Protein AF-0000000078665511 (afdb_homodimer)

Foldseek 3Di:
DPPPQQPQAAAAEEEEVLQADLNVLLQLVSVVSHHAYEYEYQPPPGDVVSNVNCNVRYHYDRDDQLDDDLVVLLVVCAPHQEYEYDDFPDFAACCCVVPVVRRLSVLSSLLSNLVSCLSRVHNEYEYEAAPQLAALVVQADQPDLDADECVNRPLVCPVDDGHGHGSNNVSRSVSLVSNLVCCVPRVHWYEYEHEFAEDAARHDCRHQLNVLLLCVVLVPAVAEDEAPQRFKGFYAYSNLVSVLRVLRRVFGTNSYYFYRTQSDIDGRVRSSVLSCVLVVHDHPHYHYHHVGDPGGRGHHHDRVVSCVGRNGHGDDDSNRRSNNRSVNCNVVDDNPNDDPPCSYPPPPD/DPPPQQPQAAAAEEEEVLQADLNVLLQVVSVVSHHAYEYEYQPPPGDVVSNVNCNVRYHYDRDDQLDDDLVVLLVVCAPHQEYEYDDFDDFAACCCVVPVVRRLSVLSSLLSNLVSCLSRVHNEYEYEAAPQLAALVVQADQPDLDADECVSRPLVCPVDDGHGHGSNNVSRSVSLVSNLVCCVPRVHWYEYEHEWAEDAARHDCRHQLNVLLLCVVLQDAVAEDEAPQRFKGFYAYSNLVSVLRVLRRVFGTNSYYFYRTQSDIDGRVRSSVLSCVLVVHDHPHYHYHHVGDPGGRGHHHDRVCSCVGRNGHGDDDSSRRSNNRSVNCNVPDDNPNDDPPCSYPPPPD

Organism: Nitrososphaera gargensis (strain Ga9.2) (NCBI:txid1237085)

Structure (mmCIF, N/CA/C/O backbone):
data_AF-0000000078665511-model_v1
#
loop_
_entity.id
_entity.type
_entity.pdbx_description
1 polymer 'NAD-dependent epimerase/dehydratase'
#
loop_
_atom_site.group_PDB
_atom_site.id
_atom_site.type_symbol
_atom_site.label_atom_id
_atom_site.label_alt_id
_atom_site.label_comp_id
_atom_site.label_asym_id
_atom_site.label_entity_id
_atom_site.label_seq_id
_atom_site.pdbx_PDB_ins_code
_atom_site.Cartn_x
_atom_site.Cartn_y
_atom_site.Cartn_z
_atom_site.occupancy
_atom_site.B_iso_or_equiv
_atom_site.auth_seq_id
_atom_site.auth_comp_id
_atom_site.auth_asym_id
_atom_site.auth_atom_id
_atom_site.pdbx_PDB_model_num
ATOM 1 N N . MET A 1 1 ? -32.094 -36.281 -17.891 1 34.25 1 MET A N 1
ATOM 2 C CA . MET A 1 1 ? -32.094 -35.094 -17.062 1 34.25 1 MET A CA 1
ATOM 3 C C . MET A 1 1 ? -30.922 -34.188 -17.438 1 34.25 1 MET A C 1
ATOM 5 O O . MET A 1 1 ? -29.766 -34.594 -17.469 1 34.25 1 MET A O 1
ATOM 9 N N . LEU A 1 2 ? -31.125 -33.094 -18.062 1 42.88 2 LEU A N 1
ATOM 10 C CA . LEU A 1 2 ? -30.062 -32.188 -18.484 1 42.88 2 LEU A CA 1
ATOM 11 C C . LEU A 1 2 ? -29.156 -31.812 -17.312 1 42.88 2 LEU A C 1
ATOM 13 O O . LEU A 1 2 ? -29.641 -31.625 -16.203 1 42.88 2 LEU A O 1
ATOM 17 N N . PRO A 1 3 ? -27.922 -32.156 -17.406 1 50.31 3 PRO A N 1
ATOM 18 C CA . PRO A 1 3 ? -27.062 -31.781 -16.281 1 50.31 3 PRO A CA 1
ATOM 19 C C . PRO A 1 3 ? -27.391 -30.406 -15.711 1 50.31 3 PRO A C 1
ATOM 21 O O . PRO A 1 3 ? -27.859 -29.531 -16.453 1 50.31 3 PRO A O 1
ATOM 24 N N . GLU A 1 4 ? -27.812 -30.297 -14.445 1 55.09 4 GLU A N 1
ATOM 25 C CA . GLU A 1 4 ? -28.078 -29.031 -13.758 1 55.09 4 GLU A CA 1
ATOM 26 C C . GLU A 1 4 ? -27.062 -27.969 -14.148 1 55.09 4 GLU A C 1
ATOM 28 O O . GLU A 1 4 ? -25.859 -28.25 -14.219 1 55.09 4 GLU A O 1
ATOM 33 N N . PRO A 1 5 ? -27.656 -26.906 -14.742 1 68.25 5 PRO A N 1
ATOM 34 C CA . PRO A 1 5 ? -26.766 -25.812 -15.164 1 68.25 5 PRO A CA 1
ATOM 35 C C . PRO A 1 5 ? -25.797 -25.391 -14.062 1 68.25 5 PRO A C 1
ATOM 37 O O . PRO A 1 5 ? -26.109 -25.484 -12.883 1 68.25 5 PRO A O 1
ATOM 40 N N . SER A 1 6 ? -24.578 -25.219 -14.5 1 83.19 6 SER A N 1
ATOM 41 C CA . SER A 1 6 ? -23.516 -24.703 -13.633 1 83.19 6 SER A CA 1
ATOM 42 C C . SER A 1 6 ? -23.938 -23.422 -12.945 1 83.19 6 SER A C 1
ATOM 44 O O . SER A 1 6 ? -24.703 -22.625 -13.5 1 83.19 6 SER A O 1
ATOM 46 N N . LYS A 1 7 ? -23.641 -23.281 -11.688 1 89.62 7 LYS A N 1
ATOM 47 C CA . LYS A 1 7 ? -23.875 -22.047 -10.938 1 89.62 7 LYS A CA 1
ATOM 48 C C . LYS A 1 7 ? -23.281 -20.844 -11.664 1 89.62 7 LYS A C 1
ATOM 50 O O . LYS A 1 7 ? -23.625 -19.703 -11.367 1 89.62 7 LYS A O 1
ATOM 55 N N . TRP A 1 8 ? -22.516 -21.109 -12.695 1 95.44 8 TRP A N 1
ATOM 56 C CA . TRP A 1 8 ? -21.781 -20.047 -13.375 1 95.44 8 TRP A CA 1
ATOM 57 C C . TRP A 1 8 ? -22.375 -19.766 -14.75 1 95.44 8 TRP A C 1
ATOM 59 O O . TRP A 1 8 ? -21.938 -18.844 -15.453 1 95.44 8 TRP A O 1
ATOM 69 N N . ALA A 1 9 ? -23.422 -20.516 -15.055 1 95 9 ALA A N 1
ATOM 70 C CA . ALA A 1 9 ? -24.016 -20.328 -16.375 1 95 9 ALA A CA 1
ATOM 71 C C . ALA A 1 9 ? -24.516 -18.906 -16.562 1 95 9 ALA A C 1
ATOM 73 O O . ALA A 1 9 ? -25.312 -18.406 -15.766 1 95 9 ALA A O 1
ATOM 74 N N . ASP A 1 10 ? -23.953 -18.234 -17.5 1 93.56 10 ASP A N 1
ATOM 75 C CA . ASP A 1 10 ? -24.375 -16.922 -18 1 93.56 10 ASP A CA 1
ATOM 76 C C . ASP A 1 10 ? -23.984 -15.812 -17.031 1 93.56 10 ASP A C 1
ATOM 78 O O . ASP A 1 10 ? -24.422 -14.672 -17.172 1 93.56 10 ASP A O 1
ATOM 82 N N . ILE A 1 11 ? -23.234 -16.188 -15.969 1 97.5 11 ILE A N 1
ATOM 83 C CA . ILE A 1 11 ? -22.719 -15.148 -15.078 1 97.5 11 ILE A CA 1
ATOM 84 C C . ILE A 1 11 ? -21.641 -14.344 -15.789 1 97.5 11 ILE A C 1
ATOM 86 O O . ILE A 1 11 ? -20.75 -14.922 -16.422 1 97.5 11 ILE A O 1
ATOM 90 N N . SER A 1 12 ? -21.734 -13.016 -15.766 1 98.69 12 SER A N 1
ATOM 91 C CA . SER A 1 12 ? -20.719 -12.156 -16.359 1 98.69 12 SER A CA 1
ATOM 92 C C . SER A 1 12 ? -19.516 -12.008 -15.438 1 98.69 12 SER A C 1
ATOM 94 O O . SER A 1 12 ? -19.625 -11.438 -14.352 1 98.69 12 SER A O 1
ATOM 96 N N . VAL A 1 13 ? -18.391 -12.492 -15.898 1 98.81 13 VAL A N 1
ATOM 97 C CA . VAL A 1 13 ? -17.188 -12.555 -15.078 1 98.81 13 VAL A CA 1
ATOM 98 C C . VAL A 1 13 ? -16.062 -11.773 -15.75 1 98.81 13 VAL A C 1
ATOM 100 O O . VAL A 1 13 ? -15.914 -11.812 -16.969 1 98.81 13 VAL A O 1
ATOM 103 N N . LEU A 1 14 ? -15.352 -10.984 -14.953 1 98.94 14 LEU A N 1
ATOM 104 C CA . LEU A 1 14 ? -14.148 -10.289 -15.406 1 98.94 14 LEU A CA 1
ATOM 105 C C . LEU A 1 14 ? -12.906 -10.859 -14.742 1 98.94 14 LEU A C 1
ATOM 107 O O . LEU A 1 14 ? -12.859 -11.016 -13.523 1 98.94 14 LEU A O 1
ATOM 111 N N . VAL A 1 15 ? -11.922 -11.281 -15.547 1 98.94 15 VAL A N 1
ATOM 112 C CA . VAL A 1 15 ? -10.648 -11.773 -15.047 1 98.94 15 VAL A CA 1
ATOM 113 C C . VAL A 1 15 ? -9.523 -10.812 -15.438 1 98.94 15 VAL A C 1
ATOM 115 O O . VAL A 1 15 ? -9.211 -10.664 -16.625 1 98.94 15 VAL A O 1
ATOM 118 N N . THR A 1 16 ? -8.953 -10.109 -14.461 1 98.94 16 THR A N 1
ATOM 119 C CA . THR A 1 16 ? -7.734 -9.359 -14.758 1 98.94 16 THR A CA 1
ATOM 120 C C . THR A 1 16 ? -6.512 -10.266 -14.672 1 98.94 16 THR A C 1
ATOM 122 O O . THR A 1 16 ? -6.445 -11.148 -13.812 1 98.94 16 THR A O 1
ATOM 125 N N . GLY A 1 17 ? -5.535 -10.023 -15.578 1 98.44 17 GLY A N 1
ATOM 126 C CA . GLY A 1 17 ? -4.406 -10.938 -15.648 1 98.44 17 GLY A CA 1
ATOM 127 C C . GLY A 1 17 ? -4.773 -12.297 -16.219 1 98.44 17 GLY A C 1
ATOM 128 O O . GLY A 1 17 ? -4.188 -13.312 -15.828 1 98.44 17 GLY A O 1
ATOM 129 N N . GLY A 1 18 ? -5.742 -12.289 -17.094 1 98.69 18 GLY A N 1
ATOM 130 C CA . GLY A 1 18 ? -6.312 -13.547 -17.562 1 98.69 18 GLY A CA 1
ATOM 131 C C . GLY A 1 18 ? -5.469 -14.234 -18.609 1 98.69 18 GLY A C 1
ATOM 132 O O . GLY A 1 18 ? -5.695 -15.406 -18.938 1 98.69 18 GLY A O 1
ATOM 133 N N . ALA A 1 19 ? -4.465 -13.555 -19.125 1 98.31 19 ALA A N 1
ATOM 134 C CA . ALA A 1 19 ? -3.621 -14.156 -20.156 1 98.31 19 ALA A CA 1
ATOM 135 C C . ALA A 1 19 ? -2.336 -14.719 -19.547 1 98.31 19 ALA A C 1
ATOM 137 O O . ALA A 1 19 ? -1.458 -15.188 -20.281 1 98.31 19 ALA A O 1
ATOM 138 N N . SER A 1 20 ? -2.234 -14.672 -18.25 1 97 20 SER A N 1
ATOM 139 C CA . SER A 1 20 ? -1.062 -15.203 -17.562 1 97 20 SER A CA 1
ATOM 140 C C . SER A 1 20 ? -1.205 -16.703 -17.297 1 97 20 SER A C 1
ATOM 142 O O . SER A 1 20 ? -2.162 -17.328 -17.75 1 97 20 SER A O 1
ATOM 144 N N . PHE A 1 21 ? -0.222 -17.297 -16.562 1 96.56 21 PHE A N 1
ATOM 145 C CA . PHE A 1 21 ? -0.183 -18.703 -16.203 1 96.56 21 PHE A CA 1
ATOM 146 C C . PHE A 1 21 ? -1.452 -19.109 -15.461 1 96.56 21 PHE A C 1
ATOM 148 O O . PHE A 1 21 ? -2.346 -19.734 -16.047 1 96.56 21 PHE A O 1
ATOM 155 N N . ILE A 1 22 ? -1.717 -18.641 -14.25 1 98.19 22 ILE A N 1
ATOM 156 C CA . ILE A 1 22 ? -2.867 -19.047 -13.445 1 98.19 22 ILE A CA 1
ATOM 157 C C . ILE A 1 22 ? -4.148 -18.484 -14.062 1 98.19 22 ILE A C 1
ATOM 159 O O . ILE A 1 22 ? -5.148 -19.203 -14.18 1 98.19 22 ILE A O 1
ATOM 163 N N . GLY A 1 23 ? -4.082 -17.25 -14.539 1 98.69 23 GLY A N 1
ATOM 164 C CA . GLY A 1 23 ? -5.238 -16.562 -15.102 1 98.69 23 GLY A CA 1
ATOM 165 C C . GLY A 1 23 ? -5.828 -17.297 -16.297 1 98.69 23 GLY A C 1
ATOM 166 O O . GLY A 1 23 ? -7.051 -17.391 -16.438 1 98.69 23 GLY A O 1
ATOM 167 N N . SER A 1 24 ? -4.98 -17.797 -17.156 1 98.75 24 SER A N 1
ATOM 168 C CA . SER A 1 24 ? -5.473 -18.453 -18.375 1 98.75 24 SER A CA 1
ATOM 169 C C . SER A 1 24 ? -6.172 -19.766 -18.047 1 98.75 24 SER A C 1
ATOM 171 O O . SER A 1 24 ? -7.145 -20.141 -18.703 1 98.75 24 SER A O 1
ATOM 173 N N . HIS A 1 25 ? -5.668 -20.5 -17.031 1 98.81 25 HIS A N 1
ATOM 174 C CA . HIS A 1 25 ? -6.352 -21.719 -16.594 1 98.81 25 HIS A CA 1
ATOM 175 C C . HIS A 1 25 ? -7.703 -21.391 -15.969 1 98.81 25 HIS A C 1
ATOM 177 O O . HIS A 1 25 ? -8.68 -22.109 -16.156 1 98.81 25 HIS A O 1
ATOM 183 N N . LEU A 1 26 ? -7.766 -20.297 -15.211 1 98.88 26 LEU A N 1
ATOM 184 C CA . LEU A 1 26 ? -9.016 -19.844 -14.609 1 98.88 26 LEU A CA 1
ATOM 185 C C . LEU A 1 26 ? -10.031 -19.484 -15.688 1 98.88 26 LEU A C 1
ATOM 187 O O . LEU A 1 26 ? -11.203 -19.875 -15.594 1 98.88 26 LEU A O 1
ATOM 191 N N . VAL A 1 27 ? -9.586 -18.766 -16.688 1 98.88 27 VAL A N 1
ATOM 192 C CA . VAL A 1 27 ? -10.438 -18.359 -17.797 1 98.88 27 VAL A CA 1
ATOM 193 C C . VAL A 1 27 ? -11.031 -19.609 -18.469 1 98.88 27 VAL A C 1
ATOM 195 O O . VAL A 1 27 ? -12.242 -19.688 -18.672 1 98.88 27 VAL A O 1
ATOM 198 N N . ASP A 1 28 ? -10.172 -20.609 -18.797 1 98.75 28 ASP A N 1
ATOM 199 C CA . ASP A 1 28 ? -10.633 -21.828 -19.453 1 98.75 28 ASP A CA 1
ATOM 200 C C . ASP A 1 28 ? -11.703 -22.531 -18.609 1 98.75 28 ASP A C 1
ATOM 202 O O . ASP A 1 28 ? -12.727 -22.969 -19.125 1 98.75 28 ASP A O 1
ATOM 206 N N . LYS A 1 29 ? -11.43 -22.625 -17.328 1 98.69 29 LYS A N 1
ATOM 207 C CA . LYS A 1 29 ? -12.359 -23.328 -16.438 1 98.69 29 LYS A CA 1
ATOM 208 C C . LYS A 1 29 ? -13.695 -22.578 -16.359 1 98.69 29 LYS A C 1
ATOM 210 O O . LYS A 1 29 ? -14.758 -23.203 -16.375 1 98.69 29 LYS A O 1
ATOM 215 N N . LEU A 1 30 ? -13.688 -21.25 -16.219 1 98.75 30 LEU A N 1
ATOM 216 C CA . LEU A 1 30 ? -14.898 -20.453 -16.141 1 98.75 30 LEU A CA 1
ATOM 217 C C . LEU A 1 30 ? -15.719 -20.578 -17.422 1 98.75 30 LEU A C 1
ATOM 219 O O . LEU A 1 30 ? -16.953 -20.703 -17.375 1 98.75 30 LEU A O 1
ATOM 223 N N . VAL A 1 31 ? -15.055 -20.547 -18.562 1 98.5 31 VAL A N 1
ATOM 224 C CA . VAL A 1 31 ? -15.727 -20.734 -19.844 1 98.5 31 VAL A CA 1
ATOM 225 C C . VAL A 1 31 ? -16.391 -22.125 -19.875 1 98.5 31 VAL A C 1
ATOM 227 O O . VAL A 1 31 ? -17.531 -22.25 -20.297 1 98.5 31 VAL A O 1
ATOM 230 N N . GLN A 1 32 ? -15.641 -23.109 -19.438 1 97.62 32 GLN A N 1
ATOM 231 C CA . GLN A 1 32 ? -16.156 -24.484 -19.375 1 97.62 32 GLN A CA 1
ATOM 232 C C . GLN A 1 32 ? -17.406 -24.562 -18.516 1 97.62 32 GLN A C 1
ATOM 234 O O . GLN A 1 32 ? -18.328 -25.312 -18.797 1 97.62 32 GLN A O 1
ATOM 239 N N . LEU A 1 33 ? -17.453 -23.75 -17.484 1 97.69 33 LEU A N 1
ATOM 240 C CA . LEU A 1 33 ? -18.578 -23.766 -16.531 1 97.69 33 LEU A CA 1
ATOM 241 C C . LEU A 1 33 ? -19.75 -22.953 -17.078 1 97.69 33 LEU A C 1
ATOM 243 O O . LEU A 1 33 ? -20.812 -22.938 -16.469 1 97.69 33 LEU A O 1
ATOM 247 N N . GLY A 1 34 ? -19.578 -22.219 -18.188 1 97.62 34 GLY A N 1
ATOM 248 C CA . GLY A 1 34 ? -20.672 -21.547 -18.875 1 97.62 34 GLY A CA 1
ATOM 249 C C . GLY A 1 34 ? -20.734 -20.062 -18.609 1 97.62 34 GLY A C 1
ATOM 250 O O . GLY A 1 34 ? -21.688 -19.391 -19.016 1 97.62 34 GLY A O 1
ATOM 251 N N . ALA A 1 35 ? -19.703 -19.516 -17.984 1 98.5 35 ALA A N 1
ATOM 252 C CA . ALA A 1 35 ? -19.688 -18.094 -17.672 1 98.5 35 ALA A CA 1
ATOM 253 C C . ALA A 1 35 ? -19.438 -17.25 -18.922 1 98.5 35 ALA A C 1
ATOM 255 O O . ALA A 1 35 ? -18.891 -17.75 -19.906 1 98.5 35 ALA A O 1
ATOM 256 N N . LYS A 1 36 ? -19.906 -16.031 -18.922 1 98.69 36 LYS A N 1
ATOM 257 C CA . LYS A 1 36 ? -19.531 -15.008 -19.891 1 98.69 36 LYS A CA 1
ATOM 258 C C . LYS A 1 36 ? -18.281 -14.25 -19.438 1 98.69 36 LYS A C 1
ATOM 260 O O . LYS A 1 36 ? -18.359 -13.344 -18.609 1 98.69 36 LYS A O 1
ATOM 265 N N . VAL A 1 37 ? -17.172 -14.594 -20.062 1 98.88 37 VAL A N 1
ATOM 266 C CA . VAL A 1 37 ? -15.883 -14.188 -19.5 1 98.88 37 VAL A CA 1
ATOM 267 C C . VAL A 1 37 ? -15.312 -13.023 -20.297 1 98.88 37 VAL A C 1
ATOM 269 O O . VAL A 1 37 ? -15.258 -13.07 -21.531 1 98.88 37 VAL A O 1
ATOM 272 N N . THR A 1 38 ? -14.953 -11.945 -19.656 1 98.94 38 THR A N 1
ATOM 273 C CA . THR A 1 38 ? -14.109 -10.867 -20.156 1 98.94 38 THR A CA 1
ATOM 274 C C . THR A 1 38 ? -12.727 -10.906 -19.5 1 98.94 38 THR A C 1
ATOM 276 O O . THR A 1 38 ? -12.625 -11.062 -18.281 1 98.94 38 THR A O 1
ATOM 279 N N . VAL A 1 39 ? -11.68 -10.812 -20.312 1 98.94 39 VAL A N 1
ATOM 280 C CA . VAL A 1 39 ? -10.305 -10.828 -19.828 1 98.94 39 VAL A CA 1
ATOM 281 C C . VAL A 1 39 ? -9.664 -9.453 -20.031 1 98.94 39 VAL A C 1
ATOM 283 O O . VAL A 1 39 ? -9.781 -8.867 -21.109 1 98.94 39 VAL A O 1
ATOM 286 N N . ILE A 1 40 ? -9.07 -8.898 -18.984 1 98.81 40 ILE A N 1
ATOM 287 C CA . ILE A 1 40 ? -8.203 -7.73 -19.094 1 98.81 40 ILE A CA 1
ATOM 288 C C . ILE A 1 40 ? -6.754 -8.133 -18.828 1 98.81 40 ILE A C 1
ATOM 290 O O . ILE A 1 40 ? -6.457 -8.789 -17.828 1 98.81 40 ILE A O 1
ATOM 294 N N . ASP A 1 41 ? -5.906 -7.816 -19.703 1 98.62 41 ASP A N 1
ATOM 295 C CA . ASP A 1 41 ? -4.477 -8.07 -19.578 1 98.62 41 ASP A CA 1
ATOM 296 C C . ASP A 1 41 ? -3.666 -7.059 -20.391 1 98.62 41 ASP A C 1
ATOM 298 O O . ASP A 1 41 ? -4.086 -6.648 -21.469 1 98.62 41 ASP A O 1
ATOM 302 N N . ASN A 1 42 ? -2.516 -6.625 -19.859 1 97.12 42 ASN A N 1
ATOM 303 C CA . ASN A 1 42 ? -1.7 -5.688 -20.625 1 97.12 42 ASN A CA 1
ATOM 304 C C . ASN A 1 42 ? -0.634 -6.406 -21.438 1 97.12 42 ASN A C 1
ATOM 306 O O . ASN A 1 42 ? 0.14 -5.77 -22.156 1 97.12 42 ASN A O 1
ATOM 310 N N . LEU A 1 43 ? -0.491 -7.742 -21.297 1 97.12 43 LEU A N 1
ATOM 311 C CA . LEU A 1 43 ? 0.386 -8.633 -22.031 1 97.12 43 LEU A CA 1
ATOM 312 C C . LEU A 1 43 ? 1.852 -8.312 -21.766 1 97.12 43 LEU A C 1
ATOM 314 O O . LEU A 1 43 ? 2.705 -8.492 -22.641 1 97.12 43 LEU A O 1
ATOM 318 N N . SER A 1 44 ? 2.115 -7.695 -20.562 1 93.06 44 SER A N 1
ATOM 319 C CA . SER A 1 44 ? 3.504 -7.5 -20.156 1 93.06 44 SER A CA 1
ATOM 320 C C . SER A 1 44 ? 4.203 -8.836 -19.922 1 93.06 44 SER A C 1
ATOM 322 O O . SER A 1 44 ? 5.352 -9.023 -20.328 1 93.06 44 SER A O 1
ATOM 324 N N . SER A 1 45 ? 3.486 -9.75 -19.25 1 90.75 45 SER A N 1
ATOM 325 C CA . SER A 1 45 ? 4.012 -11.094 -19.031 1 90.75 45 SER A CA 1
ATOM 326 C C . SER A 1 45 ? 3.049 -12.156 -19.547 1 90.75 45 SER A C 1
ATOM 328 O O . SER A 1 45 ? 3.459 -13.281 -19.844 1 90.75 45 SER A O 1
ATOM 330 N N . GLY A 1 46 ? 1.799 -11.781 -19.625 1 94 46 GLY A N 1
ATOM 331 C CA . GLY A 1 46 ? 0.811 -12.68 -20.219 1 94 46 GLY A CA 1
ATOM 332 C C . GLY A 1 46 ? 0.946 -12.82 -21.719 1 94 46 GLY A C 1
ATOM 333 O O . GLY A 1 46 ? 1.525 -11.961 -22.375 1 94 46 GLY A O 1
ATOM 334 N N . LYS A 1 47 ? 0.438 -13.977 -22.203 1 96 47 LYS A N 1
ATOM 335 C CA . LYS A 1 47 ? 0.464 -14.25 -23.625 1 96 47 LYS A CA 1
ATOM 336 C C . LYS A 1 47 ? -0.919 -14.641 -24.141 1 96 47 LYS A C 1
ATOM 338 O O . LYS A 1 47 ? -1.622 -15.43 -23.5 1 96 47 LYS A O 1
ATOM 343 N N . LEU A 1 48 ? -1.224 -14.094 -25.297 1 97.38 48 LEU A N 1
ATOM 344 C CA . LEU A 1 48 ? -2.508 -14.445 -25.891 1 97.38 48 LEU A CA 1
ATOM 345 C C . LEU A 1 48 ? -2.58 -15.938 -26.188 1 97.38 48 LEU A C 1
ATOM 347 O O . LEU A 1 48 ? -3.656 -16.531 -26.109 1 97.38 48 LEU A O 1
ATOM 351 N N . GLU A 1 49 ? -1.455 -16.562 -26.453 1 96.56 49 GLU A N 1
ATOM 352 C CA . GLU A 1 49 ? -1.38 -17.984 -26.734 1 96.56 49 GLU A CA 1
ATOM 353 C C . GLU A 1 49 ? -1.915 -18.812 -25.562 1 96.56 49 GLU A C 1
ATOM 355 O O . GLU A 1 49 ? -2.432 -19.906 -25.75 1 96.56 49 GLU A O 1
ATOM 360 N N . ASN A 1 50 ? -1.777 -18.266 -24.359 1 97.62 50 ASN A N 1
ATOM 361 C CA . ASN A 1 50 ? -2.279 -18.953 -23.188 1 97.62 50 ASN A CA 1
ATOM 362 C C . ASN A 1 50 ? -3.801 -19.062 -23.203 1 97.62 50 ASN A C 1
ATOM 364 O O . ASN A 1 50 ? -4.375 -19.906 -22.5 1 97.62 50 ASN A O 1
ATOM 368 N N . LEU A 1 51 ? -4.477 -18.234 -24 1 98.38 51 LEU A N 1
ATOM 369 C CA . LEU A 1 51 ? -5.934 -18.188 -24.062 1 98.38 51 LEU A CA 1
ATOM 370 C C . LEU A 1 51 ? -6.453 -18.906 -25.297 1 98.38 51 LEU A C 1
ATOM 372 O O . LEU A 1 51 ? -7.633 -18.781 -25.641 1 98.38 51 LEU A O 1
ATOM 376 N N . ALA A 1 52 ? -5.633 -19.625 -26 1 96.81 52 ALA A N 1
ATOM 377 C CA . ALA A 1 52 ? -5.961 -20.203 -27.297 1 96.81 52 ALA A CA 1
ATOM 378 C C . ALA A 1 52 ? -7.203 -21.094 -27.203 1 96.81 52 ALA A C 1
ATOM 380 O O . ALA A 1 52 ? -8.016 -21.125 -28.125 1 96.81 52 ALA A O 1
ATOM 381 N N . HIS A 1 53 ? -7.418 -21.766 -26.109 1 95.94 53 HIS A N 1
ATOM 382 C CA . HIS A 1 53 ? -8.516 -22.719 -25.953 1 95.94 53 HIS A CA 1
ATOM 383 C C . HIS A 1 53 ? -9.852 -22 -25.844 1 95.94 53 HIS A C 1
ATOM 385 O O . HIS A 1 53 ? -10.891 -22.547 -26.219 1 95.94 53 HIS A O 1
ATOM 391 N N . SER A 1 54 ? -9.781 -20.75 -25.344 1 97.56 54 SER A N 1
ATOM 392 C CA . SER A 1 54 ? -11.039 -20.094 -25 1 97.56 54 SER A CA 1
ATOM 393 C C . SER A 1 54 ? -11.195 -18.766 -25.75 1 97.56 54 SER A C 1
ATOM 395 O O . SER A 1 54 ? -12.203 -18.078 -25.609 1 97.56 54 SER A O 1
ATOM 397 N N . ILE A 1 55 ? -10.234 -18.438 -26.578 1 97.31 55 ILE A N 1
ATOM 398 C CA . ILE A 1 55 ? -10.125 -17.094 -27.141 1 97.31 55 ILE A CA 1
ATOM 399 C C . ILE A 1 55 ? -11.375 -16.766 -27.938 1 97.31 55 ILE A C 1
ATOM 401 O O . ILE A 1 55 ? -11.805 -15.602 -27.984 1 97.31 55 ILE A O 1
ATOM 405 N N . SER A 1 56 ? -12.07 -17.703 -28.594 1 97.5 56 SER A N 1
ATOM 406 C CA . SER A 1 56 ? -13.25 -17.469 -29.422 1 97.5 56 SER A CA 1
ATOM 407 C C . SER A 1 56 ? -14.5 -17.297 -28.562 1 97.5 56 SER A C 1
ATOM 409 O O . SER A 1 56 ? -15.539 -16.844 -29.047 1 97.5 56 SER A O 1
ATOM 411 N N . LYS A 1 57 ? -14.422 -17.578 -27.312 1 98.19 57 LYS A N 1
ATOM 412 C CA . LYS A 1 57 ? -15.594 -17.578 -26.438 1 98.19 57 LYS A CA 1
ATOM 413 C C . LYS A 1 57 ? -15.508 -16.469 -25.391 1 98.19 57 LYS A C 1
ATOM 415 O O . LYS A 1 57 ? -16.391 -16.344 -24.531 1 98.19 57 LYS A O 1
ATOM 420 N N . ILE A 1 58 ? -14.461 -15.68 -25.422 1 98.69 58 ILE A N 1
ATOM 421 C CA . ILE A 1 58 ? -14.273 -14.648 -24.406 1 98.69 58 ILE A CA 1
ATOM 422 C C . ILE A 1 58 ? -14.141 -13.281 -25.078 1 98.69 58 ILE A C 1
ATOM 424 O O . ILE A 1 58 ? -13.953 -13.195 -26.297 1 98.69 58 ILE A O 1
ATOM 428 N N . LYS A 1 59 ? -14.391 -12.211 -24.312 1 98.69 59 LYS A N 1
ATOM 429 C CA . LYS A 1 59 ? -13.984 -10.859 -24.688 1 98.69 59 LYS A CA 1
ATOM 430 C C . LYS A 1 59 ? -12.625 -10.508 -24.094 1 98.69 59 LYS A C 1
ATOM 432 O O . LYS A 1 59 ? -12.391 -10.672 -22.906 1 98.69 59 LYS A O 1
ATOM 437 N N . PHE A 1 60 ? -11.695 -10.102 -24.953 1 98.75 60 PHE A N 1
ATOM 438 C CA . PHE A 1 60 ? -10.367 -9.727 -24.5 1 98.75 60 PHE A CA 1
ATOM 439 C C . PHE A 1 60 ? -10.164 -8.219 -24.609 1 98.75 60 PHE A C 1
ATOM 441 O O . PHE A 1 60 ? -10.461 -7.621 -25.656 1 98.75 60 PHE A O 1
ATOM 448 N N . ILE A 1 61 ? -9.672 -7.594 -23.531 1 98.69 61 ILE A N 1
ATOM 449 C CA . ILE A 1 61 ? -9.344 -6.172 -23.5 1 98.69 61 ILE A CA 1
ATOM 450 C C . ILE A 1 61 ? -7.883 -5.988 -23.109 1 98.69 61 ILE A C 1
ATOM 452 O O . ILE A 1 61 ? -7.473 -6.395 -22.016 1 98.69 61 ILE A O 1
ATOM 456 N N . LYS A 1 62 ? -7.098 -5.512 -24.016 1 98.25 62 LYS A N 1
ATOM 457 C CA . LYS A 1 62 ? -5.734 -5.133 -23.656 1 98.25 62 LYS A CA 1
ATOM 458 C C . LYS A 1 62 ? -5.715 -3.791 -22.922 1 98.25 62 LYS A C 1
ATOM 460 O O . LYS A 1 62 ? -6.059 -2.76 -23.5 1 98.25 62 LYS A O 1
ATOM 465 N N . ALA A 1 63 ? -5.301 -3.764 -21.641 1 97.25 63 ALA A N 1
ATOM 466 C CA . ALA A 1 63 ? -5.281 -2.521 -20.875 1 97.25 63 ALA A CA 1
ATOM 467 C C . ALA A 1 63 ? -4.277 -2.604 -19.719 1 97.25 63 ALA A C 1
ATOM 469 O O . ALA A 1 63 ? -4.039 -3.684 -19.172 1 97.25 63 ALA A O 1
ATOM 470 N N . ASP A 1 64 ? -3.695 -1.488 -19.438 1 95.88 64 ASP A N 1
ATOM 471 C CA . ASP A 1 64 ? -2.85 -1.312 -18.266 1 95.88 64 ASP A CA 1
ATOM 472 C C . ASP A 1 64 ? -3.646 -0.731 -17.094 1 95.88 64 ASP A C 1
ATOM 474 O O . ASP A 1 64 ? -4.074 0.425 -17.141 1 95.88 64 ASP A O 1
ATOM 478 N N . LEU A 1 65 ? -3.756 -1.45 -16.047 1 97.06 65 LEU A N 1
ATOM 479 C CA . LEU A 1 65 ? -4.617 -1.065 -14.938 1 97.06 65 LEU A CA 1
ATOM 480 C C . LEU A 1 65 ? -3.887 -0.134 -13.977 1 97.06 65 LEU A C 1
ATOM 482 O O . LEU A 1 65 ? -4.5 0.451 -13.086 1 97.06 65 LEU A O 1
ATOM 486 N N . GLU A 1 66 ? -2.549 0.023 -14.094 1 95.5 66 GLU A N 1
ATOM 487 C CA . GLU A 1 66 ? -1.792 0.958 -13.266 1 95.5 66 GLU A CA 1
ATOM 488 C C . GLU A 1 66 ? -2.031 2.4 -13.703 1 95.5 66 GLU A C 1
ATOM 490 O O . GLU A 1 66 ? -2.307 3.268 -12.875 1 95.5 66 GLU A O 1
ATOM 495 N N . TYR A 1 67 ? -1.854 2.643 -15.016 1 95.25 67 TYR A N 1
ATOM 496 C CA . TYR A 1 67 ? -2.051 3.969 -15.586 1 95.25 67 TYR A CA 1
ATOM 497 C C . TYR A 1 67 ? -3.312 4.012 -16.438 1 95.25 67 TYR A C 1
ATOM 499 O O . TYR A 1 67 ? -3.275 3.703 -17.625 1 95.25 67 TYR A O 1
ATOM 507 N N . ILE A 1 68 ? -4.395 4.371 -15.867 1 94.88 68 ILE A N 1
ATOM 508 C CA . ILE A 1 68 ? -5.723 4.32 -16.469 1 94.88 68 ILE A CA 1
ATOM 509 C C . ILE A 1 68 ? -6.602 5.418 -15.875 1 94.88 68 ILE A C 1
ATOM 511 O O . ILE A 1 68 ? -6.402 5.832 -14.727 1 94.88 68 ILE A O 1
ATOM 515 N N . THR A 1 69 ? -7.516 5.961 -16.656 1 94.75 69 THR A N 1
ATOM 516 C CA . THR A 1 69 ? -8.43 6.965 -16.109 1 94.75 69 THR A CA 1
ATOM 517 C C . THR A 1 69 ? -9.562 6.301 -15.336 1 94.75 69 THR A C 1
ATOM 519 O O . THR A 1 69 ? -9.859 5.121 -15.539 1 94.75 69 THR A O 1
ATOM 522 N N . LYS A 1 70 ? -10.172 7.043 -14.477 1 94.88 70 LYS A N 1
ATOM 523 C CA . LYS A 1 70 ? -11.273 6.527 -13.664 1 94.88 70 LYS A CA 1
ATOM 524 C C . LYS A 1 70 ? -12.422 6.043 -14.539 1 94.88 70 LYS A C 1
ATOM 526 O O . LYS A 1 70 ? -12.953 4.953 -14.328 1 94.88 70 LYS A O 1
ATOM 531 N N . GLN A 1 71 ? -12.766 6.809 -15.516 1 96.5 71 GLN A N 1
ATOM 532 C CA . GLN A 1 71 ? -13.883 6.457 -16.391 1 96.5 71 GLN A CA 1
ATOM 533 C C . GLN A 1 71 ? -13.586 5.184 -17.172 1 96.5 71 GLN A C 1
ATOM 535 O O . GLN A 1 71 ? -14.453 4.316 -17.312 1 96.5 71 GLN A O 1
ATOM 540 N N . GLU A 1 72 ? -12.398 5.082 -17.688 1 96.94 72 GLU A N 1
ATOM 541 C CA . GLU A 1 72 ? -12.031 3.916 -18.469 1 96.94 72 GLU A CA 1
ATOM 542 C C . GLU A 1 72 ? -12.18 2.627 -17.672 1 96.94 72 GLU A C 1
ATOM 544 O O . GLU A 1 72 ? -12.773 1.656 -18.156 1 96.94 72 GLU A O 1
ATOM 549 N N . ILE A 1 73 ? -11.68 2.627 -16.5 1 97.88 73 ILE A N 1
ATOM 550 C CA . ILE A 1 73 ? -11.688 1.389 -15.727 1 97.88 73 ILE A CA 1
ATOM 551 C C . ILE A 1 73 ? -13.109 1.072 -15.266 1 97.88 73 ILE A C 1
ATOM 553 O O . ILE A 1 73 ? -13.516 -0.092 -15.242 1 97.88 73 ILE A O 1
ATOM 557 N N . ILE A 1 74 ? -13.883 2.078 -14.906 1 98 74 ILE A N 1
ATOM 558 C CA . ILE A 1 74 ? -15.273 1.858 -14.523 1 98 74 ILE A CA 1
ATOM 559 C C . ILE A 1 74 ? -16.031 1.236 -15.688 1 98 74 ILE A C 1
ATOM 561 O O . ILE A 1 74 ? -16.797 0.277 -15.5 1 98 74 ILE A O 1
ATOM 565 N N . ASP A 1 75 ? -15.812 1.763 -16.844 1 98.25 75 ASP A N 1
ATOM 566 C CA . ASP A 1 75 ? -16.5 1.263 -18.031 1 98.25 75 ASP A CA 1
ATOM 567 C C . ASP A 1 75 ? -16.141 -0.198 -18.297 1 98.25 75 ASP A C 1
ATOM 569 O O . ASP A 1 75 ? -17 -0.982 -18.719 1 98.25 75 ASP A O 1
ATOM 573 N N . MET A 1 76 ? -14.922 -0.587 -18.047 1 98.5 76 MET A N 1
ATOM 574 C CA . MET A 1 76 ? -14.477 -1.958 -18.281 1 98.5 76 MET A CA 1
ATOM 575 C C . MET A 1 76 ? -15.109 -2.914 -17.281 1 98.5 76 MET A C 1
ATOM 577 O O . MET A 1 76 ? -15.344 -4.082 -17.594 1 98.5 76 MET A O 1
ATOM 581 N N . PHE A 1 77 ? -15.406 -2.439 -16.078 1 98.81 77 PHE A N 1
ATOM 582 C CA . PHE A 1 77 ? -15.867 -3.303 -15 1 98.81 77 PHE A CA 1
ATOM 583 C C . PHE A 1 77 ? -17.391 -3.361 -14.961 1 98.81 77 PHE A C 1
ATOM 585 O O . PHE A 1 77 ? -17.969 -4.297 -14.406 1 98.81 77 PHE A O 1
ATOM 592 N N . LYS A 1 78 ? -18.047 -2.334 -15.547 1 98.56 78 LYS A N 1
ATOM 593 C CA . LYS A 1 78 ? -19.5 -2.252 -15.539 1 98.56 78 LYS A CA 1
ATOM 594 C C . LYS A 1 78 ? -20.125 -3.48 -16.188 1 98.56 78 LYS A C 1
ATOM 596 O O . LYS A 1 78 ? -19.641 -3.955 -17.219 1 98.56 78 LYS A O 1
ATOM 601 N N . GLY A 1 79 ? -21.188 -3.998 -15.547 1 98.31 79 GLY A N 1
ATOM 602 C CA . GLY A 1 79 ? -21.938 -5.109 -16.109 1 98.31 79 GLY A CA 1
ATOM 603 C C . GLY A 1 79 ? -21.422 -6.465 -15.672 1 98.31 79 GLY A C 1
ATOM 604 O O . GLY A 1 79 ? -22.047 -7.492 -15.93 1 98.31 79 GLY A O 1
ATOM 605 N N . HIS A 1 80 ? -20.297 -6.527 -15.016 1 98.75 80 HIS A N 1
ATOM 606 C CA . HIS A 1 80 ? -19.766 -7.793 -14.523 1 98.75 80 HIS A CA 1
ATOM 607 C C . HIS A 1 80 ? -20.219 -8.055 -13.094 1 98.75 80 HIS A C 1
ATOM 609 O O . HIS A 1 80 ? -20.266 -7.141 -12.273 1 98.75 80 HIS A O 1
ATOM 615 N N . GLU A 1 81 ? -20.547 -9.258 -12.812 1 98.62 81 GLU A N 1
ATOM 616 C CA . GLU A 1 81 ? -21.031 -9.656 -11.492 1 98.62 81 GLU A CA 1
ATOM 617 C C . GLU A 1 81 ? -19.875 -10.109 -10.602 1 98.62 81 GLU A C 1
ATOM 619 O O . GLU A 1 81 ? -19.875 -9.836 -9.398 1 98.62 81 GLU A O 1
ATOM 624 N N . ARG A 1 82 ? -18.969 -10.836 -11.188 1 98.75 82 ARG A N 1
ATOM 625 C CA . ARG A 1 82 ? -17.828 -11.391 -10.469 1 98.75 82 ARG A CA 1
ATOM 626 C C . ARG A 1 82 ? -16.516 -10.906 -11.086 1 98.75 82 ARG A C 1
ATOM 628 O O . ARG A 1 82 ? -16.406 -10.812 -12.312 1 98.75 82 ARG A O 1
ATOM 635 N N . VAL A 1 83 ? -15.617 -10.555 -10.234 1 98.94 83 VAL A N 1
ATOM 636 C CA . VAL A 1 83 ? -14.281 -10.188 -10.695 1 98.94 83 VAL A CA 1
ATOM 637 C C . VAL A 1 83 ? -13.242 -11.094 -10.039 1 98.94 83 VAL A C 1
ATOM 639 O O . VAL A 1 83 ? -13.273 -11.312 -8.828 1 98.94 83 VAL A O 1
ATOM 642 N N . PHE A 1 84 ? -12.438 -11.75 -10.844 1 98.94 84 PHE A N 1
ATOM 643 C CA . PHE A 1 84 ? -11.219 -12.414 -10.398 1 98.94 84 PHE A CA 1
ATOM 644 C C . PHE A 1 84 ? -9.992 -11.562 -10.719 1 98.94 84 PHE A C 1
ATOM 646 O O . PHE A 1 84 ? -9.625 -11.406 -11.891 1 98.94 84 PHE A O 1
ATOM 653 N N . HIS A 1 85 ? -9.383 -11.016 -9.695 1 98.94 85 HIS A N 1
ATOM 654 C CA . HIS A 1 85 ? -8.266 -10.086 -9.867 1 98.94 85 HIS A CA 1
ATOM 655 C C . HIS A 1 85 ? -6.93 -10.805 -9.695 1 98.94 85 HIS A C 1
ATOM 657 O O . HIS A 1 85 ? -6.441 -10.961 -8.578 1 98.94 85 HIS A O 1
ATOM 663 N N . LEU A 1 86 ? -6.297 -11.117 -10.836 1 98.69 86 LEU A N 1
ATOM 664 C CA . LEU A 1 86 ? -5.012 -11.805 -10.812 1 98.69 86 LEU A CA 1
ATOM 665 C C . LEU A 1 86 ? -3.916 -10.938 -11.422 1 98.69 86 LEU A C 1
ATOM 667 O O . LEU A 1 86 ? -2.736 -11.289 -11.375 1 98.69 86 LEU A O 1
ATOM 671 N N . ALA A 1 87 ? -4.25 -9.766 -11.984 1 98.19 87 ALA A N 1
ATOM 672 C CA . ALA A 1 87 ? -3.246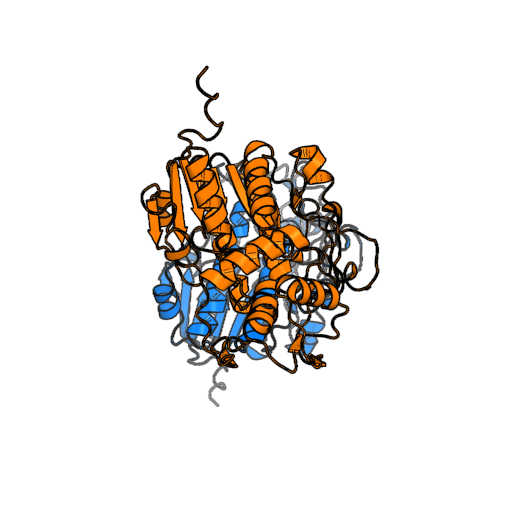 -8.883 -12.578 1 98.19 87 ALA A CA 1
ATOM 673 C C . ALA A 1 87 ? -2.236 -8.422 -11.523 1 98.19 87 ALA A C 1
ATOM 675 O O . ALA A 1 87 ? -2.617 -7.996 -10.438 1 98.19 87 ALA A O 1
ATOM 676 N N . ALA A 1 88 ? -1.019 -8.586 -11.828 1 96.75 88 ALA A N 1
ATOM 677 C CA . ALA A 1 88 ? 0.057 -8.172 -10.93 1 96.75 88 ALA A CA 1
ATOM 678 C C . ALA A 1 88 ? 1.396 -8.133 -11.656 1 96.75 88 ALA A C 1
ATOM 680 O O . ALA A 1 88 ? 1.594 -8.852 -12.641 1 96.75 88 ALA A O 1
ATOM 681 N N . VAL A 1 89 ? 2.23 -7.219 -11.211 1 94 89 VAL A N 1
ATOM 682 C CA . VAL A 1 89 ? 3.646 -7.305 -11.555 1 94 89 VAL A CA 1
ATOM 683 C C . VAL A 1 89 ? 4.328 -8.352 -10.672 1 94 89 VAL A C 1
ATOM 685 O O . VAL A 1 89 ? 4.398 -8.195 -9.453 1 94 89 VAL A O 1
ATOM 688 N N . HIS A 1 90 ? 4.594 -9.336 -11.344 1 84.88 90 HIS A N 1
ATOM 689 C CA . HIS A 1 90 ? 5.246 -10.477 -10.711 1 84.88 90 HIS A CA 1
ATOM 690 C C . HIS A 1 90 ? 6.242 -11.133 -11.664 1 84.88 90 HIS A C 1
ATOM 692 O O . HIS A 1 90 ? 6.289 -10.797 -12.852 1 84.88 90 HIS A O 1
ATOM 698 N N . GLY A 1 91 ? 7.223 -11.914 -11.156 1 79.12 91 GLY A N 1
ATOM 699 C CA . GLY A 1 91 ? 8.211 -12.602 -11.969 1 79.12 91 GLY A CA 1
ATOM 700 C C . GLY A 1 91 ? 8.672 -13.914 -11.367 1 79.12 91 GLY A C 1
ATOM 701 O O . GLY A 1 91 ? 8.109 -14.375 -10.375 1 79.12 91 GLY A O 1
ATOM 702 N N . GLY A 1 92 ? 9.539 -14.438 -12.164 1 75.38 92 GLY A N 1
ATOM 703 C CA . GLY A 1 92 ? 10.047 -15.734 -11.742 1 75.38 92 GLY A CA 1
ATOM 704 C C . GLY A 1 92 ? 10.961 -15.648 -10.539 1 75.38 92 GLY A C 1
ATOM 705 O O . GLY A 1 92 ? 10.875 -14.711 -9.742 1 75.38 92 GLY A O 1
ATOM 706 N N . ARG A 1 93 ? 11.727 -16.609 -10.461 1 75.31 93 ARG A N 1
ATOM 707 C CA . ARG A 1 93 ? 12.641 -16.781 -9.328 1 75.31 93 ARG A CA 1
ATOM 708 C C . ARG A 1 93 ? 13.539 -15.555 -9.172 1 75.31 93 ARG A C 1
ATOM 710 O O . ARG A 1 93 ? 14.188 -15.125 -10.125 1 75.31 93 ARG A O 1
ATOM 717 N N . GLY A 1 94 ? 13.406 -14.938 -7.984 1 81.25 94 GLY A N 1
ATOM 718 C CA . GLY A 1 94 ? 14.297 -13.844 -7.637 1 81.25 94 GLY A CA 1
ATOM 719 C C . GLY A 1 94 ? 13.773 -12.484 -8.07 1 81.25 94 GLY A C 1
ATOM 720 O O . GLY A 1 94 ? 14.297 -11.453 -7.656 1 81.25 94 GLY A O 1
ATOM 721 N N . PHE A 1 95 ? 12.766 -12.438 -8.875 1 86.56 95 PHE A N 1
ATOM 722 C CA . PHE A 1 95 ? 12.281 -11.188 -9.445 1 86.56 95 PHE A CA 1
ATOM 723 C C . PHE A 1 95 ? 11.836 -10.227 -8.344 1 86.56 95 PHE A C 1
ATOM 725 O O . PHE A 1 95 ? 12.242 -9.062 -8.32 1 86.56 95 PHE A O 1
ATOM 732 N N . ILE A 1 96 ? 11.094 -10.688 -7.426 1 88.19 96 ILE A N 1
ATOM 733 C CA . ILE A 1 96 ? 10.508 -9.805 -6.422 1 88.19 96 ILE A CA 1
ATOM 734 C C . ILE A 1 96 ? 11.602 -9.242 -5.52 1 88.19 96 ILE A C 1
ATOM 736 O O . ILE A 1 96 ? 11.461 -8.148 -4.965 1 88.19 96 ILE A O 1
ATOM 740 N N . ALA A 1 97 ? 12.656 -10 -5.438 1 88.31 97 ALA A N 1
ATOM 741 C CA . ALA A 1 97 ? 13.773 -9.531 -4.621 1 88.31 97 ALA A CA 1
ATOM 742 C C . ALA A 1 97 ? 14.602 -8.492 -5.371 1 88.31 97 ALA A C 1
ATOM 744 O O . ALA A 1 97 ? 15.117 -7.551 -4.766 1 88.31 97 ALA A O 1
ATOM 745 N N . THR A 1 98 ? 14.688 -8.648 -6.684 1 91.56 98 THR A N 1
ATOM 746 C CA . THR A 1 98 ? 15.586 -7.797 -7.453 1 91.56 98 THR A CA 1
ATOM 747 C C . THR A 1 98 ? 14.836 -6.59 -8.016 1 91.56 98 THR A C 1
ATOM 749 O O . THR A 1 98 ? 15.453 -5.602 -8.406 1 91.56 98 THR A O 1
ATOM 752 N N . HIS A 1 99 ? 13.547 -6.684 -8.117 1 95.69 99 HIS A N 1
ATOM 753 C CA . HIS A 1 99 ? 12.742 -5.59 -8.656 1 95.69 99 HIS A CA 1
ATOM 754 C C . HIS A 1 99 ? 11.711 -5.113 -7.641 1 95.69 99 HIS A C 1
ATOM 756 O O . HIS A 1 99 ? 10.523 -5.016 -7.961 1 95.69 99 HIS A O 1
ATOM 762 N N . PRO A 1 100 ? 12.172 -4.695 -6.441 1 96.5 100 PRO A N 1
ATOM 763 C CA . PRO A 1 100 ? 11.227 -4.34 -5.383 1 96.5 100 PRO A CA 1
ATOM 764 C C . PRO A 1 100 ? 10.359 -3.133 -5.746 1 96.5 100 PRO A C 1
ATOM 766 O O . PRO A 1 100 ? 9.188 -3.07 -5.363 1 96.5 100 PRO A O 1
ATOM 769 N N . ALA A 1 101 ? 10.898 -2.143 -6.48 1 97.44 101 ALA A N 1
ATOM 770 C CA . ALA A 1 101 ? 10.125 -0.969 -6.871 1 97.44 101 ALA A CA 1
ATOM 771 C C . ALA A 1 101 ? 9.047 -1.338 -7.887 1 97.44 101 ALA A C 1
ATOM 773 O O . ALA A 1 101 ? 7.918 -0.845 -7.812 1 97.44 101 ALA A O 1
ATOM 774 N N . ASP A 1 102 ? 9.383 -2.186 -8.805 1 95.94 102 ASP A N 1
ATOM 775 C CA . ASP A 1 102 ? 8.445 -2.59 -9.844 1 95.94 102 ASP A CA 1
ATOM 776 C C . ASP A 1 102 ? 7.238 -3.314 -9.242 1 95.94 102 ASP A C 1
ATOM 778 O O . ASP A 1 102 ? 6.102 -3.09 -9.656 1 95.94 102 ASP A O 1
ATOM 782 N N . VAL A 1 103 ? 7.5 -4.148 -8.289 1 95.81 103 VAL A N 1
ATOM 783 C CA . VAL A 1 103 ? 6.43 -4.953 -7.715 1 95.81 103 VAL A CA 1
ATOM 784 C C . VAL A 1 103 ? 5.5 -4.066 -6.887 1 95.81 103 VAL A C 1
ATOM 786 O O . VAL A 1 103 ? 4.352 -4.43 -6.625 1 95.81 103 VAL A O 1
ATOM 789 N N . SER A 1 104 ? 5.965 -2.908 -6.492 1 94.94 104 SER A N 1
ATOM 790 C CA . SER A 1 104 ? 5.145 -1.988 -5.715 1 94.94 104 SER A CA 1
ATOM 791 C C . SER A 1 104 ? 3.992 -1.434 -6.547 1 94.94 104 SER A C 1
ATOM 793 O O . SER A 1 104 ? 3.012 -0.924 -6 1 94.94 104 SER A O 1
ATOM 795 N N . SER A 1 105 ? 4.078 -1.552 -7.871 1 95.12 105 SER A N 1
ATOM 796 C CA . SER A 1 105 ? 3 -1.105 -8.75 1 95.12 105 SER A CA 1
ATOM 797 C C . SER A 1 105 ? 1.707 -1.863 -8.461 1 95.12 105 SER A C 1
ATOM 799 O O . SER A 1 105 ? 0.614 -1.354 -8.719 1 95.12 105 SER A O 1
ATOM 801 N N . ASN A 1 106 ? 1.857 -3.047 -7.918 1 97.19 106 ASN A N 1
ATOM 802 C CA . ASN A 1 106 ? 0.691 -3.865 -7.605 1 97.19 106 ASN A CA 1
ATOM 803 C C . ASN A 1 106 ? -0.274 -3.133 -6.68 1 97.19 106 ASN A C 1
ATOM 805 O O . ASN A 1 106 ? -1.489 -3.32 -6.766 1 97.19 106 ASN A O 1
ATOM 809 N N . LEU A 1 107 ? 0.274 -2.227 -5.844 1 96.44 107 LEU A N 1
ATOM 810 C CA . LEU A 1 107 ? -0.566 -1.479 -4.914 1 96.44 107 LEU A CA 1
ATOM 811 C C . LEU A 1 107 ? -1.546 -0.584 -5.664 1 96.44 107 LEU A C 1
ATOM 813 O O . LEU A 1 107 ? -2.721 -0.497 -5.297 1 96.44 107 LEU A O 1
ATOM 817 N N . SER A 1 108 ? -1.051 0.069 -6.699 1 96.62 108 SER A N 1
ATOM 818 C CA . SER A 1 108 ? -1.905 0.924 -7.516 1 96.62 108 SER A CA 1
ATOM 819 C C . SER A 1 108 ? -2.9 0.1 -8.328 1 96.62 108 SER A C 1
ATOM 821 O O . SER A 1 108 ? -4.082 0.448 -8.406 1 96.62 108 SER A O 1
ATOM 823 N N . ILE A 1 109 ? -2.426 -1.015 -8.859 1 97.94 109 ILE A N 1
ATOM 824 C CA . ILE A 1 109 ? -3.264 -1.894 -9.672 1 97.94 109 ILE A CA 1
ATOM 825 C C . ILE A 1 109 ? -4.398 -2.451 -8.82 1 97.94 109 ILE A C 1
ATOM 827 O O . ILE A 1 109 ? -5.57 -2.373 -9.203 1 97.94 109 ILE A O 1
ATOM 831 N N . ASP A 1 110 ? -4.043 -2.973 -7.633 1 98.38 110 ASP A N 1
ATOM 832 C CA . ASP A 1 110 ? -5.027 -3.562 -6.73 1 98.38 110 ASP A CA 1
ATOM 833 C C . ASP A 1 110 ? -6.043 -2.52 -6.27 1 98.38 110 ASP A C 1
ATOM 835 O O . ASP A 1 110 ? -7.25 -2.779 -6.262 1 98.38 110 ASP A O 1
ATOM 839 N N . HIS A 1 111 ? -5.566 -1.327 -5.922 1 97.69 111 HIS A N 1
ATOM 840 C CA . HIS A 1 111 ? -6.457 -0.251 -5.508 1 97.69 111 HIS A CA 1
ATOM 841 C C . HIS A 1 111 ? -7.457 0.089 -6.609 1 97.69 111 HIS A C 1
ATOM 843 O O . HIS A 1 111 ? -8.664 0.184 -6.355 1 97.69 111 HIS A O 1
ATOM 849 N N . HIS A 1 112 ? -6.98 0.279 -7.824 1 98.06 112 HIS A N 1
ATOM 850 C CA . HIS A 1 112 ? -7.836 0.618 -8.953 1 98.06 112 HIS A CA 1
ATOM 851 C C . HIS A 1 112 ? -8.914 -0.437 -9.164 1 98.06 112 HIS A C 1
ATOM 853 O O . HIS A 1 112 ? -10.07 -0.104 -9.445 1 98.06 112 HIS A O 1
ATOM 859 N N . VAL A 1 113 ? -8.539 -1.66 -8.984 1 98.75 113 VAL A N 1
ATOM 860 C CA . VAL A 1 113 ? -9.477 -2.754 -9.211 1 98.75 113 VAL A CA 1
ATOM 861 C C . VAL A 1 113 ? -10.555 -2.742 -8.125 1 98.75 113 VAL A C 1
ATOM 863 O O . VAL A 1 113 ? -11.742 -2.824 -8.43 1 98.75 113 VAL A O 1
ATOM 866 N N . PHE A 1 114 ? -10.141 -2.627 -6.836 1 98.69 114 PHE A N 1
ATOM 867 C CA . PHE A 1 114 ? -11.117 -2.621 -5.75 1 98.69 114 PHE A CA 1
ATOM 868 C C . PHE A 1 114 ? -12.07 -1.438 -5.883 1 98.69 114 PHE A C 1
ATOM 870 O O . PHE A 1 114 ? -13.281 -1.584 -5.703 1 98.69 114 PHE A O 1
ATOM 877 N N . GLU A 1 115 ? -11.5 -0.303 -6.223 1 98.31 115 GLU A N 1
ATOM 878 C CA . GLU A 1 115 ? -12.328 0.885 -6.406 1 98.31 115 GLU A CA 1
ATOM 879 C C . GLU A 1 115 ? -13.273 0.72 -7.594 1 98.31 115 GLU A C 1
ATOM 881 O O . GLU A 1 115 ? -14.445 1.098 -7.516 1 98.31 115 GLU A O 1
ATOM 886 N N . ALA A 1 116 ? -12.758 0.18 -8.68 1 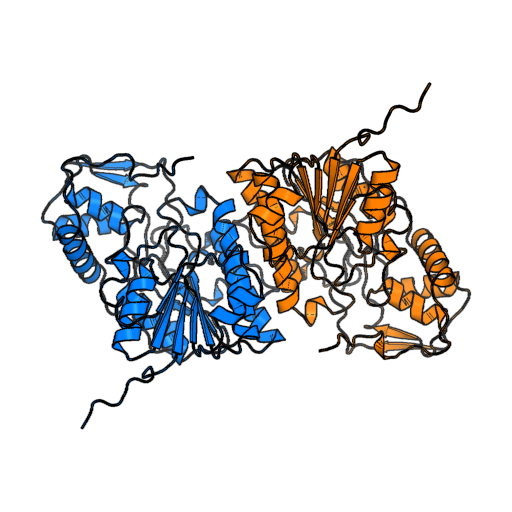98.56 116 ALA A N 1
ATOM 887 C CA . ALA A 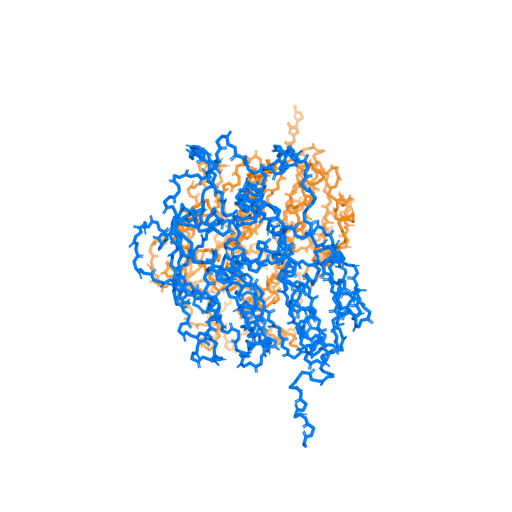1 116 ? -13.578 -0.049 -9.867 1 98.56 116 ALA A CA 1
ATOM 888 C C . ALA A 1 116 ? -14.719 -1.017 -9.562 1 98.56 116 ALA A C 1
ATOM 890 O O . ALA A 1 116 ? -15.836 -0.837 -10.047 1 98.56 116 ALA A O 1
ATOM 891 N N . CYS A 1 117 ? -14.414 -2.09 -8.805 1 98.81 117 CYS A N 1
ATOM 892 C CA . CYS A 1 117 ? -15.461 -3.025 -8.406 1 98.81 117 CYS A CA 1
ATOM 893 C C . CYS A 1 117 ? -16.578 -2.309 -7.656 1 98.81 117 CYS A C 1
ATOM 895 O O . CYS A 1 117 ? -17.75 -2.541 -7.922 1 98.81 117 CYS A O 1
ATOM 897 N N . THR A 1 118 ? -16.172 -1.454 -6.742 1 98.25 118 THR A N 1
ATOM 898 C CA . THR A 1 118 ? -17.141 -0.696 -5.945 1 98.25 118 THR A CA 1
ATOM 899 C C . THR A 1 118 ? -17.938 0.254 -6.828 1 98.25 118 THR A C 1
ATOM 901 O O . THR A 1 118 ? -19.172 0.255 -6.789 1 98.25 118 THR A O 1
ATOM 904 N N . ASP A 1 119 ? -17.25 0.997 -7.66 1 98.06 119 ASP A N 1
ATOM 905 C CA . ASP A 1 119 ? -17.875 2.033 -8.477 1 98.06 119 ASP A CA 1
ATOM 906 C C . ASP A 1 119 ? -18.781 1.421 -9.547 1 98.06 119 ASP A C 1
ATOM 908 O O . ASP A 1 119 ? -19.781 2.014 -9.93 1 98.06 119 ASP A O 1
ATOM 912 N N . ALA A 1 120 ? -18.438 0.265 -10.023 1 98.56 120 ALA A N 1
ATOM 913 C CA . ALA A 1 120 ? -19.172 -0.371 -11.117 1 98.56 120 ALA A CA 1
ATOM 914 C C . ALA A 1 120 ? -20.266 -1.275 -10.586 1 98.56 120 ALA A C 1
ATOM 916 O O . ALA A 1 120 ? -21.062 -1.819 -11.359 1 98.56 120 ALA A O 1
ATOM 917 N N . GLY A 1 121 ? -20.297 -1.459 -9.266 1 98.12 121 GLY A N 1
ATOM 918 C CA . GLY A 1 121 ? -21.344 -2.277 -8.656 1 98.12 121 GLY A CA 1
ATOM 919 C C . GLY A 1 121 ? -21.094 -3.766 -8.805 1 98.12 121 GLY A C 1
ATOM 920 O O . GLY A 1 121 ? -22.031 -4.547 -8.953 1 98.12 121 GLY A O 1
ATOM 921 N N . VAL A 1 122 ? -19.859 -4.223 -8.891 1 98.5 122 VAL A N 1
ATOM 922 C CA . VAL A 1 122 ? -19.5 -5.633 -8.938 1 98.5 122 VAL A CA 1
ATOM 923 C C . VAL A 1 122 ? -19.969 -6.328 -7.66 1 98.5 122 VAL A C 1
ATOM 925 O O . VAL A 1 122 ? -19.859 -5.77 -6.566 1 98.5 122 VAL A O 1
ATOM 928 N N . GLU A 1 123 ? -20.516 -7.516 -7.801 1 97.94 123 GLU A N 1
ATOM 929 C CA . GLU A 1 123 ? -21.078 -8.219 -6.652 1 97.94 123 GLU A CA 1
ATOM 930 C C . GLU A 1 123 ? -19.969 -8.742 -5.738 1 97.94 123 GLU A C 1
ATOM 932 O O . GLU A 1 123 ? -20.094 -8.703 -4.512 1 97.94 123 GLU A O 1
ATOM 937 N N . LYS A 1 124 ? -18.938 -9.32 -6.352 1 98.31 124 LYS A N 1
ATOM 938 C CA . LYS A 1 124 ? -17.906 -9.961 -5.551 1 98.31 124 LYS A CA 1
ATOM 939 C C . LYS A 1 124 ? -16.578 -10 -6.297 1 98.31 124 LYS A C 1
ATOM 941 O O . LYS A 1 124 ? -16.547 -10.258 -7.504 1 98.31 124 LYS A O 1
ATOM 946 N N . VAL A 1 125 ? -15.492 -9.758 -5.555 1 98.88 125 VAL A N 1
ATOM 947 C CA . VAL A 1 125 ? -14.164 -9.797 -6.156 1 98.88 125 VAL A CA 1
ATOM 948 C C . VAL A 1 125 ? -13.289 -10.797 -5.402 1 98.88 125 VAL A C 1
ATOM 950 O O . VAL A 1 125 ? -13.25 -10.789 -4.172 1 98.88 125 VAL A O 1
ATOM 953 N N . VAL A 1 126 ? -12.641 -11.734 -6.086 1 98.88 126 VAL A N 1
ATOM 954 C CA . VAL A 1 126 ? -11.594 -12.594 -5.535 1 98.88 126 VAL A CA 1
ATOM 955 C C . VAL A 1 126 ? -10.219 -12.047 -5.922 1 98.88 126 VAL A C 1
ATOM 957 O O . VAL A 1 126 ? -9.969 -11.75 -7.09 1 98.88 126 VAL A O 1
ATOM 960 N N . PHE A 1 127 ? -9.383 -11.906 -4.926 1 98.69 127 PHE A N 1
ATOM 961 C CA . PHE A 1 127 ? -8.07 -11.297 -5.078 1 98.69 127 PHE A CA 1
ATOM 962 C C . PHE A 1 127 ? -6.969 -12.328 -4.895 1 98.69 127 PHE A C 1
ATOM 964 O O . PHE A 1 127 ? -6.922 -13.023 -3.879 1 98.69 127 PHE A O 1
ATOM 971 N N . ALA A 1 128 ? -6.105 -12.422 -5.934 1 98.69 128 ALA A N 1
ATOM 972 C CA . ALA A 1 128 ? -4.941 -13.305 -5.824 1 98.69 128 ALA A CA 1
ATOM 973 C C . ALA A 1 128 ? -3.895 -12.711 -4.887 1 98.69 128 ALA A C 1
ATOM 975 O O . ALA A 1 128 ? -3.135 -11.82 -5.277 1 98.69 128 ALA A O 1
ATOM 976 N N . SER A 1 129 ? -3.854 -13.195 -3.707 1 98.5 129 SER A N 1
ATOM 977 C CA . SER A 1 129 ? -2.797 -12.859 -2.76 1 98.5 129 SER A CA 1
ATOM 978 C C . SER A 1 129 ? -1.675 -13.891 -2.789 1 98.5 129 SER A C 1
ATOM 980 O O . SER A 1 129 ? -1.408 -14.492 -3.828 1 98.5 129 SER A O 1
ATOM 982 N N . THR A 1 130 ? -0.896 -13.992 -1.761 1 97.56 130 THR A N 1
ATOM 983 C CA . THR A 1 130 ? 0.316 -14.797 -1.824 1 97.56 130 THR A CA 1
ATOM 984 C C . THR A 1 130 ? 0.715 -15.281 -0.433 1 97.56 130 THR A C 1
ATOM 986 O O . THR A 1 130 ? 0.356 -14.664 0.572 1 97.56 130 THR A O 1
ATOM 989 N N . ALA A 1 131 ? 1.461 -16.328 -0.451 1 97.12 131 ALA A N 1
ATOM 990 C CA . ALA A 1 131 ? 2.047 -16.844 0.785 1 97.12 131 ALA A CA 1
ATOM 991 C C . ALA A 1 131 ? 3.137 -15.914 1.304 1 97.12 131 ALA A C 1
ATOM 993 O O . ALA A 1 131 ? 3.553 -16.016 2.459 1 97.12 131 ALA A O 1
ATOM 994 N N . CYS A 1 132 ? 3.57 -14.977 0.531 1 96.44 132 CYS A N 1
ATOM 995 C CA . CYS A 1 132 ? 4.613 -14.039 0.928 1 96.44 132 CYS A CA 1
ATOM 996 C C . CYS A 1 132 ? 4.102 -13.07 1.985 1 96.44 132 CYS A C 1
ATOM 998 O O . CYS A 1 132 ? 4.879 -12.312 2.572 1 96.44 132 CYS A O 1
ATOM 1000 N N . VAL A 1 133 ? 2.805 -13.117 2.346 1 98.06 133 VAL A N 1
ATOM 1001 C CA . VAL A 1 133 ? 2.248 -12.227 3.357 1 98.06 133 VAL A CA 1
ATOM 1002 C C . VAL A 1 133 ? 2.639 -12.719 4.75 1 98.06 133 VAL A C 1
ATOM 1004 O O . VAL A 1 133 ? 2.465 -12 5.738 1 98.06 133 VAL A O 1
ATOM 1007 N N . TYR A 1 134 ? 3.146 -13.945 4.824 1 98.06 134 TYR A N 1
ATOM 1008 C CA . TYR A 1 134 ? 3.443 -14.539 6.125 1 98.06 134 TYR A CA 1
ATOM 1009 C C . TYR A 1 134 ? 4.82 -14.109 6.613 1 98.06 134 TYR A C 1
ATOM 1011 O O . TYR A 1 134 ? 5.727 -13.867 5.812 1 98.06 134 TYR A O 1
ATOM 1019 N N . PRO A 1 135 ? 5.035 -14.078 7.938 1 97.12 135 PRO A N 1
ATOM 1020 C CA . PRO A 1 135 ? 6.328 -13.688 8.508 1 97.12 135 PRO A CA 1
ATOM 1021 C C . PRO A 1 135 ? 7.457 -14.633 8.109 1 97.12 135 PRO A C 1
ATOM 1023 O O . PRO A 1 135 ? 7.316 -15.859 8.242 1 97.12 135 PRO A O 1
ATOM 1026 N N . THR A 1 136 ? 8.531 -14.062 7.719 1 94 136 THR A N 1
ATOM 1027 C CA . THR A 1 136 ? 9.68 -14.852 7.289 1 94 136 THR A CA 1
ATOM 1028 C C . THR A 1 136 ? 10.234 -15.68 8.445 1 94 136 THR A C 1
ATOM 1030 O O . THR A 1 136 ? 10.758 -16.781 8.234 1 94 136 THR A O 1
ATOM 1033 N N . LYS A 1 137 ? 10.078 -15.156 9.625 1 94.88 137 LYS A N 1
ATOM 1034 C CA . LYS A 1 137 ? 10.617 -15.82 10.805 1 94.88 137 LYS A CA 1
ATOM 1035 C C . LYS A 1 137 ? 10 -17.203 10.977 1 94.88 137 LYS A C 1
ATOM 1037 O O . LYS A 1 137 ? 10.633 -18.109 11.531 1 94.88 137 LYS A O 1
ATOM 1042 N N . LEU A 1 138 ? 8.789 -17.375 10.5 1 96.38 138 LEU A N 1
ATOM 1043 C CA . LEU A 1 138 ? 8.094 -18.641 10.641 1 96.38 138 LEU A CA 1
ATOM 1044 C C . LEU A 1 138 ? 8.5 -19.609 9.531 1 96.38 138 LEU A C 1
ATOM 1046 O O . LEU A 1 138 ? 8.039 -20.766 9.5 1 96.38 138 LEU A O 1
ATOM 1050 N N . GLN A 1 139 ? 9.375 -19.188 8.672 1 95.88 139 GLN A N 1
ATOM 1051 C CA . GLN A 1 139 ? 9.711 -19.969 7.477 1 95.88 139 GLN A CA 1
ATOM 1052 C C . GLN A 1 139 ? 11.211 -20.219 7.391 1 95.88 139 GLN A C 1
ATOM 1054 O O . GLN A 1 139 ? 11.742 -20.453 6.301 1 95.88 139 GLN A O 1
ATOM 1059 N N . LYS A 1 140 ? 11.969 -20.203 8.461 1 93.19 140 LYS A N 1
ATOM 1060 C CA . LYS A 1 140 ? 13.422 -20.219 8.453 1 93.19 140 LYS A CA 1
ATOM 1061 C C . LYS A 1 140 ? 13.969 -21.609 8.773 1 93.19 140 LYS A C 1
ATOM 1063 O O . LYS A 1 140 ? 15.133 -21.906 8.5 1 93.19 140 LYS A O 1
ATOM 1068 N N . LYS A 1 141 ? 13.188 -22.469 9.328 1 93.69 141 LYS A N 1
ATOM 1069 C CA . LYS A 1 141 ? 13.688 -23.75 9.812 1 93.69 141 LYS A CA 1
ATOM 1070 C C . LYS A 1 141 ? 13.352 -24.875 8.844 1 93.69 141 LYS A C 1
ATOM 1072 O O . LYS A 1 141 ? 12.203 -25.328 8.773 1 93.69 141 LYS A O 1
ATOM 1077 N N . ILE A 1 142 ? 14.336 -25.344 8.219 1 94.12 142 ILE A N 1
ATOM 1078 C CA . ILE A 1 142 ? 14.18 -26.5 7.363 1 94.12 142 ILE A CA 1
ATOM 1079 C C . ILE A 1 142 ? 13.789 -27.719 8.211 1 94.12 142 ILE A C 1
ATOM 1081 O O . ILE A 1 142 ? 14.344 -27.922 9.289 1 94.12 142 ILE A O 1
ATOM 1085 N N . GLY A 1 143 ? 12.922 -28.438 7.754 1 92.94 143 GLY A N 1
ATOM 1086 C CA . GLY A 1 143 ? 12.492 -29.625 8.484 1 92.94 143 GLY A CA 1
ATOM 1087 C C . GLY A 1 143 ? 11.375 -29.328 9.469 1 92.94 143 GLY A C 1
ATOM 1088 O O . GLY A 1 143 ? 10.898 -30.234 10.164 1 92.94 143 GLY A O 1
ATOM 1089 N N . SER A 1 144 ? 10.992 -28.109 9.531 1 92.81 144 SER A N 1
ATOM 1090 C CA . SER A 1 144 ? 9.898 -27.734 10.422 1 92.81 144 SER A CA 1
ATOM 1091 C C . SER A 1 144 ? 8.594 -28.422 10.008 1 92.81 144 SER A C 1
ATOM 1093 O O . SER A 1 144 ? 8.344 -28.609 8.82 1 92.81 144 SER A O 1
ATOM 1095 N N . ASP A 1 145 ? 7.766 -28.734 10.977 1 94.19 145 ASP A N 1
ATOM 1096 C CA . ASP A 1 145 ? 6.441 -29.297 10.695 1 94.19 145 ASP A CA 1
ATOM 1097 C C . ASP A 1 145 ? 5.363 -28.219 10.812 1 94.19 145 ASP A C 1
ATOM 1099 O O . ASP A 1 145 ? 4.176 -28.5 10.648 1 94.19 145 ASP A O 1
ATOM 1103 N N . TYR A 1 146 ? 5.77 -27.062 11.102 1 97.06 146 TYR A N 1
ATOM 1104 C CA . TYR A 1 146 ? 4.793 -25.984 11.266 1 97.06 146 TYR A CA 1
ATOM 1105 C C . TYR A 1 146 ? 4.199 -25.578 9.922 1 97.06 146 TYR A C 1
ATOM 1107 O O . TYR A 1 146 ? 4.934 -25.312 8.969 1 97.06 146 TYR A O 1
ATOM 1115 N N . LYS A 1 147 ? 2.932 -25.5 9.828 1 98.31 147 LYS A N 1
ATOM 1116 C CA . LYS A 1 147 ? 2.225 -25 8.656 1 98.31 147 LYS A CA 1
ATOM 1117 C C . LYS A 1 147 ? 1.661 -23.609 8.906 1 98.31 147 LYS A C 1
ATOM 1119 O O . LYS A 1 147 ? 1.064 -23.359 9.953 1 98.31 147 LYS A O 1
ATOM 1124 N N . LEU A 1 148 ? 1.944 -22.719 7.996 1 98.5 148 LEU A N 1
ATOM 1125 C CA . LEU A 1 148 ? 1.5 -21.344 8.125 1 98.5 148 LEU A CA 1
ATOM 1126 C C . LEU A 1 148 ? -0.022 -21.25 8.102 1 98.5 148 LEU A C 1
ATOM 1128 O O . LEU A 1 148 ? -0.665 -21.828 7.219 1 98.5 148 LEU A O 1
ATOM 1132 N N . LYS A 1 149 ? -0.581 -20.578 9.07 1 98.56 149 LYS A N 1
ATOM 1133 C CA . LYS A 1 149 ? -2.021 -20.391 9.219 1 98.56 149 LYS A CA 1
ATOM 1134 C C . LYS A 1 149 ? -2.41 -18.938 8.969 1 98.56 149 LYS A C 1
ATOM 1136 O O . LYS A 1 149 ? -1.614 -18.031 9.211 1 98.56 149 LYS A O 1
ATOM 1141 N N . GLU A 1 150 ? -3.664 -18.734 8.508 1 98.44 150 GLU A N 1
ATOM 1142 C CA . GLU A 1 150 ? -4.117 -17.375 8.188 1 98.44 150 GLU A CA 1
ATOM 1143 C C . GLU A 1 150 ? -3.99 -16.453 9.391 1 98.44 150 GLU A C 1
ATOM 1145 O O . GLU A 1 150 ? -3.703 -15.258 9.234 1 98.44 150 GLU A O 1
ATOM 1150 N N . VAL A 1 151 ? -4.051 -16.984 10.609 1 97.19 151 VAL A N 1
ATOM 1151 C CA . VAL A 1 151 ? -3.973 -16.188 11.82 1 97.19 151 VAL A CA 1
ATOM 1152 C C . VAL A 1 151 ? -2.547 -15.672 12.016 1 97.19 151 VAL A C 1
ATOM 1154 O O . VAL A 1 151 ? -2.318 -14.719 12.766 1 97.19 151 VAL A O 1
ATOM 1157 N N . ASP A 1 152 ? -1.556 -16.344 11.344 1 97.69 152 ASP A N 1
ATOM 1158 C CA . ASP A 1 152 ? -0.162 -15.922 11.438 1 97.69 152 ASP A CA 1
ATOM 1159 C C . ASP A 1 152 ? 0.051 -14.562 10.766 1 97.69 152 ASP A C 1
ATOM 1161 O O . ASP A 1 152 ? 1.074 -13.914 10.984 1 97.69 152 ASP A O 1
ATOM 1165 N N . SER A 1 153 ? -0.797 -14.148 9.961 1 97.62 153 SER A N 1
ATOM 1166 C CA . SER A 1 153 ? -0.873 -12.852 9.297 1 97.62 153 SER A CA 1
ATOM 1167 C C . SER A 1 153 ? -2.32 -12.422 9.078 1 97.62 153 SER A C 1
ATOM 1169 O O . SER A 1 153 ? -2.916 -12.734 8.047 1 97.62 153 SER A O 1
ATOM 1171 N N . ASN A 1 154 ? -2.883 -11.711 10.008 1 97.5 154 ASN A N 1
ATOM 1172 C CA . ASN A 1 154 ? -4.301 -11.375 10.023 1 97.5 154 ASN A CA 1
ATOM 1173 C C . ASN A 1 154 ? -4.535 -9.906 9.656 1 97.5 154 ASN A C 1
ATOM 1175 O O . ASN A 1 154 ? -4.422 -9.023 10.516 1 97.5 154 ASN A O 1
ATOM 1179 N N . PRO A 1 155 ? -4.977 -9.641 8.422 1 97.31 155 PRO A N 1
ATOM 1180 C CA . PRO A 1 155 ? -5.164 -8.25 7.996 1 97.31 155 PRO A CA 1
ATOM 1181 C C . PRO A 1 155 ? -6.32 -7.559 8.719 1 97.31 155 PRO A C 1
ATOM 1183 O O . PRO A 1 155 ? -6.48 -6.34 8.609 1 97.31 155 PRO A O 1
ATOM 1186 N N . PHE A 1 156 ? -7.172 -8.281 9.461 1 96.94 156 PHE A N 1
ATOM 1187 C CA . PHE A 1 156 ? -8.266 -7.691 10.227 1 96.94 156 PHE A CA 1
ATOM 1188 C C . PHE A 1 156 ? -7.754 -7.105 11.539 1 96.94 156 PHE A C 1
ATOM 1190 O O . PHE A 1 156 ? -8.453 -6.324 12.188 1 96.94 156 PHE A O 1
ATOM 1197 N N . ASP A 1 157 ? -6.602 -7.535 11.961 1 96.06 157 ASP A N 1
ATOM 1198 C CA . ASP A 1 157 ? -6.039 -7.059 13.219 1 96.06 157 ASP A CA 1
ATOM 1199 C C . ASP A 1 157 ? -4.984 -5.98 12.977 1 96.06 157 ASP A C 1
ATOM 1201 O O . ASP A 1 157 ? -3.789 -6.227 13.141 1 96.06 157 ASP A O 1
ATOM 1205 N N . LEU A 1 158 ? -5.434 -4.82 12.727 1 94.81 158 LEU A N 1
ATOM 1206 C CA . LEU A 1 158 ? -4.547 -3.729 12.352 1 94.81 158 LEU A CA 1
ATOM 1207 C C . LEU A 1 158 ? -3.709 -3.271 13.539 1 94.81 158 LEU A C 1
ATOM 1209 O O . LEU A 1 158 ? -2.666 -2.639 13.367 1 94.81 158 LEU A O 1
ATOM 1213 N N . ASP A 1 159 ? -4.121 -3.537 14.711 1 93.06 159 ASP A N 1
ATOM 1214 C CA . ASP A 1 159 ? -3.385 -3.137 15.906 1 93.06 159 ASP A CA 1
ATOM 1215 C C . ASP A 1 159 ? -2.307 -4.16 16.25 1 93.06 159 ASP A C 1
ATOM 1217 O O . ASP A 1 159 ? -1.438 -3.896 17.094 1 93.06 159 ASP A O 1
ATOM 1221 N N . GLY A 1 160 ? -2.424 -5.34 15.641 1 93.12 160 GLY A N 1
ATOM 1222 C CA . GLY A 1 160 ? -1.426 -6.371 15.875 1 93.12 160 GLY A CA 1
ATOM 1223 C C . GLY A 1 160 ? -0.127 -6.121 15.133 1 93.12 160 GLY A C 1
ATOM 1224 O O . GLY A 1 160 ? -0.067 -5.266 14.25 1 93.12 160 GLY A O 1
ATOM 1225 N N . PHE A 1 161 ? 0.941 -6.805 15.609 1 94.44 161 PHE A N 1
ATOM 1226 C CA . PHE A 1 161 ? 2.215 -6.777 14.898 1 94.44 161 PHE A CA 1
ATOM 1227 C C . PHE A 1 161 ? 2.207 -7.754 13.734 1 94.44 161 PHE A C 1
ATOM 1229 O O . PHE A 1 161 ? 1.843 -8.922 13.891 1 94.44 161 PHE A O 1
ATOM 1236 N N . MET A 1 162 ? 2.52 -7.27 12.602 1 96.5 162 MET A N 1
ATOM 1237 C CA . MET A 1 162 ? 2.559 -8.094 11.398 1 96.5 162 MET A CA 1
ATOM 1238 C C . MET A 1 162 ? 3.93 -8.031 10.734 1 96.5 162 MET A C 1
ATOM 1240 O O . MET A 1 162 ? 4.691 -7.09 10.969 1 96.5 162 MET A O 1
ATOM 1244 N N . SER A 1 163 ? 4.254 -9.078 10.031 1 96.81 163 SER A N 1
ATOM 1245 C CA . SER A 1 163 ? 5.461 -9.172 9.219 1 96.81 163 SER A CA 1
ATOM 1246 C C . SER A 1 163 ? 5.184 -9.906 7.906 1 96.81 163 SER A C 1
ATOM 1248 O O . SER A 1 163 ? 4.219 -10.664 7.805 1 96.81 163 SER A O 1
ATOM 1250 N N . ALA A 1 164 ? 5.895 -9.625 6.898 1 97 164 ALA A N 1
ATOM 1251 C CA . ALA A 1 164 ? 5.746 -10.234 5.582 1 97 164 ALA A CA 1
ATOM 1252 C C . ALA A 1 164 ? 7.098 -10.352 4.879 1 97 164 ALA A C 1
ATOM 1254 O O . ALA A 1 164 ? 8.094 -9.789 5.34 1 97 164 ALA A O 1
ATOM 1255 N N . ASP A 1 165 ? 7.055 -11.117 3.812 1 94.75 165 ASP A N 1
ATOM 1256 C CA . ASP A 1 165 ? 8.289 -11.438 3.104 1 94.75 165 ASP A CA 1
ATOM 1257 C C . ASP A 1 165 ? 8.656 -10.328 2.115 1 94.75 165 ASP A C 1
ATOM 1259 O O . ASP A 1 165 ? 8.062 -10.227 1.041 1 94.75 165 ASP A O 1
ATOM 1263 N N . ILE A 1 166 ? 9.688 -9.484 2.443 1 93.94 166 ILE A N 1
ATOM 1264 C CA . ILE A 1 166 ? 10.266 -8.43 1.623 1 93.94 166 ILE A CA 1
ATOM 1265 C C . ILE A 1 166 ? 9.156 -7.523 1.087 1 93.94 166 ILE A C 1
ATOM 1267 O O . ILE A 1 166 ? 8.023 -7.562 1.578 1 93.94 166 ILE A O 1
ATOM 1271 N N . GLU A 1 167 ? 9.422 -6.613 0.131 1 96.12 167 GLU A N 1
ATOM 1272 C CA . GLU A 1 167 ? 8.516 -5.566 -0.337 1 96.12 167 GLU A CA 1
ATOM 1273 C C . GLU A 1 167 ? 7.281 -6.164 -1.008 1 96.12 167 GLU A C 1
ATOM 1275 O O . GLU A 1 167 ? 6.172 -5.648 -0.85 1 96.12 167 GLU A O 1
ATOM 1280 N N . TYR A 1 168 ? 7.484 -7.262 -1.687 1 95.88 168 TYR A N 1
ATOM 1281 C CA . TYR A 1 168 ? 6.371 -7.906 -2.375 1 95.88 168 TYR A CA 1
ATOM 1282 C C . TYR A 1 168 ? 5.336 -8.414 -1.379 1 95.88 168 TYR A C 1
ATOM 1284 O O . TYR A 1 168 ? 4.141 -8.156 -1.528 1 95.88 168 TYR A O 1
ATOM 1292 N N . GLY A 1 169 ? 5.742 -9.156 -0.37 1 96.94 169 GLY A N 1
ATOM 1293 C CA . GLY A 1 169 ? 4.836 -9.656 0.653 1 96.94 169 GLY A CA 1
ATOM 1294 C C . GLY A 1 169 ? 4.094 -8.555 1.382 1 96.94 169 GLY A C 1
ATOM 1295 O O . GLY A 1 169 ? 2.881 -8.641 1.575 1 96.94 169 GLY A O 1
ATOM 1296 N N . TRP A 1 170 ? 4.836 -7.543 1.769 1 97.62 170 TRP A N 1
ATOM 1297 C CA . TRP A 1 170 ? 4.23 -6.391 2.424 1 97.62 170 TRP A CA 1
ATOM 1298 C C . TRP A 1 170 ? 3.186 -5.738 1.524 1 97.62 170 TRP A C 1
ATOM 1300 O O . TRP A 1 170 ? 2.119 -5.336 1.994 1 97.62 170 TRP A O 1
ATOM 1310 N N . GLY A 1 171 ? 3.51 -5.617 0.229 1 97.31 171 GLY A N 1
ATOM 1311 C CA . GLY A 1 171 ? 2.572 -5.051 -0.726 1 97.31 171 GLY A CA 1
ATOM 1312 C C . GLY A 1 171 ? 1.271 -5.824 -0.817 1 97.31 171 GLY A C 1
ATOM 1313 O O . GLY A 1 171 ? 0.188 -5.234 -0.783 1 97.31 171 GLY A O 1
ATOM 1314 N N . LYS A 1 172 ? 1.353 -7.07 -0.935 1 98.06 172 LYS A N 1
ATOM 1315 C CA . LYS A 1 172 ? 0.148 -7.883 -1.055 1 98.06 172 LYS A CA 1
ATOM 1316 C C . LYS A 1 172 ? -0.642 -7.895 0.25 1 98.06 172 LYS A C 1
ATOM 1318 O O . LYS A 1 172 ? -1.874 -7.934 0.237 1 98.06 172 LYS A O 1
ATOM 1323 N N . LEU A 1 173 ? 0.077 -7.914 1.362 1 98.25 173 LEU A N 1
ATOM 1324 C CA . LEU A 1 173 ? -0.599 -7.789 2.648 1 98.25 173 LEU A CA 1
ATOM 1325 C C . LEU A 1 173 ? -1.369 -6.477 2.734 1 98.25 173 LEU A C 1
ATOM 1327 O O . LEU A 1 173 ? -2.508 -6.449 3.205 1 98.25 173 LEU A O 1
ATOM 1331 N N . MET A 1 174 ? -0.746 -5.422 2.289 1 98.25 174 MET A N 1
ATOM 1332 C CA . MET A 1 174 ? -1.415 -4.125 2.273 1 98.25 174 MET A CA 1
ATOM 1333 C C . MET A 1 174 ? -2.643 -4.156 1.369 1 98.25 174 MET A C 1
ATOM 1335 O O . MET A 1 174 ? -3.654 -3.52 1.667 1 98.25 174 MET A O 1
ATOM 1339 N N . SER A 1 175 ? -2.555 -4.84 0.25 1 98.5 175 SER A N 1
ATOM 1340 C CA . SER A 1 175 ? -3.703 -4.977 -0.64 1 98.5 175 SER A CA 1
ATOM 1341 C C . SER A 1 175 ? -4.852 -5.711 0.046 1 98.5 175 SER A C 1
ATOM 1343 O O . SER A 1 175 ? -6.02 -5.391 -0.179 1 98.5 175 SER A O 1
ATOM 1345 N N . GLU A 1 176 ? -4.547 -6.734 0.869 1 98.69 176 GLU A N 1
ATOM 1346 C CA . GLU A 1 176 ? -5.59 -7.379 1.657 1 98.69 176 GLU A CA 1
ATOM 1347 C C . GLU A 1 176 ? -6.258 -6.391 2.609 1 98.69 176 GLU A C 1
ATOM 1349 O O . GLU A 1 176 ? -7.484 -6.371 2.732 1 98.69 176 GLU A O 1
ATOM 1354 N N . ILE A 1 177 ? -5.457 -5.562 3.271 1 98.38 177 ILE A N 1
ATOM 1355 C CA . ILE A 1 177 ? -5.969 -4.543 4.18 1 98.38 177 ILE A CA 1
ATOM 1356 C C . ILE A 1 177 ? -6.848 -3.559 3.412 1 98.38 177 ILE A C 1
ATOM 1358 O O . ILE A 1 177 ? -7.906 -3.154 3.896 1 98.38 177 ILE A O 1
ATOM 1362 N N . GLN A 1 178 ? -6.438 -3.217 2.221 1 98 178 GLN A N 1
ATOM 1363 C CA . GLN A 1 178 ? -7.227 -2.318 1.383 1 98 178 GLN A CA 1
ATOM 1364 C C . GLN A 1 178 ? -8.586 -2.932 1.048 1 98 178 GLN A C 1
ATOM 1366 O O . GLN A 1 178 ? -9.609 -2.25 1.107 1 98 178 GLN A O 1
ATOM 1371 N N . MET A 1 179 ? -8.555 -4.172 0.665 1 98.5 179 MET A N 1
ATOM 1372 C CA . MET A 1 179 ? -9.82 -4.836 0.361 1 98.5 179 MET A CA 1
ATOM 1373 C C . MET A 1 179 ? -10.773 -4.754 1.546 1 98.5 179 MET A C 1
ATOM 1375 O O . MET A 1 179 ? -11.953 -4.449 1.376 1 98.5 179 MET A O 1
ATOM 1379 N N . ILE A 1 180 ? -10.273 -4.992 2.707 1 98.19 180 ILE A N 1
ATOM 1380 C CA . ILE A 1 180 ? -11.07 -4.949 3.928 1 98.19 180 ILE A CA 1
ATOM 1381 C C . ILE A 1 180 ? -11.57 -3.527 4.168 1 98.19 180 ILE A C 1
ATOM 1383 O O . ILE A 1 180 ? -12.695 -3.326 4.633 1 98.19 180 ILE A O 1
ATOM 1387 N N . SER A 1 181 ? -10.711 -2.553 3.826 1 98.12 181 SER A N 1
ATOM 1388 C CA . SER A 1 181 ? -11.133 -1.159 3.938 1 98.12 181 SER A CA 1
ATOM 1389 C C . SER A 1 181 ? -12.336 -0.871 3.039 1 98.12 181 SER A C 1
ATOM 1391 O O . SER A 1 181 ? -13.25 -0.14 3.43 1 98.12 181 SER A O 1
ATOM 1393 N N . PHE A 1 182 ? -12.344 -1.393 1.832 1 98.5 182 PHE A N 1
ATOM 1394 C CA . PHE A 1 182 ? -13.453 -1.222 0.903 1 98.5 182 PHE A CA 1
ATOM 1395 C C . PHE A 1 182 ? -14.695 -1.941 1.409 1 98.5 182 PHE A C 1
ATOM 1397 O O . PHE A 1 182 ? -15.82 -1.479 1.193 1 98.5 182 PHE A O 1
ATOM 1404 N N . LYS A 1 183 ? -14.5 -3.078 2.049 1 98.5 183 LYS A N 1
ATOM 1405 C CA . LYS A 1 183 ? -15.617 -3.748 2.705 1 98.5 183 LYS A CA 1
ATOM 1406 C C . LYS A 1 183 ? -16.234 -2.861 3.785 1 98.5 183 LYS A C 1
ATOM 1408 O O . LYS A 1 183 ? -17.438 -2.662 3.816 1 98.5 183 LYS A O 1
ATOM 1413 N N . LYS A 1 184 ? -15.398 -2.324 4.598 1 97.75 184 LYS A N 1
ATOM 1414 C CA . LYS A 1 184 ? -15.836 -1.519 5.738 1 97.75 184 LYS A CA 1
ATOM 1415 C C . LYS A 1 184 ? -16.609 -0.289 5.277 1 97.75 184 LYS A C 1
ATOM 1417 O O . LYS A 1 184 ? -17.656 0.046 5.852 1 97.75 184 LYS A O 1
ATOM 1422 N N . GLN A 1 185 ? -16.109 0.366 4.289 1 97.81 185 GLN A N 1
ATOM 1423 C CA . GLN A 1 185 ? -16.656 1.665 3.918 1 97.81 185 GLN A CA 1
ATOM 1424 C C . GLN A 1 185 ? -17.781 1.515 2.906 1 97.81 185 GLN A C 1
ATOM 1426 O O . GLN A 1 185 ? -18.766 2.273 2.936 1 97.81 185 GLN A O 1
ATOM 1431 N N . TYR A 1 186 ? -17.641 0.539 1.956 1 97.94 186 TYR A N 1
ATOM 1432 C CA . TYR A 1 186 ? -18.562 0.518 0.817 1 97.94 186 TYR A CA 1
ATOM 1433 C C . TYR A 1 186 ? -19.297 -0.815 0.729 1 97.94 186 TYR A C 1
ATOM 1435 O O . TYR A 1 186 ? -20.156 -1 -0.133 1 97.94 186 TYR A O 1
ATOM 1443 N N . GLY A 1 187 ? -18.922 -1.751 1.614 1 98.38 187 GLY A N 1
ATOM 1444 C CA . GLY A 1 187 ? -19.609 -3.033 1.631 1 98.38 187 GLY A CA 1
ATOM 1445 C C . GLY A 1 187 ? -19.109 -3.99 0.564 1 98.38 187 GLY A C 1
ATOM 1446 O O . GLY A 1 187 ? -19.812 -4.926 0.183 1 98.38 187 GLY A O 1
ATOM 1447 N N . LEU A 1 188 ? -17.906 -3.752 0.041 1 98.44 188 LEU A N 1
ATOM 1448 C CA . LEU A 1 188 ? -17.312 -4.645 -0.954 1 98.44 188 LEU A CA 1
ATOM 1449 C C . LEU A 1 188 ? -17.297 -6.082 -0.445 1 98.44 188 LEU A C 1
ATOM 1451 O O . LEU A 1 188 ? -16.922 -6.336 0.703 1 98.44 188 LEU A O 1
ATOM 1455 N N . LYS A 1 189 ? -17.781 -7.016 -1.235 1 98.75 189 LYS A N 1
ATOM 1456 C CA . LYS A 1 189 ? -17.688 -8.438 -0.929 1 98.75 189 LYS A CA 1
ATOM 1457 C C . LYS A 1 189 ? -16.531 -9.094 -1.688 1 98.75 189 LYS A C 1
ATOM 1459 O O . LYS A 1 189 ? -16.281 -8.766 -2.85 1 98.75 189 LYS A O 1
ATOM 1464 N N . GLY A 1 190 ? -15.82 -9.93 -0.984 1 97.75 190 GLY A N 1
ATOM 1465 C CA . GLY A 1 190 ? -14.719 -10.578 -1.683 1 97.75 190 GLY A CA 1
ATOM 1466 C C . GLY A 1 190 ? -13.922 -11.523 -0.799 1 97.75 190 GLY A C 1
ATOM 1467 O O . GLY A 1 190 ? -14.383 -11.906 0.28 1 97.75 190 GLY A O 1
ATOM 1468 N N . CYS A 1 191 ? -12.773 -12 -1.383 1 98.5 191 CYS A N 1
ATOM 1469 C CA . CYS A 1 191 ? -11.898 -12.945 -0.697 1 98.5 191 CYS A CA 1
ATOM 1470 C C . CYS A 1 191 ? -10.469 -12.859 -1.228 1 98.5 191 CYS A C 1
ATOM 1472 O O . CYS A 1 191 ? -10.242 -13 -2.43 1 98.5 191 CYS A O 1
ATOM 1474 N N . PRO A 1 192 ? -9.539 -12.523 -0.368 1 98.81 192 PRO A N 1
ATOM 1475 C CA . PRO A 1 192 ? -8.148 -12.781 -0.747 1 98.81 192 PRO A CA 1
ATOM 1476 C C . PRO A 1 192 ? -7.789 -14.266 -0.696 1 98.81 192 PRO A C 1
ATOM 1478 O O . PRO A 1 192 ? -8.047 -14.93 0.308 1 98.81 192 PRO A O 1
ATOM 1481 N N . VAL A 1 193 ? -7.27 -14.75 -1.736 1 98.94 193 VAL A N 1
ATOM 1482 C CA . VAL A 1 193 ? -6.816 -16.141 -1.794 1 98.94 193 VAL A CA 1
ATOM 1483 C C . VAL A 1 193 ? -5.289 -16.188 -1.822 1 98.94 193 VAL A C 1
ATOM 1485 O O . VAL A 1 193 ? -4.664 -15.68 -2.76 1 98.94 193 VAL A O 1
ATOM 1488 N N . ARG A 1 194 ? -4.676 -16.781 -0.804 1 98.88 194 ARG A N 1
ATOM 1489 C CA . ARG A 1 194 ? -3.223 -16.828 -0.669 1 98.88 194 ARG A CA 1
ATOM 1490 C C . ARG A 1 194 ? -2.652 -18.062 -1.344 1 98.88 194 ARG A C 1
ATOM 1492 O O . ARG A 1 194 ? -2.746 -19.172 -0.804 1 98.88 194 ARG A O 1
ATOM 1499 N N . PHE A 1 195 ? -2.08 -17.812 -2.541 1 98.06 195 PHE A N 1
ATOM 1500 C CA . PHE A 1 195 ? -1.459 -18.875 -3.32 1 98.06 195 PHE A CA 1
ATOM 1501 C C . PHE A 1 195 ? -0.074 -19.219 -2.779 1 98.06 195 PHE A C 1
ATOM 1503 O O . PHE A 1 195 ? 0.613 -18.344 -2.24 1 98.06 195 PHE A O 1
ATOM 1510 N N . VAL A 1 196 ? 0.335 -20.5 -2.938 1 96.94 196 VAL A N 1
ATOM 1511 C CA . VAL A 1 196 ? 1.711 -20.859 -2.613 1 96.94 196 VAL A CA 1
ATOM 1512 C C . VAL A 1 196 ? 2.305 -21.703 -3.746 1 96.94 196 VAL A C 1
ATOM 1514 O O . VAL A 1 196 ? 1.762 -22.75 -4.105 1 96.94 196 VAL A O 1
ATOM 1517 N N . THR A 1 197 ? 3.373 -21.344 -4.281 1 95 197 THR A N 1
ATOM 1518 C CA . THR A 1 197 ? 4.203 -21.984 -5.297 1 95 197 THR A CA 1
ATOM 1519 C C . THR A 1 197 ? 3.348 -22.766 -6.285 1 95 197 THR A C 1
ATOM 1521 O O . THR A 1 197 ? 3.531 -23.969 -6.449 1 95 197 THR A O 1
ATOM 1524 N N . ALA A 1 198 ? 2.408 -22.109 -6.945 1 96.88 198 ALA A N 1
ATOM 1525 C CA . ALA A 1 198 ? 1.606 -22.703 -8.008 1 96.88 198 ALA A CA 1
ATOM 1526 C C . ALA A 1 198 ? 2.482 -23.125 -9.188 1 96.88 198 ALA A C 1
ATOM 1528 O O . ALA A 1 198 ? 3.471 -22.469 -9.508 1 96.88 198 ALA A O 1
ATOM 1529 N N . TYR A 1 199 ? 2.162 -24.234 -9.797 1 97 199 TYR A N 1
ATOM 1530 C CA . TYR A 1 199 ? 2.902 -24.703 -10.961 1 97 199 TYR A CA 1
ATOM 1531 C C . TYR A 1 199 ? 1.988 -25.453 -11.922 1 97 199 TYR A C 1
ATOM 1533 O O . TYR A 1 199 ? 0.906 -25.906 -11.531 1 97 199 TYR A O 1
ATOM 1541 N N . GLY A 1 200 ? 2.387 -25.5 -13.117 1 97.94 200 GLY A N 1
ATOM 1542 C CA . GLY A 1 200 ? 1.613 -26.25 -14.102 1 97.94 200 GLY A CA 1
ATOM 1543 C C . GLY A 1 200 ? 1.868 -25.781 -15.523 1 97.94 200 GLY A C 1
ATOM 1544 O O . GLY A 1 200 ? 2.754 -24.969 -15.773 1 97.94 200 GLY A O 1
ATOM 1545 N N . PRO A 1 201 ? 1.115 -26.344 -16.453 1 96.5 201 PRO A N 1
ATOM 1546 C CA . PRO A 1 201 ? 1.224 -25.938 -17.859 1 96.5 201 PRO A CA 1
ATOM 1547 C C . PRO A 1 201 ? 1.041 -24.438 -18.062 1 96.5 201 PRO A C 1
ATOM 1549 O O . PRO A 1 201 ? 0.272 -23.797 -17.328 1 96.5 201 PRO A O 1
ATOM 1552 N N . ARG A 1 202 ? 1.729 -23.859 -19 1 96.12 202 ARG A N 1
ATOM 1553 C CA . ARG A 1 202 ? 1.657 -22.469 -19.438 1 96.12 202 ARG A CA 1
ATOM 1554 C C . ARG A 1 202 ? 2.502 -21.578 -18.547 1 96.12 202 ARG A C 1
ATOM 1556 O O . ARG A 1 202 ? 2.576 -20.359 -18.766 1 96.12 202 ARG A O 1
ATOM 1563 N N . GLU A 1 203 ? 3.068 -22.141 -17.484 1 94.31 203 GLU A N 1
ATOM 1564 C CA . GLU A 1 203 ? 4.074 -21.391 -16.734 1 94.31 203 GLU A CA 1
ATOM 1565 C C . GLU A 1 203 ? 5.375 -21.281 -17.531 1 94.31 203 GLU A C 1
ATOM 1567 O O . GLU A 1 203 ? 5.648 -22.109 -18.406 1 94.31 203 GLU A O 1
ATOM 1572 N N . ASN A 1 204 ? 6.082 -20.188 -17.312 1 87.56 204 ASN A N 1
ATOM 1573 C CA . ASN A 1 204 ? 7.293 -20 -18.109 1 87.56 204 ASN A CA 1
ATOM 1574 C C . ASN A 1 204 ? 8.539 -20.406 -17.312 1 87.56 204 ASN A C 1
ATOM 1576 O O . ASN A 1 204 ? 8.453 -20.703 -16.125 1 87.56 204 ASN A O 1
ATOM 1580 N N . GLU A 1 205 ? 9.719 -20.375 -17.875 1 86 205 GLU A N 1
ATOM 1581 C CA . GLU A 1 205 ? 10.953 -20.969 -17.359 1 86 205 GLU A CA 1
ATOM 1582 C C . GLU A 1 205 ? 11.586 -20.078 -16.297 1 86 205 GLU A C 1
ATOM 1584 O O . GLU A 1 205 ? 12.562 -20.469 -15.656 1 86 205 GLU A O 1
ATOM 1589 N N . THR A 1 206 ? 11.016 -18.938 -16.047 1 82.31 206 THR A N 1
ATOM 1590 C CA . THR A 1 206 ? 11.547 -18.094 -14.977 1 82.31 206 THR A CA 1
ATOM 1591 C C . THR A 1 206 ? 11.07 -18.562 -13.609 1 82.31 206 THR A C 1
ATOM 1593 O O . THR A 1 206 ? 11.609 -18.156 -12.586 1 82.31 206 THR A O 1
ATOM 1596 N N . HIS A 1 207 ? 10.148 -19.469 -13.656 1 86.25 207 HIS A N 1
ATOM 1597 C CA . HIS A 1 207 ? 9.602 -19.969 -12.398 1 86.25 207 HIS A CA 1
ATOM 1598 C C . HIS A 1 207 ? 10.242 -21.297 -12.016 1 86.25 207 HIS A C 1
ATOM 1600 O O . HIS A 1 207 ? 10.742 -22.031 -12.875 1 86.25 207 HIS A O 1
ATOM 1606 N N . ALA A 1 208 ? 10.18 -21.641 -10.82 1 84.94 208 ALA A N 1
ATOM 1607 C CA . ALA A 1 208 ? 11.016 -22.672 -10.203 1 84.94 208 ALA A CA 1
ATOM 1608 C C . ALA A 1 208 ? 10.828 -24.016 -10.891 1 84.94 208 ALA A C 1
ATOM 1610 O O . ALA A 1 208 ? 11.773 -24.562 -11.477 1 84.94 208 ALA A O 1
ATOM 1611 N N . ILE A 1 209 ? 9.641 -24.531 -10.938 1 91 209 ILE A N 1
ATOM 1612 C CA . ILE A 1 209 ? 9.391 -25.891 -11.406 1 91 209 ILE A CA 1
ATOM 1613 C C . ILE A 1 209 ? 9.703 -25.984 -12.898 1 91 209 ILE A C 1
ATOM 1615 O O . ILE A 1 209 ? 10.352 -26.938 -13.352 1 91 209 ILE A O 1
ATOM 1619 N N . ILE A 1 210 ? 9.281 -24.984 -13.617 1 92.31 210 ILE A N 1
ATOM 1620 C CA . ILE A 1 210 ? 9.477 -25.047 -15.055 1 92.31 210 ILE A CA 1
ATOM 1621 C C . ILE A 1 210 ? 10.961 -24.922 -15.383 1 92.31 210 ILE A C 1
ATOM 1623 O O . ILE A 1 210 ? 11.445 -25.547 -16.328 1 92.31 210 ILE A O 1
ATOM 1627 N N . ALA A 1 211 ? 11.625 -24.094 -14.586 1 91 211 ALA A N 1
ATOM 1628 C CA . ALA A 1 211 ? 13.078 -24 -14.758 1 91 211 ALA A CA 1
ATOM 1629 C C . ALA A 1 211 ? 13.75 -25.344 -14.523 1 91 211 ALA A C 1
ATOM 1631 O O . ALA A 1 211 ? 14.688 -25.703 -15.242 1 91 211 ALA A O 1
ATOM 1632 N N . LEU A 1 212 ? 13.352 -26.062 -13.547 1 93.69 212 LEU A N 1
ATOM 1633 C CA . LEU A 1 212 ? 13.898 -27.375 -13.242 1 93.69 212 LEU A CA 1
ATOM 1634 C C . LEU A 1 212 ? 13.586 -28.359 -14.359 1 93.69 212 LEU A C 1
ATOM 1636 O O . LEU A 1 212 ? 14.445 -29.156 -14.758 1 93.69 212 LEU A O 1
ATOM 1640 N N . ILE A 1 213 ? 12.383 -28.312 -14.828 1 94.81 213 ILE A N 1
ATOM 1641 C CA . ILE A 1 213 ? 11.953 -29.188 -15.914 1 94.81 213 ILE A CA 1
ATOM 1642 C C . ILE A 1 213 ? 12.766 -28.891 -17.172 1 94.81 213 ILE A C 1
ATOM 1644 O O . ILE A 1 213 ? 13.234 -29.812 -17.844 1 94.81 213 ILE A O 1
ATOM 1648 N N . TYR A 1 214 ? 12.891 -27.594 -17.438 1 92.94 214 TYR A N 1
ATOM 1649 C CA . TYR A 1 214 ? 13.664 -27.156 -18.594 1 92.94 214 TYR A CA 1
ATOM 1650 C C . TYR A 1 214 ? 15.062 -27.766 -18.578 1 92.94 214 TYR A C 1
ATOM 1652 O O . TYR A 1 214 ? 15.508 -28.344 -19.562 1 92.94 214 TYR A O 1
ATOM 1660 N N . LYS A 1 215 ? 15.727 -27.656 -17.5 1 93.31 215 LYS A N 1
ATOM 1661 C CA . LYS A 1 215 ? 17.094 -28.141 -17.375 1 93.31 215 LYS A CA 1
ATOM 1662 C C . LYS A 1 215 ? 17.172 -29.656 -17.609 1 93.31 215 LYS A C 1
ATOM 1664 O O . LYS A 1 215 ? 18.109 -30.141 -18.234 1 93.31 215 LYS A O 1
ATOM 1669 N N . ALA A 1 216 ? 16.219 -30.359 -17.125 1 93.81 216 ALA A N 1
ATOM 1670 C CA . ALA A 1 216 ? 16.188 -31.812 -17.297 1 93.81 216 ALA A CA 1
ATOM 1671 C C . ALA A 1 216 ? 15.883 -32.188 -18.75 1 93.81 216 ALA A C 1
ATOM 1673 O O . ALA A 1 216 ? 16.5 -33.094 -19.297 1 93.81 216 ALA A O 1
ATOM 1674 N N . VAL A 1 217 ? 14.883 -31.5 -19.281 1 92.94 217 VAL A N 1
ATOM 1675 C CA . VAL A 1 217 ? 14.477 -31.781 -20.656 1 92.94 217 VAL A CA 1
ATOM 1676 C C . VAL A 1 217 ? 15.641 -31.5 -21.609 1 92.94 217 VAL A C 1
ATOM 1678 O O . VAL A 1 217 ? 15.852 -32.25 -22.562 1 92.94 217 VAL A O 1
ATOM 1681 N N . GLU A 1 218 ? 16.438 -30.438 -21.266 1 92.06 218 GLU A N 1
ATOM 1682 C CA . GLU A 1 218 ? 17.594 -30.078 -22.078 1 92.06 218 GLU A CA 1
ATOM 1683 C C . GLU A 1 218 ? 18.812 -30.922 -21.703 1 92.06 218 GLU A C 1
ATOM 1685 O O . GLU A 1 218 ? 19.891 -30.75 -22.281 1 92.06 218 GLU A O 1
ATOM 1690 N N . LYS A 1 219 ? 18.703 -31.719 -20.734 1 91.81 219 LYS A N 1
ATOM 1691 C CA . LYS A 1 219 ? 19.75 -32.625 -20.25 1 91.81 219 LYS A CA 1
ATOM 1692 C C . LYS A 1 219 ? 21.016 -31.844 -19.875 1 91.81 219 LYS A C 1
ATOM 1694 O O . LYS A 1 219 ? 22.125 -32.188 -20.312 1 91.81 219 LYS A O 1
ATOM 1699 N N . MET A 1 220 ? 20.734 -30.797 -19.172 1 91.56 220 MET A N 1
ATOM 1700 C CA . MET A 1 220 ? 21.859 -30.016 -18.672 1 91.56 220 MET A CA 1
ATOM 1701 C C . MET A 1 220 ? 22.672 -30.812 -17.672 1 91.56 220 MET A C 1
ATOM 1703 O O . MET A 1 220 ? 22.125 -31.375 -16.719 1 91.56 220 MET A O 1
ATOM 1707 N N . ASP A 1 221 ? 24.094 -30.797 -17.938 1 93 221 ASP A N 1
ATOM 1708 C CA . ASP A 1 221 ? 25.016 -31.562 -17.109 1 93 221 ASP A CA 1
ATOM 1709 C C . ASP A 1 221 ? 26.359 -30.828 -17 1 93 221 ASP A C 1
ATOM 1711 O O . ASP A 1 221 ? 27.125 -30.766 -17.969 1 93 221 ASP A O 1
ATOM 1715 N N . PRO A 1 222 ? 26.688 -30.312 -15.844 1 94.69 222 PRO A N 1
ATOM 1716 C CA . PRO A 1 222 ? 26.016 -30.5 -14.555 1 94.69 222 PRO A CA 1
ATOM 1717 C C . PRO A 1 222 ? 24.641 -29.828 -14.492 1 94.69 222 PRO A C 1
ATOM 1719 O O . PRO A 1 222 ? 24.375 -28.875 -15.242 1 94.69 222 PRO A O 1
ATOM 1722 N N . TYR A 1 223 ? 23.781 -30.453 -13.703 1 94.94 223 TYR A N 1
ATOM 1723 C CA . TYR A 1 223 ? 22.469 -29.906 -13.414 1 94.94 223 TYR A CA 1
ATOM 1724 C C . TYR A 1 223 ? 22.531 -28.906 -12.273 1 94.94 223 TYR A C 1
ATOM 1726 O O . TYR A 1 223 ? 22.734 -29.281 -11.117 1 94.94 223 TYR A O 1
ATOM 1734 N N . GLU A 1 224 ? 22.25 -27.672 -12.57 1 93.19 224 GLU A N 1
ATOM 1735 C CA . GLU A 1 224 ? 22.406 -26.609 -11.578 1 93.19 224 GLU A CA 1
ATOM 1736 C C . GLU A 1 224 ? 21.125 -26.453 -10.75 1 93.19 224 GLU A C 1
ATOM 1738 O O . GLU A 1 224 ? 20.031 -26.406 -11.297 1 93.19 224 GLU A O 1
ATOM 1743 N N . ILE A 1 225 ? 21.266 -26.453 -9.508 1 92.5 225 ILE A N 1
ATOM 1744 C CA . ILE A 1 225 ? 20.203 -26.188 -8.547 1 92.5 225 ILE A CA 1
ATOM 1745 C C . ILE A 1 225 ? 20.547 -24.953 -7.719 1 92.5 225 ILE A C 1
ATOM 1747 O O . ILE A 1 225 ? 21.625 -24.875 -7.125 1 92.5 225 ILE A O 1
ATOM 1751 N N . TRP A 1 226 ? 19.656 -23.953 -7.754 1 88.56 226 TRP A N 1
ATOM 1752 C CA . TRP A 1 226 ? 19.875 -22.797 -6.898 1 88.56 226 TRP A CA 1
ATOM 1753 C C . TRP A 1 226 ? 19.719 -23.172 -5.426 1 88.56 226 TRP A C 1
ATOM 1755 O O . TRP A 1 226 ? 18.797 -23.891 -5.051 1 88.56 226 TRP A O 1
ATOM 1765 N N . GLY A 1 227 ? 20.641 -22.609 -4.594 1 90.25 227 GLY A N 1
ATOM 1766 C CA . GLY A 1 227 ? 20.688 -23.016 -3.197 1 90.25 227 GLY A CA 1
ATOM 1767 C C . GLY A 1 227 ? 21.359 -24.359 -2.986 1 90.25 227 GLY A C 1
ATOM 1768 O O . GLY A 1 227 ? 22.125 -24.812 -3.83 1 90.25 227 GLY A O 1
ATOM 1769 N N . ASP A 1 228 ? 21.141 -24.953 -1.855 1 92.75 228 ASP A N 1
ATOM 1770 C CA . ASP A 1 228 ? 21.781 -26.234 -1.546 1 92.75 228 ASP A CA 1
ATOM 1771 C C . ASP A 1 228 ? 20.828 -27.391 -1.797 1 92.75 228 ASP A C 1
ATOM 1773 O O . ASP A 1 228 ? 21.141 -28.547 -1.501 1 92.75 228 ASP A O 1
ATOM 1777 N N . GLY A 1 229 ? 19.703 -27.016 -2.275 1 93.69 229 GLY A N 1
ATOM 1778 C CA . GLY A 1 229 ? 18.734 -28.047 -2.635 1 93.69 229 GLY A CA 1
ATOM 1779 C C . GLY A 1 229 ? 17.875 -28.5 -1.468 1 93.69 229 GLY A C 1
ATOM 1780 O O . GLY A 1 229 ? 16.906 -29.219 -1.653 1 93.69 229 GLY A O 1
ATOM 1781 N N . GLN A 1 230 ? 18.172 -27.969 -0.297 1 94.38 230 GLN A N 1
ATOM 1782 C CA . GLN A 1 230 ? 17.484 -28.453 0.901 1 94.38 230 GLN A CA 1
ATOM 1783 C C . GLN A 1 230 ? 16.266 -27.609 1.213 1 94.38 230 GLN A C 1
ATOM 1785 O O . GLN A 1 230 ? 15.414 -28.016 2.016 1 94.38 230 GLN A O 1
ATOM 1790 N N . GLN A 1 231 ? 16.141 -26.438 0.592 1 93.12 231 GLN A N 1
ATOM 1791 C CA . GLN A 1 231 ? 14.969 -25.594 0.819 1 93.12 231 GLN A CA 1
ATOM 1792 C C . GLN A 1 231 ? 13.688 -26.312 0.424 1 93.12 231 GLN A C 1
ATOM 1794 O O . GLN A 1 231 ? 13.68 -27.125 -0.509 1 93.12 231 GLN A O 1
ATOM 1799 N N . GLU A 1 232 ? 12.695 -26.109 1.175 1 95.38 232 GLU A N 1
ATOM 1800 C CA . GLU A 1 232 ? 11.43 -26.828 1.045 1 95.38 232 GLU A CA 1
ATOM 1801 C C . GLU A 1 232 ? 10.32 -25.906 0.538 1 95.38 232 GLU A C 1
ATOM 1803 O O . GLU A 1 232 ? 10.258 -24.734 0.92 1 95.38 232 GLU A O 1
ATOM 1808 N N . ARG A 1 233 ? 9.516 -26.469 -0.313 1 95.06 233 ARG A N 1
ATOM 1809 C CA . ARG A 1 233 ? 8.367 -25.734 -0.822 1 95.06 233 ARG A CA 1
ATOM 1810 C C . ARG A 1 233 ? 7.109 -26.578 -0.809 1 95.06 233 ARG A C 1
ATOM 1812 O O . ARG A 1 233 ? 7.184 -27.812 -0.93 1 95.06 233 ARG A O 1
ATOM 1819 N N . ASP A 1 234 ? 6.027 -25.938 -0.558 1 97.12 234 ASP A N 1
ATOM 1820 C CA . ASP A 1 234 ? 4.68 -26.453 -0.764 1 97.12 234 ASP A CA 1
ATOM 1821 C C . ASP A 1 234 ? 4.188 -26.172 -2.182 1 97.12 234 ASP A C 1
ATOM 1823 O O . ASP A 1 234 ? 3.689 -25.078 -2.459 1 97.12 234 ASP A O 1
ATOM 1827 N N . PHE A 1 235 ? 4.285 -27.156 -3.105 1 97.38 235 PHE A N 1
ATOM 1828 C CA . PHE A 1 235 ? 3.908 -26.984 -4.504 1 97.38 235 PHE A CA 1
ATOM 1829 C C . PHE A 1 235 ? 2.439 -27.328 -4.711 1 97.38 235 PHE A C 1
ATOM 1831 O O . PHE A 1 235 ? 1.999 -28.422 -4.367 1 97.38 235 PHE A O 1
ATOM 1838 N N . THR A 1 236 ? 1.7 -26.406 -5.281 1 98.44 236 THR A N 1
ATOM 1839 C CA . THR A 1 236 ? 0.281 -26.625 -5.535 1 98.44 236 THR A CA 1
ATOM 1840 C C . THR A 1 236 ? -0.01 -26.594 -7.035 1 98.44 236 THR A C 1
ATOM 1842 O O . THR A 1 236 ? 0.28 -25.609 -7.711 1 98.44 236 THR A O 1
ATOM 1845 N N . TYR A 1 237 ? -0.539 -27.656 -7.523 1 98.69 237 TYR A N 1
ATOM 1846 C CA . TYR A 1 237 ? -0.824 -27.75 -8.953 1 98.69 237 TYR A CA 1
ATOM 1847 C C . TYR A 1 237 ? -1.874 -26.734 -9.367 1 98.69 237 TYR A C 1
ATOM 1849 O O . TYR A 1 237 ? -2.828 -26.469 -8.633 1 98.69 237 TYR A O 1
ATOM 1857 N N . VAL A 1 238 ? -1.763 -26.156 -10.547 1 98.69 238 VAL A N 1
ATOM 1858 C CA . VAL A 1 238 ? -2.516 -24.984 -10.992 1 98.69 238 VAL A CA 1
ATOM 1859 C C . VAL A 1 238 ? -4.008 -25.312 -11.008 1 98.69 238 VAL A C 1
ATOM 1861 O O . VAL A 1 238 ? -4.84 -24.453 -10.711 1 98.69 238 VAL A O 1
ATOM 1864 N N . GLU A 1 239 ? -4.422 -26.5 -11.375 1 98.69 239 GLU A N 1
ATOM 1865 C CA . GLU A 1 239 ? -5.84 -26.844 -11.414 1 98.69 239 GLU A CA 1
ATOM 1866 C C . GLU A 1 239 ? -6.461 -26.781 -10.023 1 98.69 239 GLU A C 1
ATOM 1868 O O . GLU A 1 239 ? -7.629 -26.406 -9.875 1 98.69 239 GLU A O 1
ATOM 1873 N N . ASP A 1 240 ? -5.695 -27.203 -9.008 1 98.81 240 ASP A N 1
ATOM 1874 C CA . ASP A 1 240 ? -6.168 -27.078 -7.633 1 98.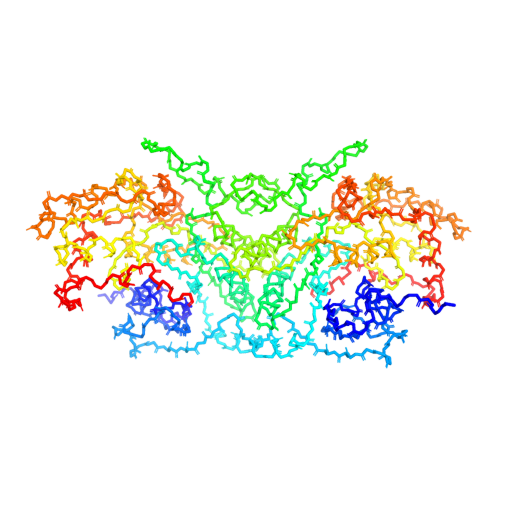81 240 ASP A CA 1
ATOM 1875 C C . ASP A 1 240 ? -6.336 -25.609 -7.246 1 98.81 240 ASP A C 1
ATOM 1877 O O . ASP A 1 240 ? -7.301 -25.25 -6.57 1 98.81 240 ASP A O 1
ATOM 1881 N N . ILE A 1 241 ? -5.391 -24.75 -7.617 1 98.81 241 ILE A N 1
ATOM 1882 C CA . ILE A 1 241 ? -5.449 -23.328 -7.352 1 98.81 241 ILE A CA 1
ATOM 1883 C C . ILE A 1 241 ? -6.715 -22.734 -7.977 1 98.81 241 ILE A C 1
ATOM 1885 O O . ILE A 1 241 ? -7.453 -22 -7.32 1 98.81 241 ILE A O 1
ATOM 1889 N N . VAL A 1 242 ? -6.953 -23.062 -9.219 1 98.88 242 VAL A N 1
ATOM 1890 C CA . VAL A 1 242 ? -8.086 -22.547 -9.969 1 98.88 242 VAL A CA 1
ATOM 1891 C C . VAL A 1 242 ? -9.391 -22.969 -9.312 1 98.88 242 VAL A C 1
ATOM 1893 O O . VAL A 1 242 ? -10.297 -22.156 -9.109 1 98.88 242 VAL A O 1
ATOM 1896 N N . GLU A 1 243 ? -9.484 -24.25 -8.961 1 98.69 243 GLU A N 1
ATOM 1897 C CA . GLU A 1 243 ? -10.695 -24.75 -8.312 1 98.69 243 GLU A CA 1
ATOM 1898 C C . GLU A 1 243 ? -10.961 -24.016 -7 1 98.69 243 GLU A C 1
ATOM 1900 O O . GLU A 1 243 ? -12.094 -23.609 -6.738 1 98.69 243 GLU A O 1
ATOM 1905 N N . GLY A 1 244 ? -9.922 -23.906 -6.191 1 98.81 244 GLY A N 1
ATOM 1906 C CA . GLY A 1 244 ? -10.078 -23.188 -4.934 1 98.81 244 GLY A CA 1
ATOM 1907 C C . GLY A 1 244 ? -10.477 -21.734 -5.121 1 98.81 244 GLY A C 1
ATOM 1908 O O . GLY A 1 244 ? -11.266 -21.203 -4.336 1 98.81 244 GLY A O 1
ATOM 1909 N N . THR A 1 245 ? -9.977 -21.078 -6.129 1 98.88 245 THR A N 1
ATOM 1910 C CA . THR A 1 245 ? -10.273 -19.672 -6.43 1 98.88 245 THR A CA 1
ATOM 1911 C C . THR A 1 245 ? -11.734 -19.5 -6.805 1 98.88 245 THR A C 1
ATOM 1913 O O . THR A 1 245 ? -12.391 -18.562 -6.348 1 98.88 245 THR A O 1
ATOM 1916 N N . ILE A 1 246 ? -12.266 -20.391 -7.605 1 98.81 246 ILE A N 1
ATOM 1917 C CA . ILE A 1 246 ? -13.664 -20.344 -8.023 1 98.81 246 ILE A CA 1
ATOM 1918 C C . ILE A 1 246 ? -14.57 -20.594 -6.82 1 98.81 246 ILE A C 1
ATOM 1920 O O . ILE A 1 246 ? -15.547 -19.859 -6.617 1 98.81 246 ILE A O 1
ATOM 1924 N N . LEU A 1 247 ? -14.227 -21.562 -5.984 1 98.69 247 LEU A N 1
ATOM 1925 C CA . LEU A 1 247 ? -15.023 -21.875 -4.801 1 98.69 247 LEU A CA 1
ATOM 1926 C C . LEU A 1 247 ? -15.031 -20.688 -3.832 1 98.69 247 LEU A C 1
ATOM 1928 O O . LEU A 1 247 ? -16.047 -20.422 -3.184 1 98.69 247 LEU A O 1
ATOM 1932 N N . ALA A 1 248 ? -13.867 -20.062 -3.711 1 98.75 248 ALA A N 1
ATOM 1933 C CA . ALA A 1 248 ? -13.805 -18.875 -2.859 1 98.75 248 ALA A CA 1
ATOM 1934 C C . ALA A 1 248 ? -14.805 -17.812 -3.314 1 98.75 248 ALA A C 1
ATOM 1936 O O . ALA A 1 248 ? -15.477 -17.203 -2.488 1 98.75 248 ALA A O 1
ATOM 1937 N N . SER A 1 249 ? -14.867 -17.562 -4.621 1 98.5 249 SER A N 1
ATOM 1938 C CA . SER A 1 249 ? -15.82 -16.609 -5.184 1 98.5 249 SER A CA 1
ATOM 1939 C C . SER A 1 249 ? -17.25 -17 -4.844 1 98.5 249 SER A C 1
ATOM 1941 O O . SER A 1 249 ? -18.094 -16.125 -4.617 1 98.5 249 SER A O 1
ATOM 1943 N N . GLU A 1 250 ? -17.516 -18.266 -4.758 1 98 250 GLU A N 1
ATOM 1944 C CA . GLU A 1 250 ? -18.875 -18.75 -4.523 1 98 250 GLU A CA 1
ATOM 1945 C C . GLU A 1 250 ? -19.266 -18.625 -3.055 1 98 250 GLU A C 1
ATOM 1947 O O . GLU A 1 250 ? -20.422 -18.328 -2.738 1 98 250 GLU A O 1
ATOM 1952 N N . ARG A 1 251 ? -18.266 -18.781 -2.154 1 98 251 ARG A N 1
ATOM 1953 C CA . ARG A 1 251 ? -18.672 -19.125 -0.792 1 98 251 ARG A CA 1
ATOM 1954 C C . ARG A 1 251 ? -18.25 -18.031 0.188 1 98 251 ARG A C 1
ATOM 1956 O O . ARG A 1 251 ? -18.766 -17.953 1.3 1 98 251 ARG A O 1
ATOM 1963 N N . ILE A 1 252 ? -17.297 -17.281 -0.172 1 98.5 252 ILE A N 1
ATOM 1964 C CA . ILE A 1 252 ? -16.766 -16.312 0.785 1 98.5 252 ILE A CA 1
ATOM 1965 C C . ILE A 1 252 ? -17.125 -14.891 0.339 1 98.5 252 ILE A C 1
ATOM 1967 O O . ILE A 1 252 ? -16.922 -14.523 -0.821 1 98.5 252 ILE A O 1
ATOM 1971 N N . SER A 1 253 ? -17.625 -14.047 1.271 1 98.25 253 SER A N 1
ATOM 1972 C CA . SER A 1 253 ? -18.047 -12.695 0.914 1 98.25 253 SER A CA 1
ATOM 1973 C C . SER A 1 253 ? -17.547 -11.68 1.935 1 98.25 253 SER A C 1
ATOM 1975 O O . SER A 1 253 ? -17.812 -10.477 1.796 1 98.25 253 SER A O 1
ATOM 1977 N N . ASP A 1 254 ? -16.828 -12.109 2.973 1 98.25 254 ASP A N 1
ATOM 1978 C CA . ASP A 1 254 ? -16.531 -11.211 4.086 1 98.25 254 ASP A CA 1
ATOM 1979 C C . ASP A 1 254 ? -15.07 -10.789 4.074 1 98.25 254 ASP A C 1
ATOM 1981 O O . ASP A 1 254 ? -14.547 -10.297 5.082 1 98.25 254 ASP A O 1
ATOM 1985 N N . CYS A 1 255 ? -14.352 -11.023 2.988 1 98.31 255 CYS A N 1
ATOM 1986 C CA . CYS A 1 255 ? -12.969 -10.609 2.75 1 98.31 255 CYS A CA 1
ATOM 1987 C C . CYS A 1 255 ? -12.008 -11.375 3.658 1 98.31 255 CYS A C 1
ATOM 1989 O O . CYS A 1 255 ? -10.891 -10.914 3.908 1 98.31 255 CYS A O 1
ATOM 1991 N N . THR A 1 256 ? -12.477 -12.562 4.129 1 97.88 256 THR A N 1
ATOM 1992 C CA . THR A 1 256 ? -11.609 -13.445 4.902 1 97.88 256 THR A CA 1
ATOM 1993 C C . THR A 1 256 ? -10.602 -14.148 3.99 1 97.88 256 THR A C 1
ATOM 1995 O O . THR A 1 256 ? -10.984 -14.766 2.996 1 97.88 256 THR A O 1
ATOM 1998 N N . PRO A 1 257 ? -9.32 -14.055 4.371 1 98.69 257 PRO A N 1
ATOM 1999 C CA . PRO A 1 257 ? -8.344 -14.75 3.529 1 98.69 257 PRO A CA 1
ATOM 2000 C C . PRO A 1 257 ? -8.359 -16.266 3.727 1 98.69 257 PRO A C 1
ATOM 2002 O O . PRO A 1 257 ? -8.656 -16.734 4.824 1 98.69 257 PRO A O 1
ATOM 2005 N N . ILE A 1 258 ? -8.016 -17.016 2.699 1 98.81 258 ILE A N 1
ATOM 2006 C CA . ILE A 1 258 ? -7.84 -18.453 2.816 1 98.81 258 ILE A CA 1
ATOM 2007 C C . ILE A 1 258 ? -6.555 -18.875 2.111 1 98.81 258 ILE A C 1
ATOM 2009 O O . ILE A 1 258 ? -6.133 -18.234 1.144 1 98.81 258 ILE A O 1
ATOM 2013 N N . ASN A 1 259 ? -5.941 -19.906 2.615 1 98.88 259 ASN A N 1
ATOM 2014 C CA . ASN A 1 259 ? -4.762 -20.531 2.029 1 98.88 259 ASN A CA 1
ATOM 2015 C C . ASN A 1 259 ? -5.145 -21.578 0.984 1 98.88 259 ASN A C 1
ATOM 2017 O O . ASN A 1 259 ? -6.031 -22.406 1.218 1 98.88 259 ASN A O 1
ATOM 2021 N N . LEU A 1 260 ? -4.547 -21.484 -0.142 1 98.81 260 LEU A N 1
ATOM 2022 C CA . LEU A 1 260 ? -4.602 -22.594 -1.092 1 98.81 260 LEU A CA 1
ATOM 2023 C C . LEU A 1 260 ? -3.234 -23.25 -1.243 1 98.81 260 LEU A C 1
ATOM 2025 O O . LEU A 1 260 ? -2.457 -22.875 -2.125 1 98.81 260 LEU A O 1
ATOM 2029 N N . GLY A 1 261 ? -2.906 -24.156 -0.47 1 98.38 261 GLY A N 1
ATOM 2030 C CA . GLY A 1 261 ? -1.715 -25 -0.461 1 98.38 261 GLY A CA 1
ATOM 2031 C C . GLY A 1 261 ? -2 -26.438 -0.115 1 98.38 261 GLY A C 1
ATOM 2032 O O . GLY A 1 261 ? -3.125 -26.781 0.256 1 98.38 261 GLY A O 1
ATOM 2033 N N . THR A 1 262 ? -1.028 -27.312 -0.214 1 97.88 262 THR A N 1
ATOM 2034 C CA . THR A 1 262 ? -1.229 -28.734 0.023 1 97.88 262 THR A CA 1
ATOM 2035 C C . THR A 1 262 ? -0.87 -29.094 1.461 1 97.88 262 THR A C 1
ATOM 2037 O O . THR A 1 262 ? -1.257 -30.156 1.953 1 97.88 262 THR A O 1
ATOM 2040 N N . GLY A 1 263 ? -0.078 -28.234 2.088 1 97.44 263 GLY A N 1
ATOM 2041 C CA . GLY A 1 263 ? 0.417 -28.531 3.424 1 97.44 263 GLY A CA 1
ATOM 2042 C C . GLY A 1 263 ? 1.603 -29.484 3.424 1 97.44 263 GLY A C 1
ATOM 2043 O O . GLY A 1 263 ? 2.146 -29.812 4.48 1 97.44 263 GLY A O 1
ATOM 2044 N N . ARG A 1 264 ? 2.01 -29.875 2.289 1 96 264 ARG A N 1
ATOM 2045 C CA . ARG A 1 264 ? 3.139 -30.797 2.152 1 96 264 ARG A CA 1
ATOM 2046 C C . ARG A 1 264 ? 4.383 -30.062 1.668 1 96 264 ARG A C 1
ATOM 2048 O O . ARG A 1 264 ? 4.297 -29.188 0.801 1 96 264 ARG A O 1
ATOM 2055 N N . ARG A 1 265 ? 5.547 -30.469 2.23 1 96.06 265 ARG A N 1
ATOM 2056 C CA . ARG A 1 265 ? 6.824 -29.891 1.832 1 96.06 265 ARG A CA 1
ATOM 2057 C C . ARG A 1 265 ? 7.637 -30.875 1 1 96.06 265 ARG A C 1
ATOM 2059 O O . ARG A 1 265 ? 7.652 -32.062 1.287 1 96.06 265 ARG A O 1
ATOM 2066 N N . TYR A 1 266 ? 8.195 -30.328 0.063 1 96.5 266 TYR A N 1
ATOM 2067 C CA . TYR A 1 266 ? 9.18 -31.078 -0.718 1 96.5 266 TYR A CA 1
ATOM 2068 C C . TYR A 1 266 ? 10.492 -30.297 -0.823 1 96.5 266 TYR A C 1
ATOM 2070 O O . TYR A 1 266 ? 10.492 -29.109 -1.14 1 96.5 266 TYR A O 1
ATOM 2078 N N . LYS A 1 267 ? 11.547 -31.031 -0.517 1 96.56 267 LYS A N 1
ATOM 2079 C CA . LYS A 1 267 ? 12.844 -30.422 -0.8 1 96.56 267 LYS A CA 1
ATOM 2080 C C . LYS A 1 267 ? 13.062 -30.266 -2.303 1 96.56 267 LYS A C 1
ATOM 2082 O O . LYS A 1 267 ? 12.617 -31.094 -3.092 1 96.56 267 LYS A O 1
ATOM 2087 N N . ILE A 1 268 ? 13.797 -29.219 -2.662 1 96 268 ILE A N 1
ATOM 2088 C CA . ILE A 1 268 ? 14.016 -28.953 -4.078 1 96 268 ILE A CA 1
ATOM 2089 C C . ILE A 1 268 ? 14.75 -30.125 -4.723 1 96 268 ILE A C 1
ATOM 2091 O O . ILE A 1 268 ? 14.43 -30.516 -5.844 1 96 268 ILE A O 1
ATOM 2095 N N . ILE A 1 269 ? 15.664 -30.719 -4.004 1 95.94 269 ILE A N 1
ATOM 2096 C CA . ILE A 1 269 ? 16.422 -31.844 -4.539 1 95.94 269 ILE A CA 1
ATOM 2097 C C . ILE A 1 269 ? 15.492 -33.031 -4.789 1 95.94 269 ILE A C 1
ATOM 2099 O O . ILE A 1 269 ? 15.688 -33.781 -5.738 1 95.94 269 ILE A O 1
ATOM 2103 N N . GLU A 1 270 ? 14.523 -33.219 -3.945 1 96.81 270 GLU A N 1
ATOM 2104 C CA . GLU A 1 270 ? 13.539 -34.281 -4.133 1 96.81 270 GLU A CA 1
ATOM 2105 C C . GLU A 1 270 ? 12.695 -34.031 -5.375 1 96.81 270 GLU A C 1
ATOM 2107 O O . GLU A 1 270 ? 12.367 -34.969 -6.109 1 96.81 270 GLU A O 1
ATOM 2112 N N . VAL A 1 271 ? 12.32 -32.812 -5.57 1 97.62 271 VAL A N 1
ATOM 2113 C CA . VAL A 1 271 ? 11.547 -32.438 -6.746 1 97.62 271 VAL A CA 1
ATOM 2114 C C . VAL A 1 271 ? 12.352 -32.719 -8.008 1 97.62 271 VAL A C 1
ATOM 2116 O O . VAL A 1 271 ? 11.828 -33.25 -8.977 1 97.62 271 VAL A O 1
ATOM 2119 N N . VAL A 1 272 ? 13.625 -32.344 -7.973 1 97 272 VAL A N 1
ATOM 2120 C CA . VAL A 1 272 ? 14.508 -32.562 -9.109 1 97 272 VAL A CA 1
ATOM 2121 C C . VAL A 1 272 ? 14.602 -34.062 -9.391 1 97 272 VAL A C 1
ATOM 2123 O O . VAL A 1 272 ? 14.531 -34.5 -10.547 1 97 272 VAL A O 1
ATOM 2126 N N . GLU A 1 273 ? 14.734 -34.812 -8.352 1 97.06 273 GLU A N 1
ATOM 2127 C CA . GLU A 1 273 ? 14.812 -36.25 -8.5 1 97.06 273 GLU A CA 1
ATOM 2128 C C . GLU A 1 273 ? 13.539 -36.812 -9.109 1 97.06 273 GLU A C 1
ATOM 2130 O O . GLU A 1 273 ? 13.594 -37.719 -9.945 1 97.06 273 GLU A O 1
ATOM 2135 N N . MET A 1 274 ? 12.391 -36.312 -8.711 1 97.44 274 MET A N 1
ATOM 2136 C CA . MET A 1 274 ? 11.117 -36.75 -9.281 1 97.44 274 MET A CA 1
ATOM 2137 C C . MET A 1 274 ? 11.055 -36.406 -10.773 1 97.44 274 MET A C 1
ATOM 2139 O O . MET A 1 274 ? 10.594 -37.219 -11.57 1 97.44 274 MET A O 1
ATOM 2143 N N . ILE A 1 275 ? 11.492 -35.219 -11.117 1 97.44 275 ILE A N 1
ATOM 2144 C CA . ILE A 1 275 ? 11.5 -34.781 -12.508 1 97.44 275 ILE A CA 1
ATOM 2145 C C . ILE A 1 275 ? 12.391 -35.719 -13.336 1 97.44 275 ILE A C 1
ATOM 2147 O O . ILE A 1 275 ? 12 -36.156 -14.414 1 97.44 275 ILE A O 1
ATOM 2151 N N . CYS A 1 276 ? 13.586 -36.031 -12.812 1 95.81 276 CYS A N 1
ATOM 2152 C CA . CYS A 1 276 ? 14.523 -36.938 -13.484 1 95.81 276 CYS A CA 1
ATOM 2153 C C . CYS A 1 276 ? 13.914 -38.312 -13.688 1 95.81 276 CYS A C 1
ATOM 2155 O O . CYS A 1 276 ? 14.047 -38.906 -14.766 1 95.81 276 CYS A O 1
ATOM 2157 N N . LYS A 1 277 ? 13.289 -38.75 -12.695 1 96.19 277 LYS A N 1
ATOM 2158 C CA . LYS A 1 277 ? 12.648 -40.062 -12.773 1 96.19 277 LYS A CA 1
ATOM 2159 C C . LYS A 1 277 ? 11.578 -40.094 -13.867 1 96.19 277 LYS A C 1
ATOM 2161 O O . LYS A 1 277 ? 11.516 -41.031 -14.656 1 96.19 277 LYS A O 1
ATOM 2166 N N . ILE A 1 278 ? 10.703 -39.062 -13.891 1 96.19 278 ILE A N 1
ATOM 2167 C CA . ILE A 1 278 ? 9.617 -38.969 -14.867 1 96.19 278 ILE A CA 1
ATOM 2168 C C . ILE A 1 278 ? 10.195 -38.938 -16.281 1 96.19 278 ILE A C 1
ATOM 2170 O O . ILE A 1 278 ? 9.641 -39.531 -17.203 1 96.19 278 ILE A O 1
ATOM 2174 N N . LEU A 1 279 ? 11.328 -38.281 -16.406 1 95.12 279 LEU A N 1
ATOM 2175 C CA . LEU A 1 279 ? 11.93 -38.094 -17.719 1 95.12 279 LEU A CA 1
ATOM 2176 C C . LEU A 1 279 ? 12.891 -39.25 -18.047 1 95.12 279 LEU A C 1
ATOM 2178 O O . LEU A 1 279 ? 13.477 -39.281 -19.125 1 95.12 279 LEU A O 1
ATOM 2182 N N . ASN A 1 280 ? 13.023 -40.125 -17.094 1 94.62 280 ASN A N 1
ATOM 2183 C CA . ASN A 1 280 ? 13.938 -41.25 -17.234 1 94.62 280 ASN A CA 1
ATOM 2184 C C . ASN A 1 280 ? 15.336 -40.812 -17.641 1 94.62 280 ASN A C 1
ATOM 2186 O O . ASN A 1 280 ? 15.891 -41.281 -18.625 1 94.62 280 ASN A O 1
ATOM 2190 N N . TRP A 1 281 ? 15.766 -39.812 -16.969 1 94 281 TRP A N 1
ATOM 2191 C CA . TRP A 1 281 ? 17.094 -39.219 -17.188 1 94 281 TRP A CA 1
ATOM 2192 C C . TRP A 1 281 ? 17.656 -38.656 -15.875 1 94 281 TRP A C 1
ATOM 2194 O O . TRP A 1 281 ? 16.906 -38.125 -15.055 1 94 281 TRP A O 1
ATOM 2204 N N . ARG A 1 282 ? 18.984 -38.781 -15.727 1 94.31 282 ARG A N 1
ATOM 2205 C CA . ARG A 1 282 ? 19.656 -38.219 -14.562 1 94.31 282 ARG A CA 1
ATOM 2206 C C . ARG A 1 282 ? 21 -37.625 -14.945 1 94.31 282 ARG A C 1
ATOM 2208 O O . ARG A 1 282 ? 21.734 -38.188 -15.742 1 94.31 282 ARG A O 1
ATOM 2215 N N . PRO A 1 283 ? 21.297 -36.438 -14.383 1 95.31 283 PRO A N 1
ATOM 2216 C CA . PRO A 1 283 ? 22.625 -35.875 -14.641 1 95.31 283 PRO A CA 1
ATOM 2217 C C . PRO A 1 283 ? 23.734 -36.656 -13.945 1 95.31 283 PRO A C 1
ATOM 2219 O O . PRO A 1 283 ? 23.484 -37.406 -13 1 95.31 283 PRO A O 1
ATOM 2222 N N . SER A 1 284 ? 24.922 -36.375 -14.562 1 96.56 284 SER A N 1
ATOM 2223 C CA . SER A 1 284 ? 26.078 -37 -13.93 1 96.56 284 SER A CA 1
ATOM 2224 C C . SER A 1 284 ? 26.391 -36.375 -12.578 1 96.56 284 SER A C 1
ATOM 2226 O O . SER A 1 284 ? 26.953 -37.031 -11.695 1 96.56 284 SER A O 1
ATOM 2228 N N . ARG A 1 285 ? 26.047 -35.062 -12.477 1 95.62 285 ARG A N 1
ATOM 2229 C CA . ARG A 1 285 ? 26.297 -34.344 -11.227 1 95.62 285 ARG A CA 1
ATOM 2230 C C . ARG A 1 285 ? 25.328 -33.188 -11.039 1 95.62 285 ARG A C 1
ATOM 2232 O O . ARG A 1 285 ? 24.953 -32.531 -12.008 1 95.62 285 ARG A O 1
ATOM 2239 N N . PHE A 1 286 ? 24.922 -33.031 -9.758 1 95.12 286 PHE A N 1
ATOM 2240 C CA . PHE A 1 286 ? 24.172 -31.844 -9.367 1 95.12 286 PHE A CA 1
ATOM 2241 C C . PHE A 1 286 ? 25.125 -30.734 -8.922 1 95.12 286 PHE A C 1
ATOM 2243 O O . PHE A 1 286 ? 26.094 -31 -8.219 1 95.12 286 PHE A O 1
ATOM 2250 N N . LYS A 1 287 ? 24.938 -29.562 -9.445 1 95.69 287 LYS A N 1
ATOM 2251 C CA . LYS A 1 287 ? 25.703 -28.375 -9.016 1 95.69 287 LYS A CA 1
ATOM 2252 C C . LYS A 1 287 ? 24.812 -27.422 -8.211 1 95.69 287 LYS A C 1
ATOM 2254 O O . LYS A 1 287 ? 23.828 -26.891 -8.734 1 95.69 287 LYS A O 1
ATOM 2259 N N . PHE A 1 288 ? 25.188 -27.234 -6.973 1 94.25 288 PHE A N 1
ATOM 2260 C CA . PHE A 1 288 ? 24.438 -26.359 -6.082 1 94.25 288 PHE A CA 1
ATOM 2261 C C . PHE A 1 288 ? 25 -24.953 -6.102 1 94.25 288 PHE A C 1
ATOM 2263 O O . PHE A 1 288 ? 26.188 -24.75 -5.824 1 94.25 288 PHE A O 1
ATOM 2270 N N . ASP A 1 289 ? 24.234 -23.969 -6.531 1 91.88 289 ASP A N 1
ATOM 2271 C CA . ASP A 1 289 ? 24.641 -22.562 -6.59 1 91.88 289 ASP A CA 1
ATOM 2272 C C . ASP A 1 289 ? 24.078 -21.781 -5.41 1 91.88 289 ASP A C 1
ATOM 2274 O O . ASP A 1 289 ? 22.984 -21.219 -5.496 1 91.88 289 ASP A O 1
ATOM 2278 N N . THR A 1 290 ? 24.844 -21.547 -4.41 1 89.81 290 THR A N 1
ATOM 2279 C CA . THR A 1 290 ? 24.391 -20.938 -3.162 1 89.81 290 THR A CA 1
ATOM 2280 C C . THR A 1 290 ? 24.469 -19.422 -3.242 1 89.81 290 THR A C 1
ATOM 2282 O O . THR A 1 290 ? 24.094 -18.719 -2.293 1 89.81 290 THR A O 1
ATOM 2285 N N . SER A 1 291 ? 24.938 -18.906 -4.371 1 86.56 291 SER A N 1
ATOM 2286 C CA . SER A 1 291 ? 25.047 -17.469 -4.531 1 86.56 291 SER A CA 1
ATOM 2287 C C . SER A 1 291 ? 23.719 -16.859 -4.969 1 86.56 291 SER A C 1
ATOM 2289 O O . SER A 1 291 ? 23.547 -15.633 -4.93 1 86.56 291 SER A O 1
ATOM 2291 N N . LYS A 1 292 ? 22.766 -17.625 -5.293 1 83.12 292 LYS A N 1
ATOM 2292 C CA . LYS A 1 292 ? 21.469 -17.156 -5.805 1 83.12 292 LYS A CA 1
ATOM 2293 C C . LYS A 1 292 ? 20.438 -17.062 -4.688 1 83.12 292 LYS A C 1
ATOM 2295 O O . LYS A 1 292 ? 20.531 -17.766 -3.682 1 83.12 292 LYS A O 1
ATOM 2300 N N . PRO A 1 293 ? 19.453 -16.141 -4.871 1 79.94 293 PRO A N 1
ATOM 2301 C CA . PRO A 1 293 ? 18.375 -16.078 -3.883 1 79.94 293 PRO A CA 1
ATOM 2302 C C . PRO A 1 293 ? 17.531 -17.344 -3.857 1 79.94 293 PRO A C 1
ATOM 2304 O O . PRO A 1 293 ? 17.234 -17.922 -4.91 1 79.94 293 PRO A O 1
ATOM 2307 N N . VAL A 1 294 ? 17.25 -17.812 -2.547 1 80.06 294 VAL A N 1
ATOM 2308 C CA . VAL A 1 294 ? 16.438 -19.016 -2.453 1 80.06 294 VAL A CA 1
ATOM 2309 C C . VAL A 1 294 ? 15.102 -18.688 -1.811 1 80.06 294 VAL A C 1
ATOM 2311 O O . VAL A 1 294 ? 14.195 -19.531 -1.786 1 80.06 294 VAL A O 1
ATOM 2314 N N . GLY A 1 295 ? 14.938 -17.406 -1.342 1 81.06 295 GLY A N 1
ATOM 2315 C CA . GLY A 1 295 ? 13.703 -17.031 -0.673 1 81.06 295 GLY A CA 1
ATOM 2316 C C . GLY A 1 295 ? 13.508 -17.734 0.66 1 81.06 295 GLY A C 1
ATOM 2317 O O . GLY A 1 295 ? 14.461 -17.891 1.43 1 81.06 295 GLY A O 1
ATOM 2318 N N . ALA A 1 296 ? 12.289 -18.047 1.019 1 84.94 296 ALA A N 1
ATOM 2319 C CA . ALA A 1 296 ? 11.984 -18.781 2.242 1 84.94 296 ALA A CA 1
ATOM 2320 C C . ALA A 1 296 ? 12.672 -20.141 2.246 1 84.94 296 ALA A C 1
ATOM 2322 O O . ALA A 1 296 ? 12.75 -20.812 1.21 1 84.94 296 ALA A O 1
ATOM 2323 N N . LEU A 1 297 ? 13.031 -20.578 3.373 1 90.19 297 LEU A N 1
ATOM 2324 C CA . LEU A 1 297 ? 13.75 -21.844 3.471 1 90.19 297 LEU A CA 1
ATOM 2325 C C . LEU A 1 297 ? 12.789 -23.016 3.592 1 90.19 297 LEU A C 1
ATOM 2327 O O . LEU A 1 297 ? 13.086 -24.109 3.137 1 90.19 297 LEU A O 1
ATOM 2331 N N . SER A 1 298 ? 11.688 -22.75 4.227 1 94.06 298 SER A N 1
ATOM 2332 C CA . SER A 1 298 ? 10.703 -23.797 4.449 1 94.06 298 SER A CA 1
ATOM 2333 C C . SER A 1 298 ? 9.289 -23.219 4.523 1 94.06 298 SER A C 1
ATOM 2335 O O . SER A 1 298 ? 8.953 -22.516 5.477 1 94.06 298 SER A O 1
ATOM 2337 N N . ARG A 1 299 ? 8.453 -23.594 3.578 1 94.75 299 ARG A N 1
ATOM 2338 C CA . ARG A 1 299 ? 7.113 -23.016 3.51 1 94.75 299 ARG A CA 1
ATOM 2339 C C . ARG A 1 299 ? 6.074 -24.094 3.219 1 94.75 299 ARG A C 1
ATOM 2341 O O . ARG A 1 299 ? 6.242 -24.891 2.293 1 94.75 299 ARG A O 1
ATOM 2348 N N . ALA A 1 300 ? 5.109 -24.156 4.066 1 97.31 300 ALA A N 1
ATOM 2349 C CA . ALA A 1 300 ? 3.9 -24.953 3.828 1 97.31 300 ALA A CA 1
ATOM 2350 C C . ALA A 1 300 ? 2.678 -24.281 4.445 1 97.31 300 ALA A C 1
ATOM 2352 O O . ALA A 1 300 ? 2.758 -23.703 5.539 1 97.31 300 ALA A O 1
ATOM 2353 N N . LEU A 1 301 ? 1.584 -24.344 3.719 1 98.44 301 LEU A N 1
ATOM 2354 C CA . LEU A 1 301 ? 0.378 -23.672 4.176 1 98.44 301 LEU A CA 1
ATOM 2355 C C . LEU A 1 301 ? -0.58 -24.656 4.844 1 98.44 301 LEU A C 1
ATOM 2357 O O . LEU A 1 301 ? -0.717 -25.797 4.402 1 98.44 301 LEU A O 1
ATOM 2361 N N . ASP A 1 302 ? -1.188 -24.25 5.957 1 98.69 302 ASP A N 1
ATOM 2362 C CA . ASP A 1 302 ? -2.346 -24.938 6.527 1 98.69 302 ASP A CA 1
ATOM 2363 C C . ASP A 1 302 ? -3.605 -24.656 5.711 1 98.69 302 ASP A C 1
ATOM 2365 O O . ASP A 1 302 ? -3.979 -23.484 5.512 1 98.69 302 ASP A O 1
ATOM 2369 N N . ASN A 1 303 ? -4.242 -25.688 5.172 1 98.31 303 ASN A N 1
ATOM 2370 C CA . ASN A 1 303 ? -5.398 -25.469 4.312 1 98.31 303 ASN A CA 1
ATOM 2371 C C . ASN A 1 303 ? -6.703 -25.797 5.027 1 98.31 303 ASN A C 1
ATOM 2373 O O . ASN A 1 303 ? -7.738 -26 4.387 1 98.31 303 ASN A O 1
ATOM 2377 N N . SER A 1 304 ? -6.703 -25.906 6.34 1 98.56 304 SER A N 1
ATOM 2378 C CA . SER A 1 304 ? -7.883 -26.266 7.121 1 98.56 304 SER A CA 1
ATOM 2379 C C . SER A 1 304 ? -9.008 -25.266 6.914 1 98.56 304 SER A C 1
ATOM 2381 O O . SER A 1 304 ? -10.172 -25.641 6.75 1 98.56 304 SER A O 1
ATOM 2383 N N . ARG A 1 305 ? -8.742 -23.969 6.926 1 98.44 305 ARG A N 1
ATOM 2384 C CA . ARG A 1 305 ? -9.766 -22.953 6.734 1 98.44 305 ARG A CA 1
ATOM 2385 C C . ARG A 1 305 ? -10.414 -23.078 5.363 1 98.44 305 ARG A C 1
ATOM 2387 O O . ARG A 1 305 ? -11.633 -22.906 5.23 1 98.44 305 ARG A O 1
ATOM 2394 N N . ALA A 1 306 ? -9.586 -23.297 4.348 1 98.69 306 ALA A N 1
ATOM 2395 C CA . ALA A 1 306 ? -10.133 -23.5 3.008 1 98.69 306 ALA A CA 1
ATOM 2396 C C . ALA A 1 306 ? -11.117 -24.672 2.992 1 98.69 306 ALA A C 1
ATOM 2398 O O . ALA A 1 306 ? -12.18 -24.594 2.377 1 98.69 306 ALA A O 1
ATOM 2399 N N . TYR A 1 307 ? -10.734 -25.75 3.645 1 98.5 307 TYR A N 1
ATOM 2400 C CA . TYR A 1 307 ? -11.625 -26.906 3.721 1 98.5 307 TYR A CA 1
ATOM 2401 C C . TYR A 1 307 ? -12.906 -26.562 4.465 1 98.5 307 TYR A C 1
ATOM 2403 O O . TYR A 1 307 ? -14.008 -26.875 4.004 1 98.5 307 TYR A O 1
ATOM 2411 N N . GLU A 1 308 ? -12.789 -25.922 5.586 1 98.5 308 GLU A N 1
ATOM 2412 C CA . GLU A 1 308 ? -13.93 -25.609 6.438 1 98.5 308 GLU A CA 1
ATOM 2413 C C . GLU A 1 308 ? -14.875 -24.625 5.758 1 98.5 308 GLU A C 1
ATOM 2415 O O . GLU A 1 308 ? -16.094 -24.766 5.828 1 98.5 308 GLU A O 1
ATOM 2420 N N . MET A 1 309 ? -14.375 -23.625 5.082 1 98.25 309 MET A N 1
ATOM 2421 C CA . MET A 1 309 ? -15.195 -22.516 4.59 1 98.25 309 MET A CA 1
ATOM 2422 C C . MET A 1 309 ? -15.727 -22.812 3.195 1 98.25 309 MET A C 1
ATOM 2424 O O . MET A 1 309 ? -16.828 -22.359 2.84 1 98.25 309 MET A O 1
ATOM 2428 N N . ILE A 1 310 ? -14.914 -23.547 2.406 1 98.44 310 ILE A N 1
ATOM 2429 C CA . ILE A 1 310 ? -15.352 -23.656 1.02 1 98.44 310 ILE A CA 1
ATOM 2430 C C . ILE A 1 310 ? -15.25 -25.10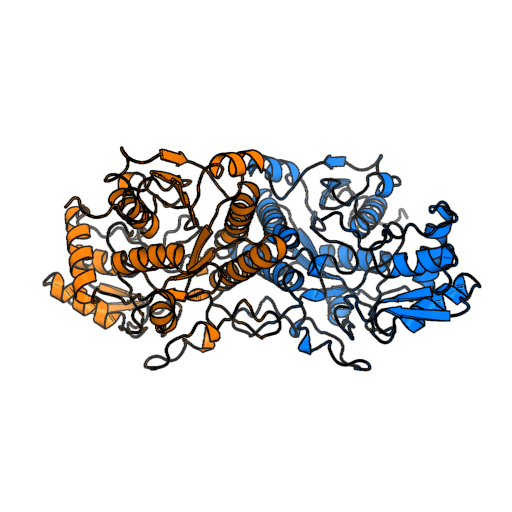9 0.561 1 98.44 310 ILE A C 1
ATOM 2432 O O . ILE A 1 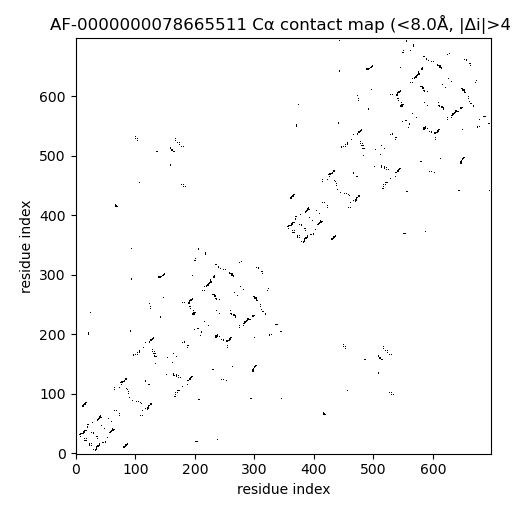310 ? -15.398 -25.391 -0.628 1 98.44 310 ILE A O 1
ATOM 2436 N N . GLU A 1 311 ? -14.883 -26.078 1.394 1 98.44 311 GLU A N 1
ATOM 2437 C CA . GLU A 1 311 ? -14.781 -27.516 1.122 1 98.44 311 GLU A CA 1
ATOM 2438 C C . GLU A 1 311 ? -13.727 -27.797 0.053 1 98.44 311 GLU A C 1
ATOM 2440 O O . GLU A 1 311 ? -13.961 -28.609 -0.854 1 98.44 311 GLU A O 1
ATOM 2445 N N . TRP A 1 312 ? -12.648 -27.094 0.123 1 98.44 312 TRP A N 1
ATOM 2446 C CA . TRP A 1 312 ? -11.562 -27.25 -0.841 1 98.44 312 TRP A CA 1
ATOM 2447 C C . TRP A 1 312 ? -10.438 -28.109 -0.261 1 98.44 312 TRP A C 1
ATOM 2449 O O . TRP A 1 312 ? -10.047 -27.922 0.893 1 98.44 312 TRP A O 1
ATOM 2459 N N . LYS A 1 313 ? -9.953 -29.062 -1.021 1 98 313 LYS A N 1
ATOM 2460 C CA . LYS A 1 313 ? -8.75 -29.859 -0.798 1 98 313 LYS A CA 1
ATOM 2461 C C . LYS A 1 313 ? -7.969 -30.047 -2.096 1 98 313 LYS A C 1
ATOM 2463 O O . LYS A 1 313 ? -8.562 -30.203 -3.164 1 98 313 LYS A O 1
ATOM 2468 N N . PRO A 1 314 ? -6.668 -29.969 -1.939 1 98.19 314 PRO A N 1
ATOM 2469 C CA . PRO A 1 314 ? -5.918 -30.266 -3.16 1 98.19 314 PRO A CA 1
ATOM 2470 C C . PRO A 1 314 ? -6.152 -31.703 -3.652 1 98.19 314 PRO A C 1
ATOM 2472 O O . PRO A 1 314 ? -6.266 -32.625 -2.846 1 98.19 314 PRO A O 1
ATOM 2475 N N . ARG A 1 315 ? -6.234 -31.859 -4.973 1 97.88 315 ARG A N 1
ATOM 2476 C CA . ARG A 1 315 ? -6.559 -33.156 -5.539 1 97.88 315 ARG A CA 1
ATOM 2477 C C . ARG A 1 315 ? -5.332 -33.812 -6.18 1 97.88 315 ARG A C 1
ATOM 2479 O O . ARG A 1 315 ? -5.273 -35.031 -6.336 1 97.88 315 ARG A O 1
ATOM 2486 N N . PHE A 1 316 ? -4.383 -33.031 -6.512 1 98.19 316 PHE A N 1
ATOM 2487 C CA . PHE A 1 316 ? -3.234 -33.562 -7.254 1 98.19 316 PHE A CA 1
ATOM 2488 C C . PHE A 1 316 ? -2.035 -33.75 -6.332 1 98.19 316 PHE A C 1
ATOM 2490 O O . PHE A 1 316 ? -1.748 -32.875 -5.492 1 98.19 316 PHE A O 1
ATOM 2497 N N . THR A 1 317 ? -1.367 -34.875 -6.465 1 97.56 317 THR A N 1
ATOM 2498 C CA . THR A 1 317 ? -0.046 -35.031 -5.867 1 97.56 317 THR A CA 1
ATOM 2499 C C . THR A 1 317 ? 1.007 -34.281 -6.68 1 97.56 317 THR A C 1
ATOM 2501 O O . THR A 1 317 ? 0.758 -33.906 -7.828 1 97.56 317 THR A O 1
ATOM 2504 N N . LEU A 1 318 ? 2.174 -34.094 -6.016 1 98 318 LEU A N 1
ATOM 2505 C CA . LEU A 1 318 ? 3.256 -33.438 -6.746 1 98 318 LEU A CA 1
ATOM 2506 C C . LEU A 1 318 ? 3.637 -34.25 -7.984 1 98 318 LEU A C 1
ATOM 2508 O O . LEU A 1 318 ? 3.854 -33.688 -9.055 1 98 318 LEU A O 1
ATOM 2512 N N . GLU A 1 319 ? 3.672 -35.5 -7.848 1 96.75 319 GLU A N 1
ATOM 2513 C CA . GLU A 1 319 ? 4.066 -36.375 -8.945 1 96.75 319 GLU A CA 1
ATOM 2514 C C . GLU A 1 319 ? 3.09 -36.281 -10.117 1 96.75 319 GLU A C 1
ATOM 2516 O O . GLU A 1 319 ? 3.504 -36.156 -11.266 1 96.75 319 GLU A O 1
ATOM 2521 N N . GLU A 1 320 ? 1.78 -36.344 -9.812 1 97.69 320 GLU A N 1
ATOM 2522 C CA . GLU A 1 320 ? 0.758 -36.219 -10.844 1 97.69 320 GLU A CA 1
ATOM 2523 C C . GLU A 1 320 ? 0.858 -34.875 -11.57 1 97.69 320 GLU A C 1
ATOM 2525 O O . GLU A 1 320 ? 0.803 -34.812 -12.797 1 97.69 320 GLU A O 1
ATOM 2530 N N . GLY A 1 321 ? 0.988 -33.781 -10.773 1 98.31 321 GLY A N 1
ATOM 2531 C CA . GLY A 1 321 ? 1.118 -32.469 -11.367 1 98.31 321 GLY A CA 1
ATOM 2532 C C . GLY A 1 321 ? 2.365 -32.312 -12.219 1 98.31 321 GLY A C 1
ATOM 2533 O O . GLY A 1 321 ? 2.322 -31.703 -13.281 1 98.31 321 GLY A O 1
ATOM 2534 N N . LEU A 1 322 ? 3.465 -32.906 -11.727 1 97.5 322 LEU A N 1
ATOM 2535 C CA . LEU A 1 322 ? 4.719 -32.844 -12.477 1 97.5 322 LEU A CA 1
ATOM 2536 C C . LEU A 1 322 ? 4.59 -33.562 -13.805 1 97.5 322 LEU A C 1
ATOM 2538 O O . LEU A 1 322 ? 5.062 -33.094 -14.836 1 97.5 322 LEU A O 1
ATOM 2542 N N . GLN A 1 323 ? 3.961 -34.75 -13.773 1 97 323 GLN A N 1
ATOM 2543 C CA . GLN A 1 323 ? 3.77 -35.5 -15 1 97 323 GLN A CA 1
ATOM 2544 C C . GLN A 1 323 ? 3.012 -34.688 -16.047 1 97 323 GLN A C 1
ATOM 2546 O O . GLN A 1 323 ? 3.438 -34.594 -17.203 1 97 323 GLN A O 1
ATOM 2551 N N . LYS A 1 324 ? 1.909 -34.094 -15.625 1 97.44 324 LYS A N 1
ATOM 2552 C CA . LYS A 1 324 ? 1.095 -33.281 -16.531 1 97.44 324 LYS A CA 1
ATOM 2553 C C . LYS A 1 324 ? 1.88 -32.062 -17.047 1 97.44 324 LYS A C 1
ATOM 2555 O O . LYS A 1 324 ? 1.755 -31.703 -18.219 1 97.44 324 LYS A O 1
ATOM 2560 N N . THR A 1 325 ? 2.664 -31.469 -16.172 1 97.75 325 THR A N 1
ATOM 2561 C CA . THR A 1 325 ? 3.441 -30.281 -16.531 1 97.75 325 THR A CA 1
ATOM 2562 C C . THR A 1 325 ? 4.551 -30.641 -17.516 1 97.75 325 THR A C 1
ATOM 2564 O O . THR A 1 325 ? 4.773 -29.938 -18.5 1 97.75 325 THR A O 1
ATOM 2567 N N . ILE A 1 326 ? 5.23 -31.766 -17.25 1 95.69 326 ILE A N 1
ATOM 2568 C CA . ILE A 1 326 ? 6.32 -32.219 -18.109 1 95.69 326 ILE A CA 1
ATOM 2569 C C . ILE A 1 326 ? 5.77 -32.625 -19.484 1 95.69 326 ILE A C 1
ATOM 2571 O O . ILE A 1 326 ? 6.348 -32.25 -20.516 1 95.69 326 ILE A O 1
ATOM 2575 N N . ASP A 1 327 ? 4.609 -33.344 -19.5 1 95.31 327 ASP A N 1
ATOM 2576 C CA . ASP A 1 327 ? 3.979 -33.688 -20.766 1 95.31 327 ASP A CA 1
ATOM 2577 C C . ASP A 1 327 ? 3.689 -32.469 -21.609 1 95.31 327 ASP A C 1
ATOM 2579 O O . ASP A 1 327 ? 3.98 -32.469 -22.812 1 95.31 327 ASP A O 1
ATOM 2583 N N . TRP A 1 328 ? 3.107 -31.453 -20.984 1 94.94 328 TRP A N 1
ATOM 2584 C CA . TRP A 1 328 ? 2.822 -30.203 -21.672 1 94.94 328 TRP A CA 1
ATOM 2585 C C . TRP A 1 328 ? 4.109 -29.562 -22.172 1 94.94 328 TRP A C 1
ATOM 2587 O O . TRP A 1 328 ? 4.176 -29.125 -23.328 1 94.94 328 TRP A O 1
ATOM 2597 N N . TYR A 1 329 ? 5.105 -29.5 -21.297 1 94.62 329 TYR A N 1
ATOM 2598 C CA . TYR A 1 329 ? 6.344 -28.797 -21.609 1 94.62 329 TYR A CA 1
ATOM 2599 C C . TYR A 1 329 ? 7.055 -29.453 -22.781 1 94.62 329 TYR A C 1
ATOM 2601 O O . TYR A 1 329 ? 7.527 -28.766 -23.703 1 94.62 329 TYR A O 1
ATOM 2609 N N . VAL A 1 330 ? 7.113 -30.781 -22.812 1 91.88 330 VAL A N 1
ATOM 2610 C CA . VAL A 1 330 ? 7.789 -31.531 -23.875 1 91.88 330 VAL A CA 1
ATOM 2611 C C . VAL A 1 330 ? 7.074 -31.312 -25.203 1 91.88 330 VAL A C 1
ATOM 2613 O O . VAL A 1 330 ? 7.715 -31.234 -26.25 1 91.88 330 VAL A O 1
ATOM 2616 N N . LYS A 1 331 ? 5.766 -31.172 -25.141 1 90.81 331 LYS A N 1
ATOM 2617 C CA . LYS A 1 331 ? 4.961 -30.984 -26.344 1 90.81 331 LYS A CA 1
ATOM 2618 C C . LYS A 1 331 ? 5.137 -29.578 -26.906 1 90.81 331 LYS A C 1
ATOM 2620 O O . LYS A 1 331 ? 5.074 -29.375 -28.125 1 90.81 331 LYS A O 1
ATOM 2625 N N . THR A 1 332 ? 5.348 -28.609 -26.078 1 88.38 332 THR A N 1
ATOM 2626 C CA . THR A 1 332 ? 5.289 -27.219 -26.5 1 88.38 332 THR A CA 1
ATOM 2627 C C . THR A 1 332 ? 6.695 -26.641 -26.672 1 88.38 332 THR A C 1
ATOM 2629 O O . THR A 1 332 ? 6.891 -25.672 -27.391 1 88.38 332 THR A O 1
ATOM 2632 N N . HIS A 1 333 ? 7.602 -27.234 -25.906 1 83.62 333 HIS A N 1
ATOM 2633 C CA . HIS A 1 333 ? 8.977 -26.75 -25.938 1 83.62 333 HIS A CA 1
ATOM 2634 C C . HIS A 1 333 ? 9.75 -27.328 -27.125 1 83.62 333 HIS A C 1
ATOM 2636 O O . HIS A 1 333 ? 9.711 -28.531 -27.359 1 83.62 333 HIS A O 1
ATOM 2642 N N . LYS A 1 334 ? 10.305 -26.375 -27.938 1 75.94 334 LYS A N 1
ATOM 2643 C CA . LYS A 1 334 ? 11.219 -26.797 -28.984 1 75.94 334 LYS A CA 1
ATOM 2644 C C . LYS A 1 334 ? 12.641 -26.922 -28.453 1 75.94 334 LYS A C 1
ATOM 2646 O O . LYS A 1 334 ? 13.25 -25.938 -28.047 1 75.94 334 LYS A O 1
ATOM 2651 N N . LYS A 1 335 ? 13.039 -28.172 -28.406 1 70.44 335 LYS A N 1
ATOM 2652 C CA . LYS A 1 335 ? 14.375 -28.422 -27.859 1 70.44 335 LYS A CA 1
ATOM 2653 C C . LYS A 1 335 ? 15.438 -27.641 -28.641 1 70.44 335 LYS A C 1
ATOM 2655 O O . LYS A 1 335 ? 15.43 -27.641 -29.875 1 70.44 335 LYS A O 1
ATOM 2660 N N . GLU A 1 336 ? 15.93 -26.531 -28.109 1 60.16 336 GLU A N 1
ATOM 2661 C CA . GLU A 1 336 ? 16.969 -25.75 -28.797 1 60.16 336 GLU A CA 1
ATOM 2662 C C . GLU A 1 336 ? 18.312 -26.469 -28.781 1 60.16 336 GLU A C 1
ATOM 2664 O O . GLU A 1 336 ? 19.219 -26.109 -29.516 1 60.16 336 GLU A O 1
ATOM 2669 N N . GLY A 1 337 ? 18.328 -27.594 -28.281 1 51.22 337 GLY A N 1
ATOM 2670 C CA . GLY A 1 337 ? 19.594 -28.312 -28.172 1 51.22 337 GLY A CA 1
ATOM 2671 C C . GLY A 1 337 ? 20.578 -27.656 -27.234 1 51.22 337 GLY A C 1
ATOM 2672 O O . GLY A 1 337 ? 21.625 -28.234 -26.922 1 51.22 337 GLY A O 1
ATOM 2673 N N . ASN A 1 338 ? 20.531 -26.203 -27 1 44.19 338 ASN A N 1
ATOM 2674 C CA . ASN A 1 338 ? 21.406 -25.469 -26.094 1 44.19 338 ASN A CA 1
ATOM 2675 C C . ASN A 1 338 ? 20.609 -24.672 -25.062 1 44.19 338 ASN A C 1
ATOM 2677 O O . ASN A 1 338 ? 19.453 -24.312 -25.312 1 44.19 338 ASN A O 1
ATOM 2681 N N . VAL A 1 339 ? 20.891 -24.797 -23.812 1 46.03 339 VAL A N 1
ATOM 2682 C CA . VAL A 1 339 ? 20.266 -24.062 -22.719 1 46.03 339 VAL A CA 1
ATOM 2683 C C . VAL A 1 339 ? 20.656 -22.594 -22.797 1 46.03 339 VAL A C 1
ATOM 2685 O O . VAL A 1 339 ? 21.828 -22.25 -22.797 1 46.03 339 VAL A O 1
ATOM 2688 N N . SER A 1 340 ? 19.875 -21.703 -23.344 1 44.91 340 SER A N 1
ATOM 2689 C CA . SER A 1 340 ? 20.203 -20.281 -23.312 1 44.91 340 SER A CA 1
ATOM 2690 C C . SER A 1 340 ? 20.453 -19.812 -21.891 1 44.91 340 SER A C 1
ATOM 2692 O O . SER A 1 340 ? 19.641 -20.078 -20.984 1 44.91 340 SER A O 1
ATOM 2694 N N . SER A 1 341 ? 21.688 -19.531 -21.531 1 42.66 341 SER A N 1
ATOM 2695 C CA . SER A 1 341 ? 22.047 -18.938 -20.25 1 42.66 341 SER A CA 1
ATOM 2696 C C . SER A 1 341 ? 21.141 -17.766 -19.891 1 42.66 341 SER A C 1
ATOM 2698 O O . SER A 1 341 ? 21.141 -17.281 -18.766 1 42.66 341 SER A O 1
ATOM 2700 N N . LYS A 1 342 ? 20.562 -17.156 -20.875 1 44 342 LYS A N 1
ATOM 2701 C CA . LYS A 1 342 ? 19.75 -15.953 -20.719 1 44 342 LYS A CA 1
ATOM 2702 C C . LYS A 1 342 ? 18.469 -16.266 -19.969 1 44 342 LYS A C 1
ATOM 2704 O O . LYS A 1 342 ? 17.797 -15.352 -19.484 1 44 342 LYS A O 1
ATOM 2709 N N . LEU A 1 343 ? 17.938 -17.266 -20.328 1 42.91 343 LEU A N 1
ATOM 2710 C CA . LEU A 1 343 ? 16.688 -17.609 -19.672 1 42.91 343 LEU A CA 1
ATOM 2711 C C . LEU A 1 343 ? 16.828 -17.547 -18.156 1 42.91 343 LEU A C 1
ATOM 2713 O O . LEU A 1 343 ? 15.828 -17.625 -17.422 1 42.91 343 LEU A O 1
ATOM 2717 N N . LEU A 1 344 ? 18.078 -17.766 -17.812 1 37.78 344 LEU A N 1
ATOM 2718 C CA . LEU A 1 344 ? 18.266 -17.5 -16.391 1 37.78 344 LEU A CA 1
ATOM 2719 C C . LEU A 1 344 ? 18.078 -16.016 -16.078 1 37.78 344 LEU A C 1
ATOM 2721 O O . LEU A 1 344 ? 18.047 -15.188 -16.984 1 37.78 344 LEU A O 1
ATOM 2725 N N . LEU A 1 345 ? 18.359 -15.477 -15.055 1 37.94 345 LEU A N 1
ATOM 2726 C CA . LEU A 1 345 ? 18.016 -14.211 -14.414 1 37.94 345 LEU A CA 1
ATOM 2727 C C . LEU A 1 345 ? 18.375 -13.031 -15.312 1 37.94 345 LEU A C 1
ATOM 2729 O O . LEU A 1 345 ? 18.578 -11.914 -14.828 1 37.94 345 LEU A O 1
ATOM 2733 N N . GLU A 1 346 ? 18.625 -13.305 -16.656 1 34.91 346 GLU A N 1
ATOM 2734 C CA . GLU A 1 346 ? 19.094 -12 -17.109 1 34.91 346 GLU A CA 1
ATOM 2735 C C . GLU A 1 346 ? 17.953 -10.984 -17.156 1 34.91 346 GLU A C 1
ATOM 2737 O O . GLU A 1 346 ? 17.078 -11.07 -18.016 1 34.91 346 GLU A O 1
ATOM 2742 N N . HIS A 1 347 ? 17.25 -10.844 -16.219 1 32.78 347 HIS A N 1
ATOM 2743 C CA . HIS A 1 347 ? 16.422 -9.648 -16.344 1 32.78 347 HIS A CA 1
ATOM 2744 C C . HIS A 1 347 ? 17.219 -8.508 -16.984 1 32.78 347 HIS A C 1
ATOM 2746 O O . HIS A 1 347 ? 18.328 -8.203 -16.547 1 32.78 347 HIS A O 1
ATOM 2752 N N . LYS A 1 348 ? 17.156 -8.367 -18.375 1 31.52 348 LYS A N 1
ATOM 2753 C CA . LYS A 1 348 ? 17.75 -7.156 -18.906 1 31.52 348 LYS A CA 1
ATOM 2754 C C . LYS A 1 348 ? 17.625 -5.992 -17.938 1 31.52 348 LYS A C 1
ATOM 2756 O O . LYS A 1 348 ? 16.516 -5.645 -17.516 1 31.52 348 LYS A O 1
ATOM 2761 N N . THR A 1 349 ? 18.609 -5.676 -16.938 1 24.11 349 THR A N 1
ATOM 2762 C CA . THR A 1 349 ? 18.828 -4.344 -16.391 1 24.11 349 THR A CA 1
ATOM 2763 C C . THR A 1 349 ? 18.734 -3.283 -17.484 1 24.11 349 THR A C 1
ATOM 2765 O O . THR A 1 349 ? 19.234 -3.482 -18.578 1 24.11 349 THR A O 1
ATOM 2768 N N . MET B 1 1 ? 27.5 43.75 0.929 1 34.12 1 MET B N 1
ATOM 2769 C CA . MET B 1 1 ? 27.609 42.344 0.528 1 34.12 1 MET B CA 1
ATOM 2770 C C . MET B 1 1 ? 26.234 41.75 0.237 1 34.12 1 MET B C 1
ATOM 2772 O O . MET B 1 1 ? 25.344 41.812 1.083 1 34.12 1 MET B O 1
ATOM 2776 N N . LEU B 1 2 ? 25.875 41.5 -0.938 1 43.19 2 LEU B N 1
ATOM 2777 C CA . LEU B 1 2 ? 24.562 40.969 -1.288 1 43.19 2 LEU B CA 1
ATOM 2778 C C . LEU B 1 2 ? 24.266 39.688 -0.521 1 43.19 2 LEU B C 1
ATOM 2780 O O . LEU B 1 2 ? 25.172 38.875 -0.304 1 43.19 2 LEU B O 1
ATOM 2784 N N . PRO B 1 3 ? 23.25 39.719 0.268 1 50.81 3 PRO B N 1
ATOM 2785 C CA . PRO B 1 3 ? 22.969 38.469 1.004 1 50.81 3 PRO B CA 1
ATOM 2786 C C . PRO B 1 3 ? 23.219 37.219 0.161 1 50.81 3 PRO B C 1
ATOM 2788 O O . PRO B 1 3 ? 23.047 37.25 -1.062 1 50.81 3 PRO B O 1
ATOM 2791 N N . GLU B 1 4 ? 24.141 36.344 0.535 1 55.25 4 GLU B N 1
ATOM 2792 C CA . GLU B 1 4 ? 24.422 35.062 -0.125 1 55.25 4 GLU B CA 1
ATOM 2793 C C . GLU B 1 4 ? 23.125 34.406 -0.587 1 55.25 4 GLU B C 1
ATOM 2795 O O . GLU B 1 4 ? 22.141 34.375 0.151 1 55.25 4 GLU B O 1
ATOM 2800 N N . PRO B 1 5 ? 23.094 34.219 -1.933 1 68.38 5 PRO B N 1
ATOM 2801 C CA . PRO B 1 5 ? 21.891 33.594 -2.488 1 68.38 5 PRO B CA 1
ATOM 2802 C C . PRO B 1 5 ? 21.5 32.312 -1.753 1 68.38 5 PRO B C 1
ATOM 2804 O O . PRO B 1 5 ? 22.375 31.625 -1.236 1 68.38 5 PRO B O 1
ATOM 2807 N N . SER B 1 6 ? 20.219 32.25 -1.512 1 83.25 6 SER B N 1
ATOM 2808 C CA . SER B 1 6 ? 19.625 31.047 -0.916 1 83.25 6 SER B CA 1
ATOM 2809 C C . SER B 1 6 ? 20.031 29.781 -1.677 1 83.25 6 SER B C 1
ATOM 2811 O O . SER B 1 6 ? 20.25 29.828 -2.891 1 83.25 6 SER B O 1
ATOM 2813 N N . LYS B 1 7 ? 20.344 28.75 -0.98 1 89.75 7 LYS B N 1
ATOM 2814 C CA . LYS B 1 7 ? 20.625 27.438 -1.575 1 89.75 7 LYS B CA 1
ATOM 2815 C C . LYS B 1 7 ? 19.516 27.016 -2.523 1 89.75 7 LYS B C 1
ATOM 2817 O O . LYS B 1 7 ? 19.688 26.125 -3.352 1 89.75 7 LYS B O 1
ATOM 2822 N N . TRP B 1 8 ? 18.422 27.75 -2.51 1 95.5 8 TRP B N 1
ATOM 2823 C CA . TRP B 1 8 ? 17.234 27.359 -3.273 1 95.5 8 TRP B CA 1
ATOM 2824 C C . TRP B 1 8 ? 17.031 28.281 -4.473 1 95.5 8 TRP B C 1
ATOM 2826 O O . TRP B 1 8 ? 16.125 28.078 -5.273 1 95.5 8 TRP B O 1
ATOM 2836 N N . ALA B 1 9 ? 17.953 29.234 -4.594 1 95 9 ALA B N 1
ATOM 2837 C CA . ALA B 1 9 ? 17.797 30.188 -5.688 1 95 9 ALA B CA 1
ATOM 2838 C C . ALA B 1 9 ? 17.797 29.484 -7.039 1 95 9 ALA B C 1
ATOM 2840 O O . ALA B 1 9 ? 18.75 28.75 -7.359 1 95 9 ALA B O 1
ATOM 2841 N N . ASP B 1 10 ? 16.734 29.562 -7.734 1 93.62 10 ASP B N 1
ATOM 2842 C CA . ASP B 1 10 ? 16.562 29.141 -9.125 1 93.62 10 ASP B CA 1
ATOM 2843 C C . ASP B 1 10 ? 16.453 27.625 -9.227 1 93.62 10 ASP B C 1
ATOM 2845 O O . ASP B 1 10 ? 16.5 27.062 -10.32 1 93.62 10 ASP B O 1
ATOM 2849 N N . ILE B 1 11 ? 16.391 26.969 -8.062 1 97.5 11 ILE B N 1
ATOM 2850 C CA . ILE B 1 11 ? 16.141 25.531 -8.086 1 97.5 11 ILE B CA 1
ATOM 2851 C C . ILE B 1 11 ? 14.703 25.25 -8.516 1 97.5 11 ILE B C 1
ATOM 2853 O O . ILE B 1 11 ? 13.773 25.891 -8.016 1 97.5 11 ILE B O 1
ATOM 2857 N N . SER B 1 12 ? 14.5 24.375 -9.492 1 98.69 12 SER B N 1
ATOM 2858 C CA . SER B 1 12 ? 13.164 24 -9.938 1 98.69 12 SER B CA 1
ATOM 2859 C C . SER B 1 12 ? 12.539 22.969 -8.992 1 98.69 12 SER B C 1
ATOM 2861 O O . SER B 1 12 ? 13.023 21.844 -8.891 1 98.69 12 SER B O 1
ATOM 2863 N N . VAL B 1 13 ? 11.477 23.375 -8.367 1 98.81 13 VAL B N 1
ATOM 2864 C CA . VAL B 1 13 ? 10.852 22.578 -7.324 1 98.81 13 VAL B CA 1
ATOM 2865 C C . VAL B 1 13 ? 9.398 22.281 -7.699 1 98.81 13 VAL B C 1
ATOM 2867 O O . VAL B 1 13 ? 8.703 23.141 -8.227 1 98.81 13 VAL B O 1
ATOM 2870 N N . LEU B 1 14 ? 8.992 21.031 -7.496 1 98.94 14 LEU B N 1
ATOM 2871 C CA . LEU B 1 14 ? 7.598 20.625 -7.66 1 98.94 14 LEU B CA 1
ATOM 2872 C C . LEU B 1 14 ? 6.977 20.266 -6.316 1 98.94 14 LEU B C 1
ATOM 2874 O O . LEU B 1 14 ? 7.547 19.484 -5.555 1 98.94 14 LEU B O 1
ATOM 2878 N N . VAL B 1 15 ? 5.863 20.891 -5.973 1 98.94 15 VAL B N 1
ATOM 2879 C CA . VAL B 1 15 ? 5.117 20.578 -4.758 1 98.94 15 VAL B CA 1
ATOM 2880 C C . VAL B 1 15 ? 3.766 19.969 -5.117 1 98.94 15 VAL B C 1
ATOM 2882 O O . VAL B 1 15 ? 2.906 20.641 -5.691 1 98.94 15 VAL B O 1
ATOM 2885 N N . THR B 1 16 ? 3.582 18.688 -4.836 1 98.94 16 THR B N 1
ATOM 2886 C CA . THR B 1 16 ? 2.238 18.125 -4.949 1 98.94 16 THR B CA 1
ATOM 2887 C C . THR B 1 16 ? 1.435 18.391 -3.678 1 98.94 16 THR B C 1
ATOM 2889 O O . THR B 1 16 ? 1.98 18.359 -2.572 1 98.94 16 THR B O 1
ATOM 2892 N N . GLY B 1 17 ? 0.122 18.656 -3.869 1 98.44 17 GLY B N 1
ATOM 2893 C CA . GLY B 1 17 ? -0.672 19.062 -2.721 1 98.44 17 GLY B CA 1
ATOM 2894 C C . GLY B 1 17 ? -0.33 20.453 -2.221 1 98.44 17 GLY B C 1
ATOM 2895 O O . GLY B 1 17 ? -0.417 20.719 -1.022 1 98.44 17 GLY B O 1
ATOM 2896 N N . GLY B 1 18 ? 0.073 21.297 -3.146 1 98.69 18 GLY B N 1
ATOM 2897 C CA . GLY B 1 18 ? 0.621 22.594 -2.758 1 98.69 18 GLY B CA 1
ATOM 2898 C C . GLY B 1 18 ? -0.446 23.609 -2.414 1 98.69 18 GLY B C 1
ATOM 2899 O O . GLY B 1 18 ? -0.145 24.672 -1.847 1 98.69 18 GLY B O 1
ATOM 2900 N N . ALA B 1 19 ? -1.69 23.297 -2.686 1 98.31 19 ALA B N 1
ATOM 2901 C CA . ALA B 1 19 ? -2.764 24.25 -2.393 1 98.31 19 ALA B CA 1
ATOM 2902 C C . ALA B 1 19 ? -3.449 23.906 -1.071 1 98.31 19 ALA B C 1
ATOM 2904 O O . ALA B 1 19 ? -4.438 24.547 -0.696 1 98.31 19 ALA B O 1
ATOM 2905 N N . SER B 1 20 ? -2.932 22.938 -0.374 1 97.06 20 SER B N 1
ATOM 2906 C CA . SER B 1 20 ? -3.486 22.531 0.915 1 97.06 20 SER B CA 1
ATOM 2907 C C . SER B 1 20 ? -2.91 23.375 2.051 1 97.06 20 SER B C 1
ATOM 2909 O O . SER B 1 20 ? -2.178 24.328 1.81 1 97.06 20 SER B O 1
ATOM 2911 N N . PHE B 1 21 ? -3.27 23.016 3.314 1 96.62 21 PHE B N 1
ATOM 2912 C CA . PHE B 1 21 ? -2.82 23.703 4.523 1 96.62 21 PHE B CA 1
ATOM 2913 C C . PHE B 1 21 ? -1.299 23.719 4.598 1 96.62 21 PHE B C 1
ATOM 2915 O O . PHE B 1 21 ? -0.676 24.75 4.316 1 96.62 21 PHE B O 1
ATOM 2922 N N . ILE B 1 22 ? -0.608 22.594 4.766 1 98.19 22 ILE B N 1
ATOM 2923 C CA . ILE B 1 22 ? 0.841 22.547 4.926 1 98.19 22 ILE B CA 1
ATOM 2924 C C . ILE B 1 22 ? 1.518 22.906 3.604 1 98.19 22 ILE B C 1
ATOM 2926 O O . ILE B 1 22 ? 2.477 23.672 3.576 1 98.19 22 ILE B O 1
ATOM 2930 N N . GLY B 1 23 ? 0.958 22.406 2.5 1 98.75 23 GLY B N 1
ATOM 2931 C CA . GLY B 1 23 ? 1.529 22.609 1.179 1 98.75 23 GLY B CA 1
ATOM 2932 C C . GLY B 1 23 ? 1.629 24.078 0.792 1 98.75 23 GLY B C 1
ATOM 2933 O O . GLY B 1 23 ? 2.633 24.5 0.221 1 98.75 23 GLY B O 1
ATOM 2934 N N . SER B 1 24 ? 0.619 24.828 1.111 1 98.75 24 SER B N 1
ATOM 2935 C CA . SER B 1 24 ? 0.611 26.234 0.713 1 98.75 24 SER B CA 1
ATOM 2936 C C . SER B 1 24 ? 1.649 27.047 1.491 1 98.75 24 SER B C 1
ATOM 2938 O O . SER B 1 24 ? 2.254 27.969 0.953 1 98.75 24 SER B O 1
ATOM 2940 N N . HIS B 1 25 ? 1.863 26.703 2.781 1 98.81 25 HIS B N 1
ATOM 2941 C CA . HIS B 1 25 ? 2.926 27.344 3.551 1 98.81 25 HIS B CA 1
ATOM 2942 C C . HIS B 1 25 ? 4.301 26.969 2.998 1 98.81 25 HIS B C 1
ATOM 2944 O O . HIS B 1 25 ? 5.203 27.812 2.961 1 98.81 25 HIS B O 1
ATOM 2950 N N . LEU B 1 26 ? 4.473 25.734 2.592 1 98.88 26 LEU B N 1
ATOM 2951 C CA . LEU B 1 26 ? 5.719 25.281 1.983 1 98.88 26 LEU B CA 1
ATOM 2952 C C . LEU B 1 26 ? 6 26.031 0.688 1 98.88 26 LEU B C 1
ATOM 2954 O O . LEU B 1 26 ? 7.125 26.469 0.455 1 98.88 26 LEU B O 1
ATOM 2958 N N . VAL B 1 27 ? 4.992 26.156 -0.129 1 98.88 27 VAL B N 1
ATOM 2959 C CA . VAL B 1 27 ? 5.105 26.875 -1.396 1 98.88 27 VAL B CA 1
ATOM 2960 C C . VAL B 1 27 ? 5.566 28.312 -1.139 1 98.88 27 VAL B C 1
ATOM 2962 O O . VAL B 1 27 ? 6.527 28.781 -1.757 1 98.88 27 VAL B O 1
ATOM 2965 N N . ASP B 1 28 ? 4.902 29.016 -0.197 1 98.75 28 ASP B N 1
ATOM 2966 C CA . ASP B 1 28 ? 5.266 30.406 0.124 1 98.75 28 ASP B CA 1
ATOM 2967 C C . ASP B 1 28 ? 6.727 30.5 0.552 1 98.75 28 ASP B C 1
ATOM 2969 O O . ASP B 1 28 ? 7.449 31.391 0.113 1 98.75 28 ASP B O 1
ATOM 2973 N N . LYS B 1 29 ? 7.117 29.594 1.423 1 98.69 29 LYS B N 1
ATOM 2974 C CA . LYS B 1 29 ? 8.484 29.641 1.935 1 98.69 29 LYS B CA 1
ATOM 2975 C C . LYS B 1 29 ? 9.492 29.375 0.819 1 98.69 29 LYS B C 1
ATOM 2977 O O . LYS B 1 29 ? 10.531 30.047 0.753 1 98.69 29 LYS B O 1
ATOM 2982 N N . LEU B 1 30 ? 9.258 28.391 -0.053 1 98.75 30 LEU B N 1
ATOM 2983 C CA . LEU B 1 30 ? 10.156 28.078 -1.159 1 98.75 30 LEU B CA 1
ATOM 2984 C C . LEU B 1 30 ? 10.281 29.266 -2.115 1 98.75 30 LEU B C 1
ATOM 2986 O O . LEU B 1 30 ? 11.375 29.578 -2.58 1 98.75 30 LEU B O 1
ATOM 2990 N N . VAL B 1 31 ? 9.164 29.906 -2.412 1 98.5 31 VAL B N 1
ATOM 2991 C CA . VAL B 1 31 ? 9.172 31.094 -3.256 1 98.5 31 VAL B CA 1
ATOM 2992 C C . VAL B 1 31 ? 10.023 32.188 -2.605 1 98.5 31 VAL B C 1
ATOM 2994 O O . VAL B 1 31 ? 10.836 32.812 -3.273 1 98.5 31 VAL B O 1
ATOM 2997 N N . GLN B 1 32 ? 9.82 32.375 -1.321 1 97.69 32 GLN B N 1
ATOM 2998 C CA . GLN B 1 32 ? 10.586 33.344 -0.567 1 97.69 32 GLN B CA 1
ATOM 2999 C C . GLN B 1 32 ? 12.086 33.062 -0.649 1 97.69 32 GLN B C 1
ATOM 3001 O O . GLN B 1 32 ? 12.898 33.969 -0.692 1 97.69 32 GLN B O 1
ATOM 3006 N N . LEU B 1 33 ? 12.43 31.797 -0.708 1 97.69 33 LEU B N 1
ATOM 3007 C CA . LEU B 1 33 ? 13.828 31.375 -0.74 1 97.69 33 LEU B CA 1
ATOM 3008 C C . LEU B 1 33 ? 14.398 31.484 -2.15 1 97.69 33 LEU B C 1
ATOM 3010 O O . LEU B 1 33 ? 15.594 31.266 -2.359 1 97.69 33 LEU B O 1
ATOM 3014 N N . GLY B 1 34 ? 13.562 31.75 -3.178 1 97.62 34 GLY B N 1
ATOM 3015 C CA . GLY B 1 34 ? 14.031 32.031 -4.523 1 97.62 34 GLY B CA 1
ATOM 3016 C C . GLY B 1 34 ? 13.867 30.859 -5.473 1 97.62 34 GLY B C 1
ATOM 3017 O O . GLY B 1 34 ? 14.336 30.922 -6.613 1 97.62 34 GLY B O 1
ATOM 3018 N N . ALA B 1 35 ? 13.172 29.828 -5.051 1 98.5 35 ALA B N 1
ATOM 3019 C CA . ALA B 1 35 ? 12.984 28.656 -5.891 1 98.5 35 ALA B CA 1
ATOM 3020 C C . ALA B 1 35 ? 11.992 28.922 -7.016 1 98.5 35 ALA B C 1
ATOM 3022 O O . ALA B 1 35 ? 11.18 29.844 -6.918 1 98.5 35 ALA B O 1
ATOM 3023 N N . LYS B 1 36 ? 12.133 28.219 -8.109 1 98.69 36 LYS B N 1
ATOM 3024 C CA . LYS B 1 36 ? 11.117 28.141 -9.164 1 98.69 36 LYS B CA 1
ATOM 3025 C C . LYS B 1 36 ? 10.102 27.047 -8.875 1 98.69 36 LYS B C 1
ATOM 3027 O O . LYS B 1 36 ? 10.359 25.875 -9.141 1 98.69 36 LYS B O 1
ATOM 3032 N N . VAL B 1 37 ? 8.93 27.484 -8.445 1 98.88 37 VAL B N 1
ATOM 3033 C CA . VAL B 1 37 ? 8.008 26.531 -7.828 1 98.88 37 VAL B CA 1
ATOM 3034 C C . VAL B 1 37 ? 6.887 26.188 -8.805 1 98.88 37 VAL B C 1
ATOM 3036 O O . VAL B 1 37 ? 6.266 27.094 -9.383 1 98.88 37 VAL B O 1
ATOM 3039 N N . THR B 1 38 ? 6.645 24.938 -9.062 1 98.94 38 THR B N 1
ATOM 3040 C CA . THR B 1 38 ? 5.445 24.391 -9.695 1 98.94 38 THR B CA 1
ATOM 3041 C C . THR B 1 38 ? 4.594 23.641 -8.672 1 98.94 38 THR B C 1
ATOM 3043 O O . THR B 1 38 ? 5.113 22.859 -7.875 1 98.94 38 THR B O 1
ATOM 3046 N N . VAL B 1 39 ? 3.287 23.922 -8.672 1 98.94 39 VAL B N 1
ATOM 3047 C CA . VAL B 1 39 ? 2.354 23.281 -7.754 1 98.94 39 VAL B CA 1
ATOM 3048 C C . VAL B 1 39 ? 1.406 22.375 -8.531 1 98.94 39 VAL B C 1
ATOM 3050 O O . VAL B 1 39 ? 0.862 22.781 -9.562 1 98.94 39 VAL B O 1
ATOM 3053 N N . ILE B 1 40 ? 1.27 21.141 -8.102 1 98.81 40 ILE B N 1
ATOM 3054 C CA . ILE B 1 40 ? 0.22 20.234 -8.578 1 98.81 40 ILE B CA 1
ATOM 3055 C C . ILE B 1 40 ? -0.802 20 -7.469 1 98.81 40 ILE B C 1
ATOM 3057 O O . ILE B 1 40 ? -0.435 19.656 -6.344 1 98.81 40 ILE B O 1
ATOM 3061 N N . ASP B 1 41 ? -2.012 20.219 -7.746 1 98.62 41 ASP B N 1
ATOM 3062 C CA . ASP B 1 41 ? -3.117 19.969 -6.828 1 98.62 41 ASP B CA 1
ATOM 3063 C C . ASP B 1 41 ? -4.414 19.688 -7.586 1 98.62 41 ASP B C 1
ATOM 3065 O O . ASP B 1 41 ? -4.66 20.281 -8.641 1 98.62 41 ASP B O 1
ATOM 3069 N N . ASN B 1 42 ? -5.227 18.766 -7.074 1 97.19 42 ASN B N 1
ATOM 3070 C CA . ASN B 1 42 ? -6.488 18.516 -7.754 1 97.19 42 ASN B CA 1
ATOM 3071 C C . ASN B 1 42 ? -7.629 19.328 -7.164 1 97.19 42 ASN B C 1
ATOM 3073 O O . ASN B 1 42 ? -8.766 19.25 -7.629 1 97.19 42 ASN B O 1
ATOM 3077 N N . LEU B 1 43 ? -7.395 20.094 -6.074 1 97.19 43 LEU B N 1
ATOM 3078 C CA . LEU B 1 43 ? -8.297 21.016 -5.406 1 97.19 43 LEU B CA 1
ATOM 3079 C C . LEU B 1 43 ? -9.492 20.281 -4.801 1 97.19 43 LEU B C 1
ATOM 3081 O O . LEU B 1 43 ? -10.594 20.828 -4.727 1 97.19 43 LEU B O 1
ATOM 3085 N N . SER B 1 44 ? -9.273 18.969 -4.492 1 93.06 44 SER B N 1
ATOM 3086 C CA . SER B 1 44 ? -10.312 18.234 -3.766 1 93.06 44 SER B CA 1
ATOM 3087 C C . SER B 1 44 ? -10.5 18.797 -2.361 1 93.06 44 SER B C 1
ATOM 3089 O O . SER B 1 44 ? -11.633 18.953 -1.9 1 93.06 44 SER B O 1
ATOM 3091 N N . SER B 1 45 ? -9.383 19.094 -1.704 1 90.88 45 SER B N 1
ATOM 3092 C CA . SER B 1 45 ? -9.438 19.719 -0.384 1 90.88 45 SER B CA 1
ATOM 3093 C C . SER B 1 45 ? -8.617 21 -0.345 1 90.88 45 SER B C 1
ATOM 3095 O O . SER B 1 45 ? -8.852 21.875 0.503 1 90.88 45 SER B O 1
ATOM 3097 N N . GLY B 1 46 ? -7.68 21.094 -1.253 1 94.06 46 GLY B N 1
ATOM 3098 C CA . GLY B 1 46 ? -6.91 22.328 -1.38 1 94.06 46 GLY B CA 1
ATOM 3099 C C . GLY B 1 46 ? -7.703 23.469 -1.986 1 94.06 46 GLY B C 1
ATOM 3100 O O . GLY B 1 46 ? -8.711 23.234 -2.664 1 94.06 46 GLY B O 1
ATOM 3101 N N . LYS B 1 47 ? -7.23 24.688 -1.655 1 96.06 47 LYS B N 1
ATOM 3102 C CA . LYS B 1 47 ? -7.871 25.891 -2.188 1 96.06 47 LYS B CA 1
ATOM 3103 C C . LYS B 1 47 ? -6.844 26.812 -2.822 1 96.06 47 LYS B C 1
ATOM 3105 O O . LYS B 1 47 ? -5.766 27.031 -2.262 1 96.06 47 LYS B O 1
ATOM 3110 N N . LEU B 1 48 ? -7.258 27.344 -3.961 1 97.38 48 LEU B N 1
ATOM 3111 C CA . LEU B 1 48 ? -6.367 28.297 -4.625 1 97.38 48 LEU B CA 1
ATOM 3112 C C . LEU B 1 48 ? -6.109 29.5 -3.744 1 97.38 48 LEU B C 1
ATOM 3114 O O . LEU B 1 48 ? -5.027 30.094 -3.795 1 97.38 48 LEU B O 1
ATOM 3118 N N . GLU B 1 49 ? -7.047 29.859 -2.902 1 96.56 49 GLU B N 1
ATOM 3119 C CA . GLU B 1 49 ? -6.926 31 -1.99 1 96.56 49 GLU B CA 1
ATOM 3120 C C . GLU B 1 49 ? -5.73 30.828 -1.057 1 96.56 49 GLU B C 1
ATOM 3122 O O . GLU B 1 49 ? -5.133 31.812 -0.618 1 96.56 49 GLU B O 1
ATOM 3127 N N . ASN B 1 50 ? -5.41 29.578 -0.77 1 97.62 50 ASN B N 1
ATOM 3128 C CA . ASN B 1 50 ? -4.266 29.297 0.097 1 97.62 50 ASN B CA 1
ATOM 3129 C C . ASN B 1 50 ? -2.955 29.734 -0.556 1 97.62 50 ASN B C 1
ATOM 3131 O O . ASN B 1 50 ? -1.948 29.922 0.13 1 97.62 50 ASN B O 1
ATOM 3135 N N . LEU B 1 51 ? -2.953 29.891 -1.88 1 98.38 51 LEU B N 1
ATOM 3136 C CA . LEU B 1 51 ? -1.75 30.219 -2.637 1 98.38 51 LEU B CA 1
ATOM 3137 C C . LEU B 1 51 ? -1.736 31.703 -3.018 1 98.38 51 LEU B C 1
ATOM 3139 O O . LEU B 1 51 ? -0.916 32.125 -3.834 1 98.38 51 LEU B O 1
ATOM 3143 N N . ALA B 1 52 ? -2.6 32.5 -2.486 1 96.81 52 ALA B N 1
ATOM 3144 C CA . ALA B 1 52 ? -2.801 33.875 -2.891 1 96.81 52 ALA B CA 1
ATOM 3145 C C . ALA B 1 52 ? -1.502 34.688 -2.797 1 96.81 52 ALA B C 1
ATOM 3147 O O . ALA B 1 52 ? -1.235 35.562 -3.633 1 96.81 52 ALA B O 1
ATOM 3148 N N . HIS B 1 53 ? -0.657 34.406 -1.854 1 96 53 HIS B N 1
ATOM 3149 C CA . HIS B 1 53 ? 0.564 35.156 -1.609 1 96 53 HIS B CA 1
ATOM 3150 C C . HIS B 1 53 ? 1.601 34.906 -2.699 1 96 53 HIS B C 1
ATOM 3152 O O . HIS B 1 53 ? 2.432 35.781 -2.988 1 96 53 HIS B O 1
ATOM 3158 N N . SER B 1 54 ? 1.509 33.688 -3.299 1 97.62 54 SER B N 1
ATOM 3159 C CA . SER B 1 54 ? 2.596 33.312 -4.188 1 97.62 54 SER B CA 1
ATOM 3160 C C . SER B 1 54 ? 2.08 33 -5.59 1 97.62 54 SER B C 1
ATOM 3162 O O . SER B 1 54 ? 2.859 32.656 -6.48 1 97.62 54 SER B O 1
ATOM 3164 N N . ILE B 1 55 ? 0.806 33.156 -5.793 1 97.31 55 ILE B N 1
ATOM 3165 C CA . ILE B 1 55 ? 0.147 32.625 -6.984 1 97.31 55 ILE B CA 1
ATOM 3166 C C . ILE B 1 55 ? 0.765 33.25 -8.234 1 97.31 55 ILE B C 1
ATOM 3168 O O . ILE B 1 55 ? 0.857 32.594 -9.281 1 97.31 55 ILE B O 1
ATOM 3172 N N . SER B 1 56 ? 1.253 34.5 -8.234 1 97.5 56 SER B N 1
ATOM 3173 C CA . SER B 1 56 ? 1.816 35.188 -9.391 1 97.5 56 SER B CA 1
ATOM 3174 C C . SER B 1 56 ? 3.25 34.75 -9.656 1 97.5 56 SER B C 1
ATOM 3176 O O . SER B 1 56 ? 3.803 35 -10.727 1 97.5 56 SER B O 1
ATOM 3178 N N . LYS B 1 57 ? 3.84 34.031 -8.766 1 98.25 57 LYS B N 1
ATOM 3179 C CA . LYS B 1 57 ? 5.254 33.656 -8.859 1 98.25 57 LYS B CA 1
ATOM 3180 C C . LYS B 1 57 ? 5.426 32.156 -9.07 1 98.25 57 LYS B C 1
ATOM 3182 O O . LYS B 1 57 ? 6.551 31.656 -9.117 1 98.25 57 LYS B O 1
ATOM 3187 N N . ILE B 1 58 ? 4.32 31.422 -9.164 1 98.69 58 ILE B N 1
ATOM 3188 C CA . ILE B 1 58 ? 4.418 29.969 -9.289 1 98.69 58 ILE B CA 1
ATOM 3189 C C . ILE B 1 58 ? 3.684 29.516 -10.539 1 98.69 58 ILE B C 1
ATOM 3191 O O . ILE B 1 58 ? 2.93 30.281 -11.148 1 98.69 58 ILE B O 1
ATOM 3195 N N . LYS B 1 59 ? 4.027 28.312 -11.016 1 98.69 59 LYS B N 1
ATOM 3196 C CA . LYS B 1 59 ? 3.205 27.594 -11.984 1 98.69 59 LYS B CA 1
ATOM 3197 C C . LYS B 1 59 ? 2.24 26.641 -11.289 1 98.69 59 LYS B C 1
ATOM 3199 O O . LYS B 1 59 ? 2.65 25.844 -10.438 1 98.69 59 LYS B O 1
ATOM 3204 N N . PHE B 1 60 ? 0.965 26.766 -11.578 1 98.75 60 PHE B N 1
ATOM 3205 C CA . PHE B 1 60 ? -0.043 25.891 -10.984 1 98.75 60 PHE B CA 1
ATOM 3206 C C . PHE B 1 60 ? -0.6 24.922 -12.023 1 98.75 60 PHE B C 1
ATOM 3208 O O . PHE B 1 60 ? -0.976 25.344 -13.125 1 98.75 60 PHE B O 1
ATOM 3215 N N . ILE B 1 61 ? -0.654 23.641 -11.672 1 98.69 61 ILE B N 1
ATOM 3216 C CA . ILE B 1 61 ? -1.232 22.594 -12.516 1 98.69 61 ILE B CA 1
ATOM 3217 C C . ILE B 1 61 ? -2.336 21.875 -11.75 1 98.69 61 ILE B C 1
ATOM 3219 O O . ILE B 1 61 ? -2.082 21.281 -10.703 1 98.69 61 ILE B O 1
ATOM 3223 N N . LYS B 1 62 ? -3.543 22.016 -12.188 1 98.25 62 LYS B N 1
ATOM 3224 C CA . LYS B 1 62 ? -4.617 21.203 -11.625 1 98.25 62 LYS B CA 1
ATOM 3225 C C . LYS B 1 62 ? -4.59 19.797 -12.203 1 98.25 62 LYS B C 1
ATOM 3227 O O . LYS B 1 62 ? -4.797 19.594 -13.398 1 98.25 62 LYS B O 1
ATOM 3232 N N . ALA B 1 63 ? -4.34 18.766 -11.367 1 97.31 63 ALA B N 1
ATOM 3233 C CA . ALA B 1 63 ? -4.27 17.391 -11.844 1 97.31 63 ALA B CA 1
ATOM 3234 C C . ALA B 1 63 ? -4.562 16.391 -10.719 1 97.31 63 ALA B C 1
ATOM 3236 O O . ALA B 1 63 ? -4.273 16.672 -9.547 1 97.31 63 ALA B O 1
ATOM 3237 N N . ASP B 1 64 ? -5.164 15.32 -11.094 1 95.75 64 ASP B N 1
ATOM 3238 C CA . ASP B 1 64 ? -5.371 14.18 -10.211 1 95.75 64 ASP B CA 1
ATOM 3239 C C . ASP B 1 64 ? -4.266 13.141 -10.391 1 95.75 64 ASP B C 1
ATOM 3241 O O . ASP B 1 64 ? -4.176 12.5 -11.445 1 95.75 64 ASP B O 1
ATOM 3245 N N . LEU B 1 65 ? -3.523 12.898 -9.391 1 97.12 65 LEU B N 1
ATOM 3246 C CA . LEU B 1 65 ? -2.346 12.039 -9.492 1 97.12 65 LEU B CA 1
ATOM 3247 C C . LEU B 1 65 ? -2.723 10.57 -9.312 1 97.12 65 LEU B C 1
ATOM 3249 O O . LEU B 1 65 ? -1.902 9.688 -9.555 1 97.12 65 LEU B O 1
ATOM 3253 N N . GLU B 1 66 ? -3.955 10.258 -8.859 1 95.62 66 GLU B N 1
ATOM 3254 C CA . GLU B 1 66 ? -4.418 8.875 -8.734 1 95.62 66 GLU B CA 1
ATOM 3255 C C . GLU B 1 66 ? -4.738 8.281 -10.102 1 95.62 66 GLU B C 1
ATOM 3257 O O . GLU B 1 66 ? -4.324 7.16 -10.414 1 95.62 66 GLU B O 1
ATOM 3262 N N . TYR B 1 67 ? -5.551 9.023 -10.875 1 95.31 67 TYR B N 1
ATOM 3263 C CA . TYR B 1 67 ? -5.949 8.594 -12.211 1 95.31 67 TYR B CA 1
ATOM 3264 C C . TYR B 1 67 ? -5.285 9.453 -13.281 1 95.31 67 TYR B C 1
ATOM 3266 O O . TYR B 1 67 ? -5.812 10.508 -13.656 1 95.31 67 TYR B O 1
ATOM 3274 N N . ILE B 1 68 ? -4.176 9.039 -13.758 1 94.75 68 ILE B N 1
ATOM 3275 C CA . ILE B 1 68 ? -3.32 9.797 -14.664 1 94.75 68 ILE B CA 1
ATOM 3276 C C . ILE B 1 68 ? -2.531 8.844 -15.555 1 94.75 68 ILE B C 1
ATOM 3278 O O . ILE B 1 68 ? -2.248 7.707 -15.156 1 94.75 68 ILE B O 1
ATOM 3282 N N . THR B 1 69 ? -2.234 9.242 -16.766 1 94.69 69 THR B N 1
ATOM 3283 C CA . THR B 1 69 ? -1.422 8.391 -17.641 1 94.69 69 THR B CA 1
ATOM 3284 C C . THR B 1 69 ? 0.058 8.523 -17.281 1 94.69 69 THR B C 1
ATOM 3286 O O . THR B 1 69 ? 0.474 9.523 -16.688 1 94.69 69 THR B O 1
ATOM 3289 N N . LYS B 1 70 ? 0.812 7.551 -17.656 1 94.81 70 LYS B N 1
ATOM 3290 C CA . LYS B 1 70 ? 2.246 7.559 -17.375 1 94.81 70 LYS B CA 1
ATOM 3291 C C . LYS B 1 70 ? 2.924 8.758 -18.031 1 94.81 70 LYS B C 1
ATOM 3293 O O . LYS B 1 70 ? 3.725 9.445 -17.406 1 94.81 70 LYS B O 1
ATOM 3298 N N . GLN B 1 71 ? 2.586 9.023 -19.25 1 96.5 71 GLN B N 1
ATOM 3299 C CA . GLN B 1 71 ? 3.209 10.125 -19.969 1 96.5 71 GLN B CA 1
ATOM 3300 C C . GLN B 1 71 ? 2.869 11.469 -19.344 1 96.5 71 GLN B C 1
ATOM 3302 O O . GLN B 1 71 ? 3.738 12.328 -19.203 1 96.5 71 GLN B O 1
ATOM 3307 N N . GLU B 1 72 ? 1.64 11.633 -18.984 1 96.94 72 GLU B N 1
ATOM 3308 C CA . GLU B 1 72 ? 1.205 12.898 -18.375 1 96.94 72 GLU B CA 1
ATOM 3309 C C . GLU B 1 72 ? 1.999 13.211 -17.125 1 96.94 72 GLU B C 1
ATOM 3311 O O . GLU B 1 72 ? 2.486 14.336 -16.953 1 96.94 72 GLU B O 1
ATOM 3316 N N . ILE B 1 73 ? 2.121 12.258 -16.266 1 97.81 73 ILE B N 1
ATOM 3317 C CA . ILE B 1 73 ? 2.762 12.531 -14.984 1 97.81 73 ILE B CA 1
ATOM 3318 C C . ILE B 1 73 ? 4.262 12.734 -15.195 1 97.81 73 ILE B C 1
ATOM 3320 O O . ILE B 1 73 ? 4.879 13.578 -14.539 1 97.81 73 ILE B O 1
ATOM 3324 N N . ILE B 1 74 ? 4.879 11.977 -16.094 1 97.94 74 ILE B N 1
ATOM 3325 C CA . ILE B 1 74 ? 6.297 12.156 -16.391 1 97.94 74 ILE B CA 1
ATOM 3326 C C . ILE B 1 74 ? 6.535 13.578 -16.906 1 97.94 74 ILE B C 1
ATOM 3328 O O . ILE B 1 74 ? 7.48 14.25 -16.484 1 97.94 74 ILE B O 1
ATOM 3332 N N . ASP B 1 75 ? 5.684 14 -17.781 1 98.25 75 ASP B N 1
ATOM 3333 C CA . ASP B 1 75 ? 5.816 15.328 -18.359 1 98.25 75 ASP B CA 1
ATOM 3334 C C . ASP B 1 75 ? 5.711 16.406 -17.281 1 98.25 75 ASP B C 1
ATOM 3336 O O . ASP B 1 75 ? 6.41 17.422 -17.344 1 98.25 75 ASP B O 1
ATOM 3340 N N . MET B 1 76 ? 4.867 16.219 -16.312 1 98.5 76 MET B N 1
ATOM 3341 C CA . MET B 1 76 ? 4.68 17.203 -15.234 1 98.5 76 MET B CA 1
ATOM 3342 C C . MET B 1 76 ? 5.906 17.266 -14.336 1 98.5 76 MET B C 1
ATOM 3344 O O . MET B 1 76 ? 6.219 18.312 -13.773 1 98.5 76 MET B O 1
ATOM 3348 N N . PHE B 1 77 ? 6.617 16.156 -14.195 1 98.81 77 PHE B N 1
ATOM 3349 C CA . PHE B 1 77 ? 7.711 16.062 -13.242 1 98.81 77 PHE B CA 1
ATOM 3350 C C . PHE B 1 77 ? 9.039 16.406 -13.898 1 98.81 77 PHE B C 1
ATOM 3352 O O . PHE B 1 77 ? 10.008 16.766 -13.211 1 98.81 77 PHE B O 1
ATOM 3359 N N . LYS B 1 78 ? 9.094 16.297 -15.242 1 98.56 78 LYS B N 1
ATOM 3360 C CA . LYS B 1 78 ? 10.32 16.547 -15.984 1 98.56 78 LYS B CA 1
ATOM 3361 C C . LYS B 1 78 ? 10.82 17.969 -15.742 1 98.56 78 LYS B C 1
ATOM 3363 O O . LYS B 1 78 ? 10.031 18.922 -15.711 1 98.56 78 LYS B O 1
ATOM 3368 N N . GLY B 1 79 ? 12.148 18.094 -15.531 1 98.31 79 GLY B N 1
ATOM 3369 C CA . GLY B 1 79 ? 12.766 19.406 -15.383 1 98.31 79 GLY B CA 1
ATOM 3370 C C . GLY B 1 79 ? 12.836 19.875 -13.945 1 98.31 79 GLY B C 1
ATOM 3371 O O . GLY B 1 79 ? 13.477 20.875 -13.648 1 98.31 79 GLY B O 1
ATOM 3372 N N . HIS B 1 80 ? 12.211 19.188 -13.031 1 98.75 80 HIS B N 1
ATOM 3373 C CA . HIS B 1 80 ? 12.266 19.562 -11.625 1 98.75 80 HIS B CA 1
ATOM 3374 C C . HIS B 1 80 ? 13.391 18.828 -10.898 1 98.75 80 HIS B C 1
ATOM 3376 O O . HIS B 1 80 ? 13.617 17.641 -11.148 1 98.75 80 HIS B O 1
ATOM 3382 N N . GLU B 1 81 ? 14.07 19.5 -10.062 1 98.62 81 GLU B N 1
ATOM 3383 C CA . GLU B 1 81 ? 15.188 18.938 -9.32 1 98.62 81 GLU B CA 1
ATOM 3384 C C . GLU B 1 81 ? 14.727 18.344 -7.988 1 98.62 81 GLU B C 1
ATOM 3386 O O . GLU B 1 81 ? 15.227 17.312 -7.555 1 98.62 81 GLU B O 1
ATOM 3391 N N . ARG B 1 82 ? 13.844 19.047 -7.359 1 98.75 82 ARG B N 1
ATOM 3392 C CA . ARG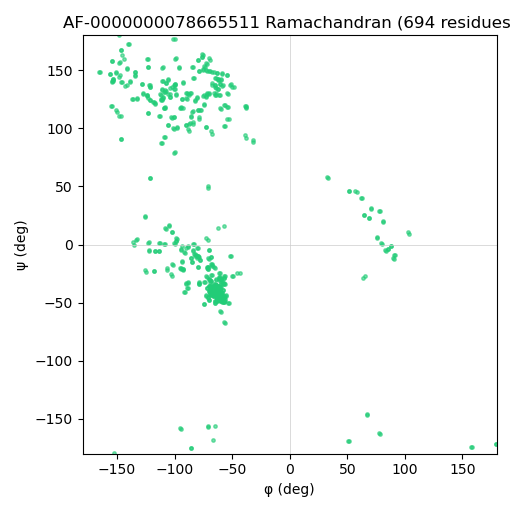 B 1 82 ? 13.32 18.641 -6.055 1 98.75 82 ARG B CA 1
ATOM 3393 C C . ARG B 1 82 ? 11.805 18.484 -6.102 1 98.75 82 ARG B C 1
ATOM 3395 O O . ARG B 1 82 ? 11.109 19.25 -6.754 1 98.75 82 ARG B O 1
ATOM 3402 N N . VAL B 1 83 ? 11.367 17.438 -5.48 1 98.94 83 VAL B N 1
ATOM 3403 C CA . VAL B 1 83 ? 9.93 17.234 -5.352 1 98.94 83 VAL B CA 1
ATOM 3404 C C . VAL B 1 83 ? 9.547 17.141 -3.875 1 98.94 83 VAL B C 1
ATOM 3406 O O . VAL B 1 83 ? 10.195 16.422 -3.107 1 98.94 83 VAL B O 1
ATOM 3409 N N . PHE B 1 84 ? 8.633 17.969 -3.445 1 98.94 84 PHE B N 1
ATOM 3410 C CA . PHE B 1 84 ? 7.945 17.828 -2.166 1 98.94 84 PHE B CA 1
ATOM 3411 C C . PHE B 1 84 ? 6.559 17.219 -2.361 1 98.94 84 PHE B C 1
ATOM 3413 O O . PHE B 1 84 ? 5.66 17.859 -2.9 1 98.94 84 PHE B O 1
ATOM 3420 N N . HIS B 1 85 ? 6.398 15.984 -1.931 1 98.94 85 HIS B N 1
ATOM 3421 C CA . HIS B 1 85 ? 5.16 15.242 -2.15 1 98.94 85 HIS B CA 1
ATOM 3422 C C . HIS B 1 85 ? 4.258 15.305 -0.922 1 98.94 85 HIS B C 1
ATOM 3424 O O . HIS B 1 85 ? 4.406 14.5 0.001 1 98.94 85 HIS B O 1
ATOM 3430 N N . LEU B 1 86 ? 3.254 16.188 -0.992 1 98.69 86 LEU B N 1
ATOM 3431 C CA . LEU B 1 86 ? 2.32 16.328 0.119 1 98.69 86 LEU B CA 1
ATOM 3432 C C . LEU B 1 86 ? 0.906 15.945 -0.303 1 98.69 86 LEU B C 1
ATOM 3434 O O . LEU B 1 86 ? 0 15.883 0.531 1 98.69 86 LEU B O 1
ATOM 3438 N N . ALA B 1 87 ? 0.663 15.656 -1.588 1 98.19 87 ALA B N 1
ATOM 3439 C CA . ALA B 1 87 ? -0.665 15.258 -2.051 1 98.19 87 ALA B CA 1
ATOM 3440 C C . ALA B 1 87 ? -1.133 13.984 -1.352 1 98.19 87 ALA B C 1
ATOM 3442 O O . ALA B 1 87 ? -0.386 13.008 -1.264 1 98.19 87 ALA B O 1
ATOM 3443 N N . ALA B 1 88 ? -2.279 14.031 -0.829 1 96.81 88 ALA B N 1
ATOM 3444 C CA . ALA B 1 88 ? -2.863 12.883 -0.145 1 96.81 88 ALA B CA 1
ATOM 3445 C C . ALA B 1 88 ? -4.359 13.078 0.075 1 96.81 88 ALA B C 1
ATOM 3447 O O . ALA B 1 88 ? -4.84 14.211 0.154 1 96.81 88 ALA B O 1
ATOM 3448 N N . VAL B 1 89 ? -5.059 11.953 0.064 1 94.25 89 VAL B N 1
ATOM 3449 C CA . VAL B 1 89 ? -6.41 11.938 0.609 1 94.25 89 VAL B CA 1
ATOM 3450 C C . VAL B 1 89 ? -6.352 11.859 2.133 1 94.25 89 VAL B C 1
ATOM 3452 O O . VAL B 1 89 ? -5.867 10.875 2.693 1 94.25 89 VAL B O 1
ATOM 3455 N N . HIS B 1 90 ? -6.711 12.906 2.635 1 85.06 90 HIS B N 1
ATOM 3456 C CA . HIS B 1 90 ? -6.727 13.07 4.082 1 85.06 90 HIS B CA 1
ATOM 3457 C C . HIS B 1 90 ? -7.883 13.969 4.52 1 85.06 90 HIS B C 1
ATOM 3459 O O . HIS B 1 90 ? -8.578 14.547 3.682 1 85.06 90 HIS B O 1
ATOM 3465 N N . GLY B 1 91 ? -8.25 13.945 5.812 1 79.81 91 GLY B N 1
ATOM 3466 C CA . GLY B 1 91 ? -9.328 14.773 6.344 1 79.81 91 GLY B CA 1
ATOM 3467 C C . GLY B 1 91 ? -9.156 15.094 7.82 1 79.81 91 GLY B C 1
ATOM 3468 O O . GLY B 1 91 ? -8.109 14.797 8.406 1 79.81 91 GLY B O 1
ATOM 3469 N N . GLY B 1 92 ? -10.156 15.82 8.195 1 75.44 92 GLY B N 1
ATOM 3470 C CA . GLY B 1 92 ? -10.109 16.266 9.578 1 75.44 92 GLY B CA 1
ATOM 3471 C C . GLY B 1 92 ? -10.352 15.141 10.57 1 75.44 92 GLY B C 1
ATOM 3472 O O . GLY B 1 92 ? -10.102 13.969 10.266 1 75.44 92 GLY B O 1
ATOM 3473 N N . ARG B 1 93 ? -10.766 15.547 11.656 1 75.56 93 ARG B N 1
ATOM 3474 C CA . ARG B 1 93 ? -10.977 14.641 12.781 1 75.56 93 ARG B CA 1
ATOM 3475 C C . ARG B 1 93 ? -11.938 13.516 12.414 1 75.56 93 ARG B C 1
ATOM 3477 O O . ARG B 1 93 ? -13.031 13.773 11.906 1 75.56 93 ARG B O 1
ATOM 3484 N N . GLY B 1 94 ? -11.398 12.297 12.523 1 81.38 94 GLY B N 1
ATOM 3485 C CA . GLY B 1 94 ? -12.242 11.125 12.328 1 81.38 94 GLY B CA 1
ATOM 3486 C C . GLY B 1 94 ? -12.289 10.648 10.891 1 81.38 94 GLY B C 1
ATOM 3487 O O . GLY B 1 94 ? -12.758 9.547 10.609 1 81.38 94 GLY B O 1
ATOM 3488 N N . PHE B 1 95 ? -11.812 11.414 9.969 1 86.56 95 PHE B N 1
ATOM 3489 C CA . PHE B 1 95 ? -11.938 11.094 8.555 1 86.56 95 PHE B CA 1
ATOM 3490 C C . PHE B 1 95 ? -11.242 9.773 8.234 1 86.56 95 PHE B C 1
ATOM 3492 O O . PHE B 1 95 ? -11.828 8.891 7.609 1 86.56 95 PHE B O 1
ATOM 3499 N N . ILE B 1 96 ? -10.07 9.594 8.68 1 88.12 96 ILE B N 1
ATOM 3500 C CA . ILE B 1 96 ? -9.289 8.43 8.297 1 88.12 96 ILE B CA 1
ATOM 3501 C C . ILE B 1 96 ? -9.922 7.168 8.875 1 88.12 96 ILE B C 1
ATOM 3503 O O . ILE B 1 96 ? -9.766 6.078 8.32 1 88.12 96 ILE B O 1
ATOM 3507 N N . ALA B 1 97 ? -10.617 7.383 9.953 1 88.38 97 ALA B N 1
ATOM 3508 C CA . ALA B 1 97 ? -11.289 6.238 10.562 1 88.38 97 ALA B CA 1
ATOM 3509 C C . ALA B 1 97 ? -12.578 5.898 9.82 1 88.38 97 ALA B C 1
ATOM 3511 O O . ALA B 1 97 ? -12.945 4.727 9.703 1 88.38 97 ALA B O 1
ATOM 3512 N N . THR B 1 98 ? -13.25 6.922 9.312 1 91.62 98 THR B N 1
ATOM 3513 C CA . THR B 1 98 ? -14.57 6.707 8.727 1 91.62 98 THR B CA 1
ATOM 3514 C C . THR B 1 98 ? -14.461 6.469 7.227 1 91.62 98 THR B C 1
ATOM 3516 O O . THR B 1 98 ? -15.398 5.953 6.605 1 91.62 98 THR B O 1
ATOM 3519 N N . HIS B 1 99 ? -13.398 6.891 6.629 1 95.69 99 HIS B N 1
ATOM 3520 C CA . HIS B 1 99 ? -13.211 6.73 5.191 1 95.69 99 HIS B CA 1
ATOM 3521 C C . HIS B 1 99 ? -11.953 5.922 4.887 1 95.69 99 HIS B C 1
ATOM 3523 O O . HIS B 1 99 ? -11.117 6.352 4.094 1 95.69 99 HIS B O 1
ATOM 3529 N N . PRO B 1 100 ? -11.875 4.684 5.426 1 96.56 100 PRO B N 1
ATOM 3530 C CA . PRO B 1 100 ? -10.648 3.904 5.273 1 96.56 100 PRO B CA 1
ATOM 3531 C C . PRO B 1 100 ? -10.344 3.551 3.82 1 96.56 100 PRO B C 1
ATOM 3533 O O . PRO B 1 100 ? -9.18 3.494 3.422 1 96.56 100 PRO B O 1
ATOM 3536 N N . ALA B 1 101 ? -11.367 3.299 2.984 1 97.5 101 ALA B N 1
ATOM 3537 C CA . ALA B 1 101 ? -11.148 2.971 1.579 1 97.5 101 ALA B CA 1
ATOM 3538 C C . ALA B 1 101 ? -10.625 4.18 0.808 1 97.5 101 ALA B C 1
ATOM 3540 O O . ALA B 1 101 ? -9.734 4.047 -0.036 1 97.5 101 ALA B O 1
ATOM 3541 N N . ASP B 1 102 ? -11.156 5.324 1.103 1 96 102 ASP B N 1
ATOM 3542 C CA . ASP B 1 102 ? -10.75 6.543 0.41 1 96 102 ASP B CA 1
ATOM 3543 C C . ASP B 1 102 ? -9.273 6.859 0.67 1 96 102 ASP B C 1
ATOM 3545 O O . ASP B 1 102 ? -8.555 7.258 -0.243 1 96 102 ASP B O 1
ATOM 3549 N N . VAL B 1 103 ? -8.867 6.664 1.885 1 95.88 103 VAL B N 1
ATOM 3550 C CA . VAL B 1 103 ? -7.496 7.027 2.248 1 95.88 103 VAL B CA 1
ATOM 3551 C C . VAL B 1 103 ? -6.516 6.055 1.604 1 95.88 103 VAL B C 1
ATOM 3553 O O . VAL B 1 103 ? -5.332 6.363 1.453 1 95.88 103 VAL B O 1
ATOM 3556 N N . SER B 1 104 ? -6.988 4.898 1.198 1 95 104 SER B N 1
ATOM 3557 C CA . SER B 1 104 ? -6.125 3.912 0.557 1 95 104 SER B CA 1
ATOM 3558 C C . SER B 1 104 ? -5.66 4.391 -0.815 1 95 104 SER B C 1
ATOM 3560 O O . SER B 1 104 ? -4.684 3.879 -1.359 1 95 104 SER B O 1
ATOM 3562 N N . SER B 1 105 ? -6.328 5.402 -1.375 1 95.25 105 SER B N 1
ATOM 3563 C CA . SER B 1 105 ? -5.918 5.973 -2.654 1 95.25 105 SER B CA 1
ATOM 3564 C C . SER B 1 105 ? -4.512 6.555 -2.576 1 95.25 105 SER B C 1
ATOM 3566 O O . SER B 1 105 ? -3.811 6.637 -3.586 1 95.25 105 SER B O 1
ATOM 3568 N N . ASN B 1 106 ? -4.117 6.918 -1.379 1 97.31 106 ASN B N 1
ATOM 3569 C CA . ASN B 1 106 ? -2.791 7.496 -1.183 1 97.31 106 ASN B CA 1
ATOM 3570 C C . ASN B 1 106 ? -1.692 6.559 -1.676 1 97.31 106 ASN B C 1
ATOM 3572 O O . ASN B 1 106 ? -0.655 7.016 -2.16 1 97.31 106 ASN B O 1
ATOM 3576 N N . LEU B 1 107 ? -1.971 5.246 -1.627 1 96.56 107 LEU B N 1
ATOM 3577 C CA . LEU B 1 107 ? -0.977 4.273 -2.068 1 96.56 107 LEU B CA 1
ATOM 3578 C C . LEU B 1 107 ? -0.693 4.422 -3.559 1 96.56 107 LEU B C 1
ATOM 3580 O O . LEU B 1 107 ? 0.463 4.363 -3.982 1 96.56 107 LEU B O 1
ATOM 3584 N N . SER B 1 108 ? -1.749 4.605 -4.328 1 96.56 108 SER B N 1
ATOM 3585 C CA . SER B 1 108 ? -1.597 4.801 -5.766 1 96.56 108 SER B CA 1
ATOM 3586 C C . SER B 1 108 ? -0.952 6.148 -6.074 1 96.56 108 SER B C 1
ATOM 3588 O O . SER B 1 108 ? -0.063 6.234 -6.926 1 96.56 108 SER B O 1
ATOM 3590 N N . ILE B 1 109 ? -1.356 7.172 -5.344 1 97.94 109 ILE B N 1
ATOM 3591 C CA . ILE B 1 109 ? -0.831 8.516 -5.535 1 97.94 109 ILE B CA 1
ATOM 3592 C C . ILE B 1 109 ? 0.666 8.539 -5.234 1 97.94 109 ILE B C 1
ATOM 3594 O O . ILE B 1 109 ? 1.463 9.016 -6.047 1 97.94 109 ILE B O 1
ATOM 3598 N N . ASP B 1 110 ? 1.037 7.965 -4.074 1 98.38 110 ASP B N 1
ATOM 3599 C CA . ASP B 1 110 ? 2.434 7.938 -3.652 1 98.38 110 ASP B CA 1
ATOM 3600 C C . ASP B 1 110 ? 3.289 7.137 -4.629 1 98.38 110 ASP B C 1
ATOM 3602 O O . ASP B 1 110 ? 4.379 7.57 -5.008 1 98.38 110 ASP B O 1
ATOM 3606 N N . HIS B 1 111 ? 2.777 5.992 -5.074 1 97.69 111 HIS B N 1
ATOM 3607 C CA . HIS B 1 111 ? 3.496 5.18 -6.047 1 97.69 111 HIS B CA 1
ATOM 3608 C C . HIS B 1 111 ? 3.754 5.953 -7.332 1 97.69 111 HIS B C 1
ATOM 3610 O O . HIS B 1 111 ? 4.879 5.973 -7.836 1 97.69 111 HIS B O 1
ATOM 3616 N N . HIS B 1 112 ? 2.736 6.59 -7.871 1 98.06 112 HIS B N 1
ATOM 3617 C CA . HIS B 1 112 ? 2.852 7.359 -9.102 1 98.06 112 HIS B CA 1
ATOM 3618 C C . HIS B 1 112 ? 3.908 8.453 -8.977 1 98.06 112 HIS B C 1
ATOM 3620 O O . HIS B 1 112 ? 4.691 8.68 -9.898 1 98.06 112 HIS B O 1
ATOM 3626 N N . VAL B 1 113 ? 3.943 9.055 -7.832 1 98.75 113 VAL B N 1
ATOM 3627 C CA . VAL B 1 113 ? 4.879 10.156 -7.613 1 98.75 113 VAL B CA 1
ATOM 3628 C C . VAL B 1 113 ? 6.309 9.617 -7.566 1 98.75 113 VAL B C 1
ATOM 3630 O O . VAL B 1 113 ? 7.203 10.156 -8.227 1 98.75 113 VAL B O 1
ATOM 3633 N N . PHE B 1 114 ? 6.543 8.523 -6.789 1 98.69 114 PHE B N 1
ATOM 3634 C CA . PHE B 1 114 ? 7.887 7.961 -6.688 1 98.69 114 PHE B CA 1
ATOM 3635 C C . PHE B 1 114 ? 8.375 7.48 -8.047 1 98.69 114 PHE B C 1
ATOM 3637 O O . PHE B 1 114 ? 9.523 7.719 -8.422 1 98.69 114 PHE B O 1
ATOM 3644 N N . GLU B 1 115 ? 7.473 6.844 -8.766 1 98.31 115 GLU B N 1
ATOM 3645 C CA . GLU B 1 115 ? 7.828 6.367 -10.094 1 98.31 115 GLU B CA 1
ATOM 3646 C C . GLU B 1 115 ? 8.109 7.531 -11.039 1 98.31 115 GLU B C 1
ATOM 3648 O O . GLU B 1 115 ? 9.062 7.484 -11.828 1 98.31 115 GLU B O 1
ATOM 3653 N N . ALA B 1 116 ? 7.277 8.555 -10.977 1 98.56 116 ALA B N 1
ATOM 3654 C CA . ALA B 1 116 ? 7.469 9.734 -11.812 1 98.56 116 ALA B CA 1
ATOM 3655 C C . ALA B 1 116 ? 8.797 10.414 -11.508 1 98.56 116 ALA B C 1
ATOM 3657 O O . ALA B 1 116 ? 9.484 10.891 -12.422 1 98.56 116 ALA B O 1
ATOM 3658 N N . CYS B 1 117 ? 9.133 10.516 -10.211 1 98.81 117 CYS B N 1
ATOM 3659 C CA . CYS B 1 117 ? 10.422 11.086 -9.828 1 98.81 117 CYS B CA 1
ATOM 3660 C C . CYS B 1 117 ? 11.57 10.32 -10.477 1 98.81 117 CYS B C 1
ATOM 3662 O O . CYS B 1 117 ? 12.508 10.93 -11.008 1 98.81 117 CYS B O 1
ATOM 3664 N N . THR B 1 118 ? 11.469 9.023 -10.422 1 98.25 118 THR B N 1
ATOM 3665 C CA . THR B 1 118 ? 12.492 8.156 -11 1 98.25 118 THR B CA 1
ATOM 3666 C C . THR B 1 118 ? 12.555 8.328 -12.508 1 98.25 118 THR B C 1
ATOM 3668 O O . THR B 1 118 ? 13.625 8.57 -13.07 1 98.25 118 THR B O 1
ATOM 3671 N N . ASP B 1 119 ? 11.422 8.281 -13.156 1 98.06 119 ASP B N 1
ATOM 3672 C CA . ASP B 1 119 ? 11.336 8.312 -14.609 1 98.06 119 ASP B CA 1
ATOM 3673 C C . ASP B 1 119 ? 11.734 9.68 -15.156 1 98.06 119 ASP B C 1
ATOM 3675 O O . ASP B 1 119 ? 12.289 9.781 -16.25 1 98.06 119 ASP B O 1
ATOM 3679 N N . ALA B 1 120 ? 11.469 10.711 -14.414 1 98.56 120 ALA B N 1
ATOM 3680 C CA . ALA B 1 120 ? 11.719 12.078 -14.875 1 98.56 120 ALA B CA 1
ATOM 3681 C C . ALA B 1 120 ? 13.117 12.539 -14.477 1 98.56 120 ALA B C 1
ATOM 3683 O O . ALA B 1 120 ? 13.547 13.633 -14.867 1 98.56 120 ALA B O 1
ATOM 3684 N N . GLY B 1 121 ? 13.805 11.727 -13.672 1 98.12 121 GLY B N 1
ATOM 3685 C CA . GLY B 1 121 ? 15.156 12.07 -13.258 1 98.12 121 GLY B CA 1
ATOM 3686 C C . GLY B 1 121 ? 15.203 13.109 -12.164 1 98.12 121 GLY B C 1
ATOM 3687 O O . GLY B 1 121 ? 16.109 13.945 -12.125 1 98.12 121 GLY B O 1
ATOM 3688 N N . VAL B 1 122 ? 14.211 13.203 -11.305 1 98.5 122 VAL B N 1
ATOM 3689 C CA . VAL B 1 122 ? 14.195 14.102 -10.148 1 98.5 122 VAL B CA 1
ATOM 3690 C C . VAL B 1 122 ? 15.352 13.758 -9.211 1 98.5 122 VAL B C 1
ATOM 3692 O O . VAL B 1 122 ? 15.648 12.578 -8.992 1 98.5 122 VAL B O 1
ATOM 3695 N N . GLU B 1 123 ? 16.016 14.773 -8.695 1 97.94 123 GLU B N 1
ATOM 3696 C CA . GLU B 1 123 ? 17.188 14.547 -7.863 1 97.94 123 GLU B CA 1
ATOM 3697 C C . GLU B 1 123 ? 16.797 14 -6.492 1 97.94 123 GLU B C 1
ATOM 3699 O O . GLU B 1 123 ? 17.469 13.125 -5.953 1 97.94 123 GLU B O 1
ATOM 3704 N N . LYS B 1 124 ? 15.758 14.594 -5.914 1 98.31 124 LYS B N 1
ATOM 3705 C CA . LYS B 1 124 ? 15.398 14.211 -4.551 1 98.31 124 LYS B CA 1
ATOM 3706 C C . LYS B 1 124 ? 13.914 14.477 -4.285 1 98.31 124 LYS B C 1
ATOM 3708 O O . LYS B 1 124 ? 13.375 15.5 -4.707 1 98.31 124 LYS B O 1
ATOM 3713 N N . VAL B 1 125 ? 13.289 13.555 -3.557 1 98.88 125 VAL B N 1
ATOM 3714 C CA . VAL B 1 125 ? 11.883 13.711 -3.215 1 98.88 125 VAL B CA 1
ATOM 3715 C C . VAL B 1 125 ? 11.703 13.641 -1.7 1 98.88 125 VAL B C 1
ATOM 3717 O O . VAL B 1 125 ? 12.25 12.742 -1.046 1 98.88 125 VAL B O 1
ATOM 3720 N N . VAL B 1 126 ? 11.047 14.609 -1.081 1 98.88 126 VAL B N 1
ATOM 3721 C CA . VAL B 1 126 ? 10.602 14.555 0.309 1 98.88 126 VAL B CA 1
ATOM 3722 C C . VAL B 1 126 ? 9.133 14.164 0.37 1 98.88 126 VAL B C 1
ATOM 3724 O O . VAL B 1 126 ? 8.297 14.75 -0.33 1 98.88 126 VAL B O 1
ATOM 3727 N N . PHE B 1 127 ? 8.852 13.172 1.176 1 98.69 127 PHE B N 1
ATOM 3728 C CA . PHE B 1 127 ? 7.527 12.578 1.281 1 98.69 127 PHE B CA 1
ATOM 3729 C C . PHE B 1 127 ? 6.898 12.898 2.635 1 98.69 127 PHE B C 1
ATOM 3731 O O . PHE B 1 127 ? 7.496 12.625 3.678 1 98.69 127 PHE B O 1
ATOM 3738 N N . ALA B 1 128 ? 5.695 13.508 2.576 1 98.75 128 ALA B N 1
ATOM 3739 C CA . ALA B 1 128 ? 4.949 13.758 3.807 1 98.75 128 ALA B CA 1
ATOM 3740 C C . ALA B 1 128 ? 4.371 12.461 4.363 1 98.75 128 ALA B C 1
ATOM 3742 O O . ALA B 1 128 ? 3.34 11.977 3.887 1 98.75 128 ALA B O 1
ATOM 3743 N N . SER B 1 129 ? 5.004 11.938 5.34 1 98.5 129 SER B N 1
ATOM 3744 C CA . SER B 1 129 ? 4.473 10.805 6.09 1 98.5 129 SER B CA 1
ATOM 3745 C C . SER B 1 129 ? 3.734 11.258 7.344 1 98.5 129 SER B C 1
ATOM 3747 O O . SER B 1 129 ? 3.158 12.352 7.363 1 98.5 129 SER B O 1
ATOM 3749 N N . THR B 1 130 ? 3.58 10.422 8.32 1 97.56 130 THR B N 1
ATOM 3750 C CA . THR B 1 130 ? 2.699 10.734 9.438 1 97.56 130 THR B CA 1
ATOM 3751 C C . THR B 1 130 ? 3.121 9.977 10.695 1 97.56 130 THR B C 1
ATOM 3753 O O . THR B 1 130 ? 3.764 8.93 10.602 1 97.56 130 THR B O 1
ATOM 3756 N N . ALA B 1 131 ? 2.705 10.531 11.781 1 97.12 131 ALA B N 1
ATOM 3757 C CA . ALA B 1 131 ? 2.902 9.859 13.062 1 97.12 131 ALA B CA 1
ATOM 3758 C C . ALA B 1 131 ? 2.006 8.633 13.188 1 97.12 131 ALA B C 1
ATOM 3760 O O . ALA B 1 131 ? 2.219 7.785 14.055 1 97.12 131 ALA B O 1
ATOM 3761 N N . CYS B 1 132 ? 1.061 8.461 12.328 1 96.44 132 CYS B N 1
ATOM 3762 C CA . CYS B 1 132 ? 0.148 7.324 12.359 1 96.44 132 CYS B CA 1
ATOM 3763 C C . CYS B 1 132 ? 0.869 6.039 11.977 1 96.44 132 CYS B C 1
ATOM 3765 O O . CYS B 1 132 ? 0.319 4.945 12.125 1 96.44 132 CYS B O 1
ATOM 3767 N N . VAL B 1 133 ? 2.152 6.094 11.586 1 98.06 133 VAL B N 1
ATOM 3768 C CA . VAL B 1 133 ? 2.904 4.902 11.203 1 98.06 133 VAL B CA 1
ATOM 3769 C C . VAL B 1 133 ? 3.34 4.148 12.461 1 98.06 133 VAL B C 1
ATOM 3771 O O . VAL B 1 133 ? 3.797 3.006 12.375 1 98.06 133 VAL B O 1
ATOM 3774 N N . TYR B 1 134 ? 3.223 4.805 13.617 1 98 134 TYR B N 1
ATOM 3775 C CA . TYR B 1 134 ? 3.717 4.203 14.852 1 98 134 TYR B CA 1
ATOM 3776 C C . TYR B 1 134 ? 2.68 3.262 15.453 1 98 134 TYR B C 1
ATOM 3778 O O . TYR B 1 134 ? 1.476 3.467 15.281 1 98 134 TYR B O 1
ATOM 3786 N N . PRO B 1 135 ? 3.115 2.246 16.219 1 97.12 135 PRO B N 1
ATOM 3787 C CA . PRO B 1 135 ? 2.197 1.294 16.844 1 97.12 135 PRO B CA 1
ATOM 3788 C C . PRO B 1 135 ? 1.254 1.955 17.844 1 97.12 135 PRO B C 1
ATOM 3790 O O . PRO B 1 135 ? 1.701 2.705 18.719 1 97.12 135 PRO B O 1
ATOM 3793 N N . THR B 1 136 ? 0.026 1.611 17.734 1 94 136 THR B N 1
ATOM 3794 C CA . THR B 1 136 ? -0.987 2.189 18.609 1 94 136 THR B CA 1
ATOM 3795 C C . THR B 1 136 ? -0.732 1.801 20.062 1 94 136 THR B C 1
ATOM 3797 O O . THR B 1 136 ? -1.049 2.562 20.984 1 94 136 THR B O 1
ATOM 3800 N N . LYS B 1 137 ? -0.151 0.659 20.25 1 94.81 137 LYS B N 1
ATOM 3801 C CA . LYS B 1 137 ? 0.094 0.146 21.594 1 94.81 137 LYS B CA 1
ATOM 3802 C C . LYS B 1 137 ? 1.007 1.083 22.375 1 94.81 137 LYS B C 1
ATOM 3804 O O . LYS B 1 137 ? 0.927 1.148 23.609 1 94.81 137 LYS B O 1
ATOM 3809 N N . LEU B 1 138 ? 1.844 1.8 21.672 1 96.31 138 LEU B N 1
ATOM 3810 C CA . LEU B 1 138 ? 2.787 2.705 22.312 1 96.31 138 LEU B CA 1
ATOM 3811 C C . LEU B 1 138 ? 2.129 4.047 22.625 1 96.31 138 LEU B C 1
ATOM 3813 O O . LEU B 1 138 ? 2.76 4.934 23.203 1 96.31 138 LEU B O 1
ATOM 3817 N N . GLN B 1 139 ? 0.883 4.184 22.297 1 95.75 139 GLN B N 1
ATOM 3818 C CA . GLN B 1 139 ? 0.203 5.473 22.375 1 95.75 139 GLN B CA 1
ATOM 3819 C C . GLN B 1 139 ? -1.062 5.371 23.219 1 95.75 139 GLN B C 1
ATOM 3821 O O . GLN B 1 139 ? -1.979 6.184 23.078 1 95.75 139 GLN B O 1
ATOM 3826 N N . LYS B 1 140 ? -1.203 4.434 24.125 1 93.12 140 LYS B N 1
ATOM 3827 C CA . LYS B 1 140 ? -2.449 4.117 24.828 1 93.12 140 LYS B CA 1
ATOM 3828 C C . LYS B 1 140 ? -2.453 4.691 26.234 1 93.12 140 LYS B C 1
ATOM 3830 O O . LYS B 1 140 ? -3.51 4.82 26.859 1 93.12 140 LYS B O 1
ATOM 3835 N N . LYS B 1 141 ? -1.34 5.051 26.75 1 93.88 141 LYS B N 1
ATOM 3836 C CA . LYS B 1 141 ? -1.252 5.445 28.156 1 93.88 141 LYS B CA 1
ATOM 3837 C C . LYS B 1 141 ? -1.167 6.965 28.297 1 93.88 141 LYS B C 1
ATOM 3839 O O . LYS B 1 141 ? -0.12 7.559 28.031 1 93.88 141 LYS B O 1
ATOM 3844 N N . ILE B 1 142 ? -2.201 7.5 28.781 1 94.12 142 ILE B N 1
ATOM 3845 C CA . ILE B 1 142 ? -2.203 8.922 29.094 1 94.12 142 ILE B CA 1
ATOM 3846 C C . ILE B 1 142 ? -1.205 9.203 30.219 1 94.12 142 ILE B C 1
ATOM 3848 O O . ILE B 1 142 ? -1.124 8.445 31.188 1 94.12 142 ILE B O 1
ATOM 3852 N N . GLY B 1 143 ? -0.51 10.211 30.078 1 92.88 143 GLY B N 1
ATOM 3853 C CA . GLY B 1 143 ? 0.469 10.562 31.094 1 92.88 143 GLY B CA 1
ATOM 3854 C C . GLY B 1 143 ? 1.82 9.914 30.875 1 92.88 143 GLY B C 1
ATOM 3855 O O . GLY B 1 143 ? 2.752 10.125 31.656 1 92.88 143 GLY B O 1
ATOM 3856 N N . SER B 1 144 ? 1.901 9.133 29.844 1 92.81 144 SER B N 1
ATOM 3857 C CA . SER B 1 144 ? 3.174 8.492 29.531 1 92.81 144 SER B CA 1
ATOM 3858 C C . SER B 1 144 ? 4.242 9.531 29.188 1 92.81 144 SER B C 1
ATOM 3860 O O . SER B 1 144 ? 3.939 10.562 28.578 1 92.81 144 SER B O 1
ATOM 3862 N N . ASP B 1 145 ? 5.48 9.242 29.516 1 94.12 145 ASP B N 1
ATOM 3863 C CA . ASP B 1 145 ? 6.602 10.094 29.141 1 94.12 145 ASP B CA 1
ATOM 3864 C C . ASP B 1 145 ? 7.332 9.547 27.922 1 94.12 145 ASP B C 1
ATOM 3866 O O . ASP B 1 145 ? 8.328 10.117 27.484 1 94.12 145 ASP B O 1
ATOM 3870 N N . TYR B 1 146 ? 6.867 8.477 27.438 1 96.94 146 TYR B N 1
ATOM 3871 C CA . TYR B 1 146 ? 7.539 7.863 26.312 1 96.94 146 TYR B CA 1
ATOM 3872 C C . TYR B 1 146 ? 7.316 8.672 25.031 1 96.94 146 TYR B C 1
ATOM 3874 O O . TYR B 1 146 ? 6.18 9.023 24.703 1 96.94 146 TYR B O 1
ATOM 3882 N N . LYS B 1 147 ? 8.336 8.984 24.344 1 98.25 147 LYS B N 1
ATOM 3883 C CA . LYS B 1 147 ? 8.273 9.641 23.047 1 98.25 147 LYS B CA 1
ATOM 3884 C C . LYS B 1 147 ? 8.555 8.656 21.906 1 98.25 147 LYS B C 1
ATOM 3886 O O . LYS B 1 147 ? 9.5 7.867 22 1 98.25 147 LYS B O 1
ATOM 3891 N N . LEU B 1 148 ? 7.688 8.664 20.938 1 98.44 148 LEU B N 1
ATOM 3892 C CA . LEU B 1 148 ? 7.82 7.746 19.812 1 98.44 148 LEU B CA 1
ATOM 3893 C C . LEU B 1 148 ? 9.086 8.047 19.016 1 98.44 148 LEU B C 1
ATOM 3895 O O . LEU B 1 148 ? 9.344 9.195 18.656 1 98.44 148 LEU B O 1
ATOM 3899 N N . LYS B 1 149 ? 9.883 7.027 18.781 1 98.5 149 LYS B N 1
ATOM 3900 C CA . LYS B 1 149 ? 11.133 7.117 18.031 1 98.5 149 LYS B CA 1
ATOM 3901 C C . LYS B 1 149 ? 11.023 6.41 16.688 1 98.5 149 LYS B C 1
ATOM 3903 O O . LYS B 1 149 ? 10.258 5.453 16.547 1 98.5 149 LYS B O 1
ATOM 3908 N N . GLU B 1 150 ? 11.82 6.875 15.711 1 98.44 150 GLU B N 1
ATOM 3909 C CA . GLU B 1 150 ? 11.758 6.305 14.375 1 98.44 150 GLU B CA 1
ATOM 3910 C C . GLU B 1 150 ? 12.008 4.801 14.398 1 98.44 150 GLU B C 1
ATOM 3912 O O . GLU B 1 150 ? 11.43 4.051 13.609 1 98.44 150 GLU B O 1
ATOM 3917 N N . VAL B 1 151 ? 12.758 4.301 15.391 1 97.19 151 VAL B N 1
ATOM 3918 C CA . VAL B 1 151 ? 13.086 2.883 15.484 1 97.19 151 VAL B CA 1
ATOM 3919 C C . VAL B 1 151 ? 11.844 2.092 15.891 1 97.19 151 VAL B C 1
ATOM 3921 O O . VAL B 1 151 ? 11.797 0.873 15.703 1 97.19 151 VAL B O 1
ATOM 3924 N N . ASP B 1 152 ? 10.836 2.803 16.484 1 97.75 152 ASP B N 1
ATOM 3925 C CA . ASP B 1 152 ? 9.602 2.141 16.891 1 97.75 152 ASP B CA 1
ATOM 3926 C C . ASP B 1 152 ? 8.805 1.672 15.672 1 97.75 152 ASP B C 1
ATOM 3928 O O . ASP B 1 152 ? 7.891 0.855 15.797 1 97.75 152 ASP B O 1
ATOM 3932 N N . SER B 1 153 ? 9.055 2.152 14.555 1 97.62 153 SER B N 1
ATOM 3933 C CA . SER B 1 153 ? 8.516 1.787 13.242 1 97.62 153 SER B CA 1
ATOM 3934 C C . SER B 1 153 ? 9.562 1.978 12.148 1 97.62 153 SER B C 1
ATOM 3936 O O . SER B 1 153 ? 9.648 3.053 11.555 1 97.62 153 SER B O 1
ATOM 3938 N N . ASN B 1 154 ? 10.32 0.972 11.859 1 97.5 154 ASN B N 1
ATOM 3939 C CA . ASN B 1 154 ? 11.461 1.042 10.953 1 97.5 154 ASN B CA 1
ATOM 3940 C C . ASN B 1 154 ? 11.164 0.38 9.609 1 97.5 154 ASN B C 1
ATOM 3942 O O . ASN B 1 154 ? 11.273 -0.84 9.477 1 97.5 154 ASN B O 1
ATOM 3946 N N . PRO B 1 155 ? 10.891 1.173 8.57 1 97.31 155 PRO B N 1
ATOM 3947 C CA . PRO B 1 155 ? 10.539 0.593 7.273 1 97.31 155 PRO B CA 1
ATOM 3948 C C . PRO B 1 155 ? 11.711 -0.125 6.609 1 97.31 155 PRO B C 1
ATOM 3950 O O . PRO B 1 155 ? 11.531 -0.826 5.613 1 97.31 155 PRO B O 1
ATOM 3953 N N . PHE B 1 156 ? 12.953 0.012 7.113 1 96.94 156 PHE B N 1
ATOM 3954 C CA . PHE B 1 156 ? 14.109 -0.687 6.574 1 96.94 156 PHE B CA 1
ATOM 3955 C C . PHE B 1 156 ? 14.164 -2.123 7.078 1 96.94 156 PHE B C 1
ATOM 3957 O O . PHE B 1 156 ? 14.883 -2.957 6.527 1 96.94 156 PHE B O 1
ATOM 3964 N N . ASP B 1 157 ? 13.477 -2.385 8.148 1 96.06 157 ASP B N 1
ATOM 3965 C CA . ASP B 1 157 ? 13.484 -3.725 8.727 1 96.06 157 ASP B CA 1
ATOM 3966 C C . ASP B 1 157 ? 12.227 -4.5 8.328 1 96.06 157 ASP B C 1
ATOM 3968 O O . ASP B 1 157 ? 11.336 -4.715 9.148 1 96.06 157 ASP B O 1
ATOM 3972 N N . LEU B 1 158 ? 12.242 -5 7.164 1 94.75 158 LEU B N 1
ATOM 3973 C CA . LEU B 1 158 ? 11.062 -5.656 6.605 1 94.75 158 LEU B CA 1
ATOM 3974 C C . LEU B 1 158 ? 10.805 -6.992 7.297 1 94.75 158 LEU B C 1
ATOM 3976 O O . LEU B 1 158 ? 9.695 -7.512 7.25 1 94.75 158 LEU B O 1
ATOM 3980 N N . ASP B 1 159 ? 11.773 -7.551 7.902 1 93 159 ASP B N 1
ATOM 3981 C CA . ASP B 1 159 ? 11.617 -8.828 8.586 1 93 159 ASP B CA 1
ATOM 3982 C C . ASP B 1 159 ? 11.086 -8.633 10.008 1 93 159 ASP B C 1
ATOM 3984 O O . ASP B 1 159 ? 10.672 -9.594 10.656 1 93 159 ASP B O 1
ATOM 3988 N N . GLY B 1 160 ? 11.156 -7.391 10.469 1 93.06 160 GLY B N 1
ATOM 3989 C CA . GLY B 1 160 ? 10.641 -7.09 11.797 1 93.06 160 GLY B CA 1
ATOM 3990 C C . GLY B 1 160 ? 9.125 -7.02 11.844 1 93.06 160 GLY B C 1
ATOM 3991 O O . GLY B 1 160 ? 8.469 -6.984 10.805 1 93.06 160 GLY B O 1
ATOM 3992 N N . PHE B 1 161 ? 8.586 -7.141 13.078 1 94.44 161 PHE B N 1
ATOM 3993 C CA . PHE B 1 161 ? 7.152 -6.941 13.289 1 94.44 161 PHE B CA 1
ATOM 3994 C C . PHE B 1 161 ? 6.82 -5.457 13.375 1 94.44 161 PHE B C 1
ATOM 3996 O O . PHE B 1 161 ? 7.461 -4.711 14.117 1 94.44 161 PHE B O 1
ATOM 4003 N N . MET B 1 162 ? 5.914 -5.039 12.586 1 96.5 162 MET B N 1
ATOM 4004 C CA . MET B 1 162 ? 5.496 -3.641 12.562 1 96.5 162 MET B CA 1
ATOM 4005 C C . MET B 1 162 ? 3.996 -3.516 12.82 1 96.5 162 MET B C 1
ATOM 4007 O O . MET B 1 162 ? 3.248 -4.477 12.625 1 96.5 162 MET B O 1
ATOM 4011 N N . SER B 1 163 ? 3.623 -2.393 13.359 1 96.81 163 SER B N 1
ATOM 4012 C CA . SER B 1 163 ? 2.232 -2.014 13.578 1 96.81 163 SER B CA 1
ATOM 4013 C C . SER B 1 163 ? 2.012 -0.531 13.297 1 96.81 163 SER B C 1
ATOM 4015 O O . SER B 1 163 ? 2.957 0.26 13.344 1 96.81 163 SER B O 1
ATOM 4017 N N . ALA B 1 164 ? 0.867 -0.155 12.898 1 97 164 ALA B N 1
ATOM 4018 C CA . ALA B 1 164 ? 0.509 1.225 12.578 1 97 164 ALA B CA 1
ATOM 4019 C C . ALA B 1 164 ? -0.949 1.508 12.938 1 97 164 ALA B C 1
ATOM 4021 O O . ALA B 1 164 ? -1.71 0.587 13.242 1 97 164 ALA B O 1
ATOM 4022 N N . ASP B 1 165 ? -1.239 2.789 12.914 1 94.75 165 ASP B N 1
ATOM 4023 C CA . ASP B 1 165 ? -2.557 3.234 13.359 1 94.75 165 ASP B CA 1
ATOM 4024 C C . ASP B 1 165 ? -3.58 3.121 12.227 1 94.75 165 ASP B C 1
ATOM 4026 O O . ASP B 1 165 ? -3.615 3.959 11.328 1 94.75 165 ASP B O 1
ATOM 4030 N N . ILE B 1 166 ? -4.473 2.088 12.266 1 94 166 ILE B N 1
ATOM 4031 C CA . ILE B 1 166 ? -5.59 1.834 11.359 1 94 166 ILE B CA 1
ATOM 4032 C C . ILE B 1 166 ? -5.098 1.874 9.914 1 94 166 ILE B C 1
ATOM 4034 O O . ILE B 1 166 ? -3.893 1.812 9.664 1 94 166 ILE B O 1
ATOM 4038 N N . GLU B 1 167 ? -5.984 1.891 8.891 1 96.25 167 GLU B N 1
ATOM 4039 C CA . GLU B 1 167 ? -5.664 1.733 7.477 1 96.25 167 GLU B CA 1
ATOM 4040 C C . GLU B 1 167 ? -4.793 2.883 6.977 1 96.25 167 GLU B C 1
ATOM 4042 O O . GLU B 1 167 ? -3.889 2.674 6.168 1 96.25 167 GLU B O 1
ATOM 4047 N N . TYR B 1 168 ? -5.039 4.055 7.508 1 95.94 168 TYR B N 1
ATOM 4048 C CA . TYR B 1 168 ? -4.27 5.223 7.09 1 95.94 168 TYR B CA 1
ATOM 4049 C C . TYR B 1 168 ? -2.803 5.078 7.484 1 95.94 168 TYR B C 1
ATOM 4051 O O . TYR B 1 168 ? -1.909 5.277 6.656 1 95.94 168 TYR B O 1
ATOM 4059 N N . GLY B 1 169 ? -2.516 4.754 8.727 1 96.94 169 GLY B N 1
ATOM 4060 C CA . GLY B 1 169 ? -1.151 4.555 9.188 1 96.94 169 GLY B CA 1
ATOM 4061 C C . GLY B 1 169 ? -0.419 3.465 8.43 1 96.94 169 GLY B C 1
ATOM 4062 O O . GLY B 1 169 ? 0.727 3.65 8.016 1 96.94 169 GLY B O 1
ATOM 4063 N N . TRP B 1 170 ? -1.096 2.359 8.258 1 97.62 170 TRP B N 1
ATOM 4064 C CA . TRP B 1 170 ? -0.526 1.259 7.484 1 97.62 170 TRP B CA 1
ATOM 4065 C C . TRP B 1 170 ? -0.202 1.703 6.062 1 97.62 170 TRP B C 1
ATOM 4067 O O . TRP B 1 170 ? 0.84 1.337 5.512 1 97.62 170 TRP B O 1
ATOM 4077 N N . GLY B 1 171 ? -1.117 2.479 5.457 1 97.38 171 GLY B N 1
ATOM 4078 C CA . GLY B 1 171 ? -0.891 2.994 4.117 1 97.38 171 GLY B CA 1
ATOM 4079 C C . GLY B 1 171 ? 0.351 3.857 4.012 1 97.38 171 GLY B C 1
ATOM 4080 O O . GLY B 1 171 ? 1.159 3.684 3.098 1 97.38 171 GLY B O 1
ATOM 4081 N N . LYS B 1 172 ? 0.508 4.754 4.879 1 98.12 172 LYS B N 1
ATOM 4082 C CA . LYS B 1 172 ? 1.664 5.645 4.836 1 98.12 172 LYS B CA 1
ATOM 4083 C C . LYS B 1 172 ? 2.953 4.887 5.145 1 98.12 172 LYS B C 1
ATOM 4085 O O . LYS B 1 172 ? 4.008 5.191 4.578 1 98.12 172 LYS B O 1
ATOM 4090 N N . LEU B 1 173 ? 2.865 3.941 6.062 1 98.25 173 LEU B N 1
ATOM 4091 C CA . LEU B 1 173 ? 4.02 3.088 6.324 1 98.25 173 LEU B CA 1
ATOM 4092 C C . LEU B 1 173 ? 4.426 2.324 5.066 1 98.25 173 LEU B C 1
ATOM 4094 O O . LEU B 1 173 ? 5.613 2.217 4.758 1 98.25 173 LEU B O 1
ATOM 4098 N N . MET B 1 174 ? 3.443 1.81 4.379 1 98.25 174 MET B N 1
ATOM 4099 C CA . MET B 1 174 ? 3.717 1.106 3.131 1 98.25 174 MET B CA 1
ATOM 4100 C C . MET B 1 174 ? 4.348 2.043 2.105 1 98.25 174 MET B C 1
ATOM 4102 O O . MET B 1 174 ? 5.211 1.63 1.329 1 98.25 174 MET B O 1
ATOM 4106 N N . SER B 1 175 ? 3.9 3.277 2.055 1 98.5 175 SER B N 1
ATOM 4107 C CA . SER B 1 175 ? 4.492 4.254 1.148 1 98.5 175 SER B CA 1
ATOM 4108 C C . SER B 1 175 ? 5.957 4.504 1.486 1 98.5 175 SER B C 1
ATOM 4110 O O . SER B 1 175 ? 6.781 4.715 0.591 1 98.5 175 SER B O 1
ATOM 4112 N N . GLU B 1 176 ? 6.316 4.531 2.779 1 98.69 176 GLU B N 1
ATOM 4113 C CA . GLU B 1 176 ? 7.723 4.629 3.158 1 98.69 176 GLU B CA 1
ATOM 4114 C C . GLU B 1 176 ? 8.523 3.438 2.631 1 98.69 176 GLU B C 1
ATOM 4116 O O . GLU B 1 176 ? 9.625 3.605 2.102 1 98.69 176 GLU B O 1
ATOM 4121 N N . ILE B 1 177 ? 7.957 2.24 2.76 1 98.38 177 ILE B N 1
ATOM 4122 C CA . ILE B 1 177 ? 8.594 1.024 2.266 1 98.38 177 ILE B CA 1
ATOM 4123 C C . ILE B 1 177 ? 8.766 1.109 0.75 1 98.38 177 ILE B C 1
ATOM 4125 O O . ILE B 1 177 ? 9.805 0.727 0.214 1 98.38 177 ILE B O 1
ATOM 4129 N N . GLN B 1 178 ? 7.777 1.645 0.082 1 98 178 GLN B N 1
ATOM 4130 C CA . GLN B 1 178 ? 7.859 1.818 -1.364 1 98 178 GLN B CA 1
ATOM 4131 C C . GLN B 1 178 ? 9 2.762 -1.742 1 98 178 GLN B C 1
ATOM 4133 O O . GLN B 1 178 ? 9.75 2.488 -2.68 1 98 178 GLN B O 1
ATOM 4138 N N . MET B 1 179 ? 9.07 3.852 -1.041 1 98.5 179 MET B N 1
ATOM 4139 C CA . MET B 1 179 ? 10.148 4.789 -1.321 1 98.5 179 MET B CA 1
ATOM 4140 C C . MET B 1 179 ? 11.508 4.102 -1.216 1 98.5 179 MET B C 1
ATOM 4142 O O . MET B 1 179 ? 12.367 4.281 -2.078 1 98.5 179 MET B O 1
ATOM 4146 N N . ILE B 1 180 ? 11.68 3.318 -0.212 1 98.12 180 ILE B N 1
ATOM 4147 C CA . ILE B 1 180 ? 12.922 2.594 0.013 1 98.12 180 ILE B CA 1
ATOM 4148 C C . ILE B 1 180 ? 13.148 1.588 -1.113 1 98.12 180 ILE B C 1
ATOM 4150 O O . ILE B 1 180 ? 14.281 1.371 -1.546 1 98.12 180 ILE B O 1
ATOM 4154 N N . SER B 1 181 ? 12.039 0.999 -1.579 1 98.06 181 SER B N 1
ATOM 4155 C CA . SER B 1 181 ? 12.141 0.087 -2.715 1 98.06 181 SER B CA 1
ATOM 4156 C C . SER B 1 181 ? 12.672 0.802 -3.951 1 98.06 181 SER B C 1
ATOM 4158 O O . SER B 1 181 ? 13.477 0.24 -4.699 1 98.06 181 SER B O 1
ATOM 4160 N N . PHE B 1 182 ? 12.227 2.01 -4.207 1 98.5 182 PHE B N 1
ATOM 4161 C CA . PHE B 1 182 ? 12.695 2.805 -5.336 1 98.5 182 PHE B CA 1
ATOM 4162 C C . PHE B 1 182 ? 14.156 3.199 -5.148 1 98.5 182 PHE B C 1
ATOM 4164 O O . PHE B 1 182 ? 14.906 3.293 -6.121 1 98.5 182 PHE B O 1
ATOM 4171 N N . LYS B 1 183 ? 14.539 3.455 -3.91 1 98.5 183 LYS B N 1
ATOM 4172 C CA . LYS B 1 183 ? 15.953 3.68 -3.621 1 98.5 183 LYS B CA 1
ATOM 4173 C C . LYS B 1 183 ? 16.797 2.457 -3.982 1 98.5 183 LYS B C 1
ATOM 4175 O O . LYS B 1 183 ? 17.797 2.572 -4.684 1 98.5 183 LYS B O 1
ATOM 4180 N N . LYS B 1 184 ? 16.344 1.335 -3.555 1 97.75 184 LYS B N 1
ATOM 4181 C CA . LYS B 1 184 ? 17.078 0.084 -3.742 1 97.75 184 LYS B CA 1
ATOM 4182 C C . LYS B 1 184 ? 17.25 -0.236 -5.223 1 97.75 184 LYS B C 1
ATOM 4184 O O . LYS B 1 184 ? 18.328 -0.637 -5.656 1 97.75 184 LYS B O 1
ATOM 4189 N N . GLN B 1 185 ? 16.203 -0.075 -5.961 1 97.81 185 GLN B N 1
ATOM 4190 C CA . GLN B 1 185 ? 16.203 -0.551 -7.34 1 97.81 185 GLN B CA 1
ATOM 4191 C C . GLN B 1 185 ? 16.734 0.52 -8.289 1 97.81 185 GLN B C 1
ATOM 4193 O O . GLN B 1 185 ? 17.406 0.207 -9.273 1 97.81 185 GLN B O 1
ATOM 4198 N N . TYR B 1 186 ? 16.391 1.812 -8.023 1 98 186 TYR B N 1
ATOM 4199 C CA . TYR B 1 186 ? 16.625 2.84 -9.031 1 98 186 TYR B CA 1
ATOM 4200 C C . TYR B 1 186 ? 17.516 3.951 -8.477 1 98 186 TYR B C 1
ATOM 4202 O O . TYR B 1 186 ? 17.891 4.879 -9.195 1 98 186 TYR B O 1
ATOM 4210 N N . GLY B 1 187 ? 17.828 3.865 -7.172 1 98.38 187 GLY B N 1
ATOM 4211 C CA . GLY B 1 187 ? 18.703 4.859 -6.57 1 98.38 187 GLY B CA 1
ATOM 4212 C C . GLY B 1 187 ? 17.984 6.145 -6.211 1 98.38 187 GLY B C 1
ATOM 4213 O O . GLY B 1 187 ? 18.609 7.195 -6.074 1 98.38 187 GLY B O 1
ATOM 4214 N N . LEU B 1 188 ? 16.656 6.086 -6.078 1 98.44 188 LEU B N 1
ATOM 4215 C CA . LEU B 1 188 ? 15.883 7.262 -5.684 1 98.44 188 LEU B CA 1
ATOM 4216 C C . LEU B 1 188 ? 16.422 7.852 -4.383 1 98.44 188 LEU B C 1
ATOM 4218 O O . LEU B 1 188 ? 16.703 7.117 -3.436 1 98.44 188 LEU B O 1
ATOM 4222 N N . LYS B 1 189 ? 16.656 9.141 -4.355 1 98.75 189 LYS B N 1
ATOM 4223 C CA . LYS B 1 189 ? 17.047 9.852 -3.139 1 98.75 189 LYS B CA 1
ATOM 4224 C C . LYS B 1 189 ? 15.852 10.578 -2.523 1 98.75 189 LYS B C 1
ATOM 4226 O O . LYS B 1 189 ? 15.023 11.141 -3.24 1 98.75 189 LYS B O 1
ATOM 4231 N N . GLY B 1 190 ? 15.758 10.477 -1.229 1 97.75 190 GLY B N 1
ATOM 4232 C CA . GLY B 1 190 ? 14.641 11.164 -0.61 1 97.75 190 GLY B CA 1
ATOM 4233 C C . GLY B 1 190 ? 14.586 10.984 0.895 1 97.75 190 GLY B C 1
ATOM 4234 O O . GLY B 1 190 ? 15.57 10.57 1.512 1 97.75 190 GLY B O 1
ATOM 4235 N N . CYS B 1 191 ? 13.438 11.469 1.48 1 98.5 191 CYS B N 1
ATOM 4236 C CA . CYS B 1 191 ? 13.227 11.414 2.922 1 98.5 191 CYS B CA 1
ATOM 4237 C C . CYS B 1 191 ? 11.742 11.414 3.26 1 98.5 191 CYS B C 1
ATOM 4239 O O . CYS B 1 191 ? 11.008 12.312 2.848 1 98.5 191 CYS B O 1
ATOM 4241 N N . PRO B 1 192 ? 11.273 10.367 3.906 1 98.81 192 PRO B N 1
ATOM 4242 C CA . PRO B 1 192 ? 9.969 10.5 4.551 1 98.81 192 PRO B CA 1
ATOM 4243 C C . PRO B 1 192 ? 10.016 11.367 5.805 1 98.81 192 PRO B C 1
ATOM 4245 O O . PRO B 1 192 ? 10.859 11.156 6.68 1 98.81 192 PRO B O 1
ATOM 4248 N N . VAL B 1 193 ? 9.188 12.328 5.867 1 98.94 193 VAL B N 1
ATOM 4249 C CA . VAL B 1 193 ? 9.086 13.195 7.039 1 98.94 193 VAL B CA 1
ATOM 4250 C C . VAL B 1 193 ? 7.777 12.906 7.777 1 98.94 193 VAL B C 1
ATOM 4252 O O . VAL B 1 193 ? 6.691 13.109 7.23 1 98.94 193 VAL B O 1
ATOM 4255 N N . ARG B 1 194 ? 7.863 12.438 9.016 1 98.88 194 ARG B N 1
ATOM 4256 C CA . ARG B 1 194 ? 6.699 12.055 9.812 1 98.88 194 ARG B CA 1
ATOM 4257 C C . ARG B 1 194 ? 6.168 13.234 10.617 1 98.88 194 ARG B C 1
ATOM 4259 O O . ARG B 1 194 ? 6.75 13.609 11.633 1 98.88 194 ARG B O 1
ATOM 4266 N N . PHE B 1 195 ? 5.059 13.789 10.086 1 98.06 195 PHE B N 1
ATOM 4267 C CA . PHE B 1 195 ? 4.395 14.914 10.727 1 98.06 195 PHE B CA 1
ATOM 4268 C C . PHE B 1 195 ? 3.543 14.445 11.898 1 98.06 195 PHE B C 1
ATOM 4270 O O . PHE B 1 195 ? 3.027 13.32 11.883 1 98.06 195 PHE B O 1
ATOM 4277 N N . VAL B 1 196 ? 3.395 15.32 12.93 1 96.88 196 VAL B N 1
ATOM 4278 C CA . VAL B 1 196 ? 2.453 15.031 14 1 96.88 196 VAL B CA 1
ATOM 4279 C C . VAL B 1 196 ? 1.596 16.266 14.289 1 96.88 196 VAL B C 1
ATOM 4281 O O . VAL B 1 196 ? 2.121 17.328 14.586 1 96.88 196 VAL B O 1
ATOM 4284 N N . THR B 1 197 ? 0.354 16.172 14.273 1 94.94 197 THR B N 1
ATOM 4285 C CA . THR B 1 197 ? -0.692 17.141 14.594 1 94.94 197 THR B CA 1
ATOM 4286 C C . THR B 1 197 ? -0.25 18.547 14.234 1 94.94 197 THR B C 1
ATOM 4288 O O . THR B 1 197 ? -0.214 19.438 15.094 1 94.94 197 THR B O 1
ATOM 4291 N N . ALA B 1 198 ? 0.095 18.797 12.977 1 96.88 198 ALA B N 1
ATOM 4292 C CA . ALA B 1 198 ? 0.411 20.125 12.469 1 96.88 198 ALA B CA 1
ATOM 4293 C C . ALA B 1 198 ? -0.796 21.047 12.578 1 96.88 198 ALA B C 1
ATOM 4295 O O . ALA B 1 198 ? -1.938 20.625 12.406 1 96.88 198 ALA B O 1
ATOM 4296 N N . TYR B 1 199 ? -0.566 22.297 12.898 1 97 199 TYR B N 1
ATOM 4297 C CA . TYR B 1 199 ? -1.642 23.281 12.984 1 97 199 TYR B CA 1
ATOM 4298 C C . TYR B 1 199 ? -1.146 24.672 12.594 1 97 199 TYR B C 1
ATOM 4300 O O . TYR B 1 199 ? 0.06 24.922 12.594 1 97 199 TYR B O 1
ATOM 4308 N N . GLY B 1 200 ? -2.035 25.453 12.188 1 97.94 200 GLY B N 1
ATOM 4309 C CA . GLY B 1 200 ? -1.678 26.828 11.836 1 97.94 200 GLY B CA 1
ATOM 4310 C C . GLY B 1 200 ? -2.674 27.484 10.898 1 97.94 200 GLY B C 1
ATOM 4311 O O . GLY B 1 200 ? -3.729 26.906 10.602 1 97.94 200 GLY B O 1
ATOM 4312 N N . PRO B 1 201 ? -2.348 28.672 10.461 1 96.5 201 PRO B N 1
ATOM 4313 C CA . PRO B 1 201 ? -3.193 29.375 9.5 1 96.5 201 PRO B CA 1
ATOM 4314 C C . PRO B 1 201 ? -3.471 28.562 8.234 1 96.5 201 PRO B C 1
ATOM 4316 O O . PRO B 1 201 ? -2.615 27.797 7.797 1 96.5 201 PRO B O 1
ATOM 4319 N N . ARG B 1 202 ? -4.633 28.703 7.66 1 96.12 202 ARG B N 1
ATOM 4320 C CA . ARG B 1 202 ? -5.086 28.109 6.41 1 96.12 202 ARG B CA 1
ATOM 4321 C C . ARG B 1 202 ? -5.586 26.672 6.637 1 96.12 202 ARG B C 1
ATOM 4323 O O . ARG B 1 202 ? -6.023 26.016 5.699 1 96.12 202 ARG B O 1
ATOM 4330 N N . GLU B 1 203 ? -5.445 26.172 7.867 1 94.31 203 GLU B N 1
ATOM 4331 C CA . GLU B 1 203 ? -6.121 24.922 8.188 1 94.31 203 GLU B CA 1
ATOM 4332 C C . GLU B 1 203 ? -7.629 25.125 8.32 1 94.31 203 GLU B C 1
ATOM 4334 O O . GLU B 1 203 ? -8.086 26.234 8.578 1 94.31 203 GLU B O 1
ATOM 4339 N N . ASN B 1 204 ? -8.367 24.078 7.996 1 87.38 204 ASN B N 1
ATOM 4340 C CA . ASN B 1 204 ? -9.812 24.266 8.039 1 87.38 204 ASN B CA 1
ATOM 4341 C C . ASN B 1 204 ? -10.414 23.672 9.312 1 87.38 204 ASN B C 1
ATOM 4343 O O . ASN B 1 204 ? -9.711 23.031 10.094 1 87.38 204 ASN B O 1
ATOM 4347 N N . GLU B 1 205 ? -11.688 23.797 9.562 1 85.81 205 GLU B N 1
ATOM 4348 C CA . GLU B 1 205 ? -12.367 23.547 10.828 1 85.81 205 GLU B CA 1
ATOM 4349 C C . GLU B 1 205 ? -12.609 22.062 11.039 1 85.81 205 GLU B C 1
ATOM 4351 O O . GLU B 1 205 ? -13.047 21.641 12.117 1 85.81 205 GLU B O 1
ATOM 4356 N N . THR B 1 206 ? -12.25 21.25 10.094 1 82.25 206 THR B N 1
ATOM 4357 C CA . THR B 1 206 ? -12.391 19.812 10.273 1 82.25 206 THR B CA 1
ATOM 4358 C C . THR B 1 206 ? -11.234 19.266 11.102 1 82.25 206 THR B C 1
ATOM 4360 O O . THR B 1 206 ? -11.305 18.125 11.594 1 82.25 206 THR B O 1
ATOM 4363 N N . HIS B 1 207 ? -10.266 20.078 11.281 1 86.19 207 HIS B N 1
ATOM 4364 C CA . HIS B 1 207 ? -9.102 19.625 12.031 1 86.19 207 HIS B CA 1
ATOM 4365 C C . HIS B 1 207 ? -9.164 20.094 13.484 1 86.19 207 HIS B C 1
ATOM 4367 O O . HIS B 1 207 ? -9.828 21.094 13.789 1 86.19 207 HIS B O 1
ATOM 4373 N N . ALA B 1 208 ? -8.469 19.516 14.32 1 84.88 208 ALA B N 1
ATOM 4374 C CA . ALA B 1 208 ? -8.656 19.578 15.766 1 84.88 208 ALA B CA 1
ATOM 4375 C C . ALA B 1 208 ? -8.523 21 16.281 1 84.88 208 ALA B C 1
ATOM 4377 O O . ALA B 1 208 ? -9.477 21.562 16.828 1 84.88 208 ALA B O 1
ATOM 4378 N N . ILE B 1 209 ? -7.426 21.641 16.047 1 91.06 209 ILE B N 1
ATOM 4379 C CA . ILE B 1 209 ? -7.137 22.938 16.656 1 91.06 209 ILE B CA 1
ATOM 4380 C C . ILE B 1 209 ? -8.086 24 16.109 1 91.06 209 ILE B C 1
ATOM 4382 O O . ILE B 1 209 ? -8.633 24.812 16.859 1 91.06 209 ILE B O 1
ATOM 4386 N N . ILE B 1 210 ? -8.289 23.922 14.82 1 92.31 210 ILE B N 1
ATOM 4387 C CA . ILE B 1 210 ? -9.125 24.953 14.211 1 92.31 210 ILE B CA 1
ATOM 4388 C C . ILE B 1 210 ? -10.57 24.766 14.664 1 92.31 210 ILE B C 1
ATOM 4390 O O . ILE B 1 210 ? -11.297 25.75 14.852 1 92.31 210 ILE B O 1
ATOM 4394 N N . ALA B 1 211 ? -10.938 23.516 14.805 1 91.06 211 ALA B N 1
ATOM 4395 C CA . ALA B 1 211 ? -12.273 23.25 15.328 1 91.06 211 ALA B CA 1
ATOM 4396 C C . ALA B 1 211 ? -12.438 23.828 16.734 1 91.06 211 ALA B C 1
ATOM 4398 O O . ALA B 1 211 ? -13.5 24.375 17.062 1 91.06 211 ALA B O 1
ATOM 4399 N N . LEU B 1 212 ? -11.484 23.703 17.562 1 93.69 212 LEU B N 1
ATOM 4400 C CA . LEU B 1 212 ? -11.516 24.234 18.922 1 93.69 212 LEU B CA 1
ATOM 4401 C C . LEU B 1 212 ? -11.555 25.766 18.891 1 93.69 212 LEU B C 1
ATOM 4403 O O . LEU B 1 212 ? -12.297 26.375 19.656 1 93.69 212 LEU B O 1
ATOM 4407 N N . ILE B 1 213 ? -10.766 26.328 18.031 1 94.81 213 ILE B N 1
ATOM 4408 C CA . ILE B 1 213 ? -10.711 27.781 17.891 1 94.81 213 ILE B CA 1
ATOM 4409 C C . ILE B 1 213 ? -12.062 28.297 17.422 1 94.81 213 ILE B C 1
ATOM 4411 O O . ILE B 1 213 ? -12.578 29.281 17.953 1 94.81 213 ILE B O 1
ATOM 4415 N N . TYR B 1 214 ? -12.578 27.594 16.422 1 92.94 214 TYR B N 1
ATOM 4416 C CA . TYR B 1 214 ? -13.883 27.953 15.883 1 92.94 214 TYR B CA 1
ATOM 4417 C C . TYR B 1 214 ? -14.93 28.031 16.984 1 92.94 214 TYR B C 1
ATOM 4419 O O . TYR B 1 214 ? -15.648 29.031 17.109 1 92.94 214 TYR B O 1
ATOM 4427 N N . LYS B 1 215 ? -15.023 27.062 17.781 1 93.19 215 LYS B N 1
ATOM 4428 C CA . LYS B 1 215 ? -16.016 27 18.844 1 93.19 215 LYS B CA 1
ATOM 4429 C C . LYS B 1 215 ? -15.859 28.156 19.828 1 93.19 215 LYS B C 1
ATOM 4431 O O . LYS B 1 215 ? -16.844 28.703 20.297 1 93.19 215 LYS B O 1
ATOM 4436 N N . ALA B 1 216 ? -14.664 28.484 20.125 1 93.81 216 ALA B N 1
ATOM 4437 C CA . ALA B 1 216 ? -14.398 29.578 21.062 1 93.81 216 ALA B CA 1
ATOM 4438 C C . ALA B 1 216 ? -14.742 30.938 20.438 1 93.81 216 ALA B C 1
ATOM 4440 O O . ALA B 1 216 ? -15.32 31.797 21.094 1 93.81 216 ALA B O 1
ATOM 4441 N N . VAL B 1 217 ? -14.289 31.078 19.188 1 92.94 217 VAL B N 1
ATOM 4442 C CA . VAL B 1 217 ? -14.531 32.344 18.484 1 92.94 217 VAL B CA 1
ATOM 4443 C C . VAL B 1 217 ? -16.031 32.562 18.359 1 92.94 217 VAL B C 1
ATOM 4445 O O . VAL B 1 217 ? -16.516 33.688 18.469 1 92.94 217 VAL B O 1
ATOM 4448 N N . GLU B 1 218 ? -16.781 31.453 18.156 1 92.06 218 GLU B N 1
ATOM 4449 C CA . GLU B 1 218 ? -18.234 31.531 18.016 1 92.06 218 GLU B CA 1
ATOM 4450 C C . GLU B 1 218 ? -18.906 31.547 19.391 1 92.06 218 GLU B C 1
ATOM 4452 O O . GLU B 1 218 ? -20.141 31.609 19.484 1 92.06 218 GLU B O 1
ATOM 4457 N N . LYS B 1 219 ? -18.188 31.391 20.422 1 91.75 219 LYS B N 1
ATOM 4458 C CA . LYS B 1 219 ? -18.656 31.422 21.812 1 91.75 219 LYS B CA 1
ATOM 4459 C C . LYS B 1 219 ? -19.734 30.359 22.047 1 91.75 219 LYS B C 1
ATOM 4461 O O . LYS B 1 219 ? -20.797 30.656 22.594 1 91.75 219 LYS B O 1
ATOM 4466 N N . MET B 1 220 ? -19.391 29.234 21.531 1 91.62 220 MET B N 1
ATOM 4467 C CA . MET B 1 220 ? -20.281 28.094 21.781 1 91.62 220 MET B CA 1
ATOM 4468 C C . MET B 1 220 ? -20.328 27.75 23.25 1 91.62 220 MET B C 1
ATOM 4470 O O . MET B 1 220 ? -19.281 27.562 23.891 1 91.62 220 MET B O 1
ATOM 4474 N N . ASP B 1 221 ? -21.641 27.609 23.766 1 92.88 221 ASP B N 1
ATOM 4475 C CA . ASP B 1 221 ? -21.875 27.312 25.172 1 92.88 221 ASP B CA 1
ATOM 4476 C C . ASP B 1 221 ? -23.141 26.469 25.359 1 92.88 221 ASP B C 1
ATOM 4478 O O . ASP B 1 221 ? -24.25 26.953 25.172 1 92.88 221 ASP B O 1
ATOM 4482 N N . PRO B 1 222 ? -22.969 25.25 25.734 1 94.69 222 PRO B N 1
ATOM 4483 C CA . PRO B 1 222 ? -21.75 24.594 26.219 1 94.69 222 PRO B CA 1
ATOM 4484 C C . PRO B 1 222 ? -20.703 24.406 25.125 1 94.69 222 PRO B C 1
ATOM 4486 O O . PRO B 1 222 ? -21.047 24.359 23.938 1 94.69 222 PRO B O 1
ATOM 4489 N N . TYR B 1 223 ? -19.469 24.438 25.578 1 94.88 223 TYR B N 1
ATOM 4490 C CA . TYR B 1 223 ? -18.328 24.156 24.703 1 94.88 223 TYR B CA 1
ATOM 4491 C C . TYR B 1 223 ? -18.062 22.656 24.609 1 94.88 223 TYR B C 1
ATOM 4493 O O . TYR B 1 223 ? -17.625 22.031 25.578 1 94.88 223 TYR B O 1
ATOM 4501 N N . GLU B 1 224 ? -18.25 22.109 23.453 1 93.25 224 GLU B N 1
ATOM 4502 C CA . GLU B 1 224 ? -18.141 20.672 23.281 1 93.25 224 GLU B CA 1
ATOM 4503 C C . GLU B 1 224 ? -16.703 20.25 22.984 1 93.25 224 GLU B C 1
ATOM 4505 O O . GLU B 1 224 ? -16.031 20.859 22.141 1 93.25 224 GLU B O 1
ATOM 4510 N N . ILE B 1 225 ? -16.234 19.344 23.703 1 92.5 225 ILE B N 1
ATOM 4511 C CA . ILE B 1 225 ? -14.93 18.719 23.5 1 92.5 225 ILE B CA 1
ATOM 4512 C C . ILE B 1 225 ? -15.109 17.234 23.203 1 92.5 225 ILE B C 1
ATOM 4514 O O . ILE B 1 225 ? -15.758 16.516 23.984 1 92.5 225 ILE B O 1
ATOM 4518 N N . TRP B 1 226 ? -14.594 16.781 22.062 1 88.44 226 TRP B N 1
ATOM 4519 C CA . TRP B 1 226 ? -14.625 15.352 21.781 1 88.44 226 TRP B CA 1
ATOM 4520 C C . TRP B 1 226 ? -13.719 14.586 22.734 1 88.44 226 TRP B C 1
ATOM 4522 O O . TRP B 1 226 ? -12.586 14.992 22.984 1 88.44 226 TRP B O 1
ATOM 4532 N N . GLY B 1 227 ? -14.25 13.414 23.219 1 90.12 227 GLY B N 1
ATOM 4533 C CA . GLY B 1 227 ? -13.531 12.68 24.25 1 90.12 227 GLY B CA 1
ATOM 4534 C C . GLY B 1 227 ? -13.695 13.273 25.625 1 90.12 227 GLY B C 1
ATOM 4535 O O . GLY B 1 227 ? -14.656 14 25.891 1 90.12 227 GLY B O 1
ATOM 4536 N N . ASP B 1 228 ? -12.844 12.914 26.531 1 92.69 228 ASP B N 1
ATOM 4537 C CA . ASP B 1 228 ? -12.945 13.406 27.906 1 92.69 228 ASP B CA 1
ATOM 4538 C C . ASP B 1 228 ? -11.984 14.57 28.141 1 92.69 228 ASP B C 1
ATOM 4540 O O . ASP B 1 228 ? -11.859 15.055 29.266 1 92.69 228 ASP B O 1
ATOM 4544 N N . GLY B 1 229 ? -11.344 14.906 27.094 1 93.62 229 GLY B N 1
ATOM 4545 C CA . GLY B 1 229 ? -10.461 16.062 27.188 1 93.62 229 GLY B CA 1
ATOM 4546 C C . GLY B 1 229 ? -9.078 15.727 27.703 1 93.62 229 GLY B C 1
ATOM 4547 O O . GLY B 1 229 ? -8.172 16.562 27.656 1 93.62 229 GLY B O 1
ATOM 4548 N N . GLN B 1 230 ? -8.891 14.469 28.062 1 94.25 230 GLN B N 1
ATOM 4549 C CA . GLN B 1 230 ? -7.637 14.086 28.703 1 94.25 230 GLN B CA 1
ATOM 4550 C C . GLN B 1 230 ? -6.629 13.578 27.688 1 94.25 230 GLN B C 1
ATOM 4552 O O . GLN B 1 230 ? -5.438 13.461 27.984 1 94.25 230 GLN B O 1
ATOM 4557 N N . GLN B 1 231 ? -7.086 13.258 26.469 1 93 231 GLN B N 1
ATOM 4558 C CA . GLN B 1 231 ? -6.172 12.797 25.438 1 93 231 GLN B CA 1
ATOM 4559 C C . GLN B 1 231 ? -5.102 13.844 25.141 1 93 231 GLN B C 1
ATOM 4561 O O . GLN B 1 231 ? -5.359 15.047 25.234 1 93 231 GLN B O 1
ATOM 4566 N N . GLU B 1 232 ? -3.947 13.406 24.906 1 95.19 232 GLU B N 1
ATOM 4567 C CA . GLU B 1 232 ? -2.771 14.258 24.75 1 95.19 232 GLU B CA 1
ATOM 4568 C C . GLU B 1 232 ? -2.271 14.25 23.312 1 95.19 232 GLU B C 1
ATOM 4570 O O . GLU B 1 232 ? -2.297 13.211 22.641 1 95.19 232 GLU B O 1
ATOM 4575 N N . ARG B 1 233 ? -1.866 15.398 22.875 1 94.88 233 ARG B N 1
ATOM 4576 C CA . ARG B 1 233 ? -1.29 15.516 21.531 1 94.88 233 ARG B CA 1
ATOM 4577 C C . ARG B 1 233 ? -0.019 16.359 21.562 1 94.88 233 ARG B C 1
ATOM 4579 O O . ARG B 1 233 ? 0.13 17.25 22.406 1 94.88 233 ARG B O 1
ATOM 4586 N N . ASP B 1 234 ? 0.884 15.992 20.719 1 97.06 234 ASP B N 1
ATOM 4587 C CA . ASP B 1 234 ? 2.049 16.781 20.344 1 97.06 234 ASP B CA 1
ATOM 4588 C C . ASP B 1 234 ? 1.729 17.703 19.172 1 97.06 234 ASP B C 1
ATOM 4590 O O . ASP B 1 234 ? 1.755 17.281 18.016 1 97.06 234 ASP B O 1
ATOM 4594 N N . PHE B 1 235 ? 1.443 19 19.438 1 97.31 235 PHE B N 1
ATOM 4595 C CA . PHE B 1 235 ? 1.068 19.969 18.406 1 97.31 235 PHE B CA 1
ATOM 4596 C C . PHE B 1 235 ? 2.301 20.672 17.859 1 97.31 235 PHE B C 1
ATOM 4598 O O . PHE B 1 235 ? 3.082 21.25 18.609 1 97.31 235 PHE B O 1
ATOM 4605 N N . THR B 1 236 ? 2.457 20.625 16.547 1 98.44 236 THR B N 1
ATOM 4606 C CA . THR B 1 236 ? 3.596 21.266 15.898 1 98.44 236 THR B CA 1
ATOM 4607 C C . THR B 1 236 ? 3.129 22.375 14.969 1 98.44 236 THR B C 1
ATOM 4609 O O . THR B 1 236 ? 2.342 22.125 14.047 1 98.44 236 THR B O 1
ATOM 4612 N N . TYR B 1 237 ? 3.59 23.547 15.227 1 98.69 237 TYR B N 1
ATOM 4613 C CA . TYR B 1 237 ? 3.18 24.703 14.422 1 98.69 237 TYR B CA 1
ATOM 4614 C C . TYR B 1 237 ? 3.646 24.547 12.977 1 98.69 237 TYR B C 1
ATOM 4616 O O . TYR B 1 237 ? 4.75 24.062 12.727 1 98.69 237 TYR B O 1
ATOM 4624 N N . VAL B 1 238 ? 2.865 24.984 12.016 1 98.69 238 VAL B N 1
ATOM 4625 C CA . VAL B 1 238 ? 3.035 24.688 10.594 1 98.69 238 VAL B CA 1
ATOM 4626 C C . VAL B 1 238 ? 4.371 25.25 10.109 1 98.69 238 VAL B C 1
ATOM 4628 O O . VAL B 1 238 ? 5.031 24.641 9.258 1 98.69 238 VAL B O 1
ATOM 4631 N N . GLU B 1 239 ? 4.816 26.375 10.57 1 98.69 239 GLU B N 1
ATOM 4632 C CA . GLU B 1 239 ? 6.082 26.953 10.125 1 98.69 239 GLU B CA 1
ATOM 4633 C C . GLU B 1 239 ? 7.258 26.047 10.508 1 98.69 239 GLU B C 1
ATOM 4635 O O . GLU B 1 239 ? 8.242 25.969 9.773 1 98.69 239 GLU B O 1
ATOM 4640 N N . ASP B 1 240 ? 7.168 25.453 11.703 1 98.81 240 ASP B N 1
ATOM 4641 C CA . ASP B 1 240 ? 8.195 24.484 12.102 1 98.81 240 ASP B CA 1
ATOM 4642 C C . ASP B 1 240 ? 8.195 23.266 11.18 1 98.81 240 ASP B C 1
ATOM 4644 O O . ASP B 1 240 ? 9.258 22.766 10.812 1 98.81 240 ASP B O 1
ATOM 4648 N N . ILE B 1 241 ? 7.016 22.75 10.82 1 98.81 241 ILE B N 1
ATOM 4649 C CA . ILE B 1 241 ? 6.875 21.625 9.914 1 98.81 241 ILE B CA 1
ATOM 4650 C C . ILE B 1 241 ? 7.527 21.953 8.57 1 98.81 241 ILE B C 1
ATOM 4652 O O . ILE B 1 241 ? 8.297 21.156 8.031 1 98.81 241 ILE B O 1
ATOM 4656 N N . VAL B 1 242 ? 7.223 23.125 8.047 1 98.88 242 VAL B N 1
ATOM 4657 C CA . VAL B 1 242 ? 7.719 23.562 6.75 1 98.88 242 VAL B CA 1
ATOM 4658 C C . VAL B 1 242 ? 9.242 23.656 6.781 1 98.88 242 VAL B C 1
ATOM 4660 O O . VAL B 1 242 ? 9.922 23.172 5.875 1 98.88 242 VAL B O 1
ATOM 4663 N N . GLU B 1 243 ? 9.773 24.281 7.828 1 98.69 243 GLU B N 1
ATOM 4664 C CA . GLU B 1 243 ? 11.219 24.422 7.957 1 98.69 243 GLU B CA 1
ATOM 4665 C C . GLU B 1 243 ? 11.906 23.062 7.988 1 98.69 243 GLU B C 1
ATOM 4667 O O . GLU B 1 243 ? 12.898 22.844 7.293 1 98.69 243 GLU B O 1
ATOM 4672 N N . GLY B 1 244 ? 11.375 22.172 8.812 1 98.81 244 GLY B N 1
ATOM 4673 C CA . GLY B 1 244 ? 11.938 20.828 8.883 1 98.81 244 GLY B CA 1
ATOM 4674 C C . GLY B 1 244 ? 11.875 20.094 7.562 1 98.81 244 GLY B C 1
ATOM 4675 O O . GLY B 1 244 ? 12.789 19.344 7.219 1 98.81 244 GLY B O 1
ATOM 4676 N N . THR B 1 245 ? 10.82 20.266 6.809 1 98.88 245 THR B N 1
ATOM 4677 C CA . THR B 1 245 ? 10.625 19.609 5.52 1 98.88 245 THR B CA 1
ATOM 4678 C C . THR B 1 245 ? 11.656 20.094 4.504 1 98.88 245 THR B C 1
ATOM 4680 O O . THR B 1 245 ? 12.227 19.281 3.762 1 98.88 245 THR B O 1
ATOM 4683 N N . ILE B 1 246 ? 11.93 21.359 4.473 1 98.81 246 ILE B N 1
ATOM 4684 C CA . ILE B 1 246 ? 12.914 21.953 3.562 1 98.81 246 ILE B CA 1
ATOM 4685 C C . ILE B 1 246 ? 14.312 21.453 3.93 1 98.81 246 ILE B C 1
ATOM 4687 O O . ILE B 1 246 ? 15.078 21.047 3.059 1 98.81 246 ILE B O 1
ATOM 4691 N N . LEU B 1 247 ? 14.633 21.422 5.223 1 98.69 247 LEU B N 1
ATOM 4692 C CA . LEU B 1 247 ? 15.938 20.969 5.68 1 98.69 247 LEU B CA 1
ATOM 4693 C C . LEU B 1 247 ? 16.141 19.5 5.34 1 98.69 247 LEU B C 1
ATOM 4695 O O . LEU B 1 247 ? 17.266 19.078 5.008 1 98.69 247 LEU B O 1
ATOM 4699 N N . ALA B 1 248 ? 15.062 18.734 5.492 1 98.75 248 ALA B N 1
ATOM 4700 C CA . ALA B 1 248 ? 15.148 17.312 5.121 1 98.75 248 ALA B CA 1
ATOM 4701 C C . ALA B 1 248 ? 15.555 17.156 3.66 1 98.75 248 ALA B C 1
ATOM 4703 O O . ALA B 1 248 ? 16.391 16.312 3.328 1 98.75 248 ALA B O 1
ATOM 4704 N N . SER B 1 249 ? 14.93 17.938 2.768 1 98.5 249 SER B N 1
ATOM 4705 C CA . SER B 1 249 ? 15.266 17.906 1.348 1 98.5 249 SER B CA 1
ATOM 4706 C C . SER B 1 249 ? 16.734 18.25 1.124 1 98.5 249 SER B C 1
ATOM 4708 O O . SER B 1 249 ? 17.375 17.703 0.223 1 98.5 249 SER B O 1
ATOM 4710 N N . GLU B 1 250 ? 17.297 19.078 1.949 1 97.94 250 GLU B N 1
ATOM 4711 C CA . GLU B 1 250 ? 18.672 19.547 1.787 1 97.94 250 GLU B CA 1
ATOM 4712 C C . GLU B 1 250 ? 19.656 18.5 2.271 1 97.94 250 GLU B C 1
ATOM 4714 O O . GLU B 1 250 ? 20.734 18.344 1.688 1 97.94 250 GLU B O 1
ATOM 4719 N N . ARG B 1 251 ? 19.266 17.734 3.322 1 98 251 ARG B N 1
ATOM 4720 C CA . ARG B 1 251 ? 20.328 17.078 4.082 1 98 251 ARG B CA 1
ATOM 4721 C C . ARG B 1 251 ? 20.188 15.562 4.012 1 98 251 ARG B C 1
ATOM 4723 O O . ARG B 1 251 ? 21.156 14.836 4.285 1 98 251 ARG B O 1
ATOM 4730 N N . ILE B 1 252 ? 19.047 15.109 3.74 1 98.5 252 ILE B N 1
ATOM 4731 C CA . ILE B 1 252 ? 18.828 13.664 3.793 1 98.5 252 ILE B CA 1
ATOM 4732 C C . ILE B 1 252 ? 18.609 13.125 2.383 1 98.5 252 ILE B C 1
ATOM 4734 O O . ILE B 1 252 ? 17.812 13.656 1.621 1 98.5 252 ILE B O 1
ATOM 4738 N N . SER B 1 253 ? 19.297 12.008 2.031 1 98.25 253 SER B N 1
ATOM 4739 C CA . SER B 1 253 ? 19.172 11.453 0.685 1 98.25 253 SER B CA 1
ATOM 4740 C C . SER B 1 253 ? 19.016 9.938 0.719 1 98.25 253 SER B C 1
ATOM 4742 O O . SER B 1 253 ? 18.906 9.297 -0.327 1 98.25 253 SER B O 1
ATOM 4744 N N . ASP B 1 254 ? 18.969 9.328 1.903 1 98.25 254 ASP B N 1
ATOM 4745 C CA . ASP B 1 254 ? 19.047 7.871 1.982 1 98.25 254 ASP B CA 1
ATOM 4746 C C . ASP B 1 254 ? 17.703 7.273 2.371 1 98.25 254 ASP B C 1
ATOM 4748 O O . ASP B 1 254 ? 17.625 6.113 2.789 1 98.25 254 ASP B O 1
ATOM 4752 N N . CYS B 1 255 ? 16.625 8.047 2.309 1 98.31 255 CYS B N 1
ATOM 4753 C CA . CYS B 1 255 ? 15.25 7.633 2.545 1 98.31 255 CYS B CA 1
ATOM 4754 C C . CYS B 1 255 ? 15.031 7.281 4.012 1 98.31 255 CYS B C 1
ATOM 4756 O O . CYS B 1 255 ? 14.094 6.547 4.344 1 98.31 255 CYS B O 1
ATOM 4758 N N . THR B 1 256 ? 15.914 7.848 4.883 1 97.88 256 THR B N 1
ATOM 4759 C CA . THR B 1 256 ? 15.742 7.691 6.32 1 97.88 256 THR B CA 1
ATOM 4760 C C . THR B 1 256 ? 14.609 8.586 6.828 1 97.88 256 THR B C 1
ATOM 4762 O O . THR B 1 256 ? 14.602 9.789 6.582 1 97.88 256 THR B O 1
ATOM 4765 N N . PRO B 1 257 ? 13.672 7.961 7.566 1 98.69 257 PRO B N 1
ATOM 4766 C CA . PRO B 1 257 ? 12.594 8.805 8.086 1 98.69 257 PRO B CA 1
ATOM 4767 C C . PRO B 1 257 ? 13.039 9.672 9.258 1 98.69 257 PRO B C 1
ATOM 4769 O O . PRO B 1 257 ? 13.914 9.273 10.031 1 98.69 257 PRO B O 1
ATOM 4772 N N . ILE B 1 258 ? 12.43 10.828 9.414 1 98.81 258 ILE B N 1
ATOM 4773 C CA . ILE B 1 258 ? 12.656 11.672 10.586 1 98.81 258 ILE B CA 1
ATOM 4774 C C . ILE B 1 258 ? 11.32 12.172 11.133 1 98.81 258 ILE B C 1
ATOM 4776 O O . ILE B 1 258 ? 10.359 12.344 10.375 1 98.81 258 ILE B O 1
ATOM 4780 N N . ASN B 1 259 ? 11.25 12.359 12.422 1 98.88 259 ASN B N 1
ATOM 4781 C CA . ASN B 1 259 ? 10.109 12.938 13.117 1 98.88 259 ASN B CA 1
ATOM 4782 C C . ASN B 1 259 ? 10.172 14.461 13.141 1 98.88 259 ASN B C 1
ATOM 4784 O O . ASN B 1 259 ? 11.227 15.039 13.438 1 98.88 259 ASN B O 1
ATOM 4788 N N . LEU B 1 260 ? 9.117 15.062 12.773 1 98.81 260 LEU B N 1
ATOM 4789 C CA . LEU B 1 260 ? 8.961 16.484 13.047 1 98.81 260 LEU B CA 1
ATOM 4790 C C . LEU B 1 260 ? 7.871 16.734 14.086 1 98.81 260 LEU B C 1
ATOM 4792 O O . LEU B 1 260 ? 6.707 16.938 13.727 1 98.81 260 LEU B O 1
ATOM 4796 N N . GLY B 1 261 ? 8.164 16.719 15.289 1 98.38 261 GLY B N 1
ATOM 4797 C CA . GLY B 1 261 ? 7.328 17 16.453 1 98.38 261 GLY B CA 1
ATOM 4798 C C . GLY B 1 261 ? 8.055 17.781 17.531 1 98.38 261 GLY B C 1
ATOM 4799 O O . GLY B 1 261 ? 9.266 18 17.438 1 98.38 261 GLY B O 1
ATOM 4800 N N . THR B 1 262 ? 7.371 18.219 18.547 1 97.81 262 THR B N 1
ATOM 4801 C CA . THR B 1 262 ? 7.969 19.047 19.594 1 97.81 262 THR B CA 1
ATOM 4802 C C . THR B 1 262 ? 8.422 18.188 20.766 1 97.81 262 THR B C 1
ATOM 4804 O O . THR B 1 262 ? 9.219 18.625 21.594 1 97.81 262 THR B O 1
ATOM 4807 N N . GLY B 1 263 ? 7.855 16.984 20.844 1 97.38 263 GLY B N 1
ATOM 4808 C CA . GLY B 1 263 ? 8.125 16.125 21.984 1 97.38 263 GLY B CA 1
ATOM 4809 C C . GLY B 1 263 ? 7.328 16.5 23.219 1 97.38 263 GLY B C 1
ATOM 4810 O O . GLY B 1 263 ? 7.441 15.836 24.266 1 97.38 263 GLY B O 1
ATOM 4811 N N . ARG B 1 264 ? 6.535 17.469 23.094 1 95.94 264 ARG B N 1
ATOM 4812 C CA . ARG B 1 264 ? 5.711 17.922 24.219 1 95.94 264 ARG B CA 1
ATOM 4813 C C . ARG B 1 264 ? 4.258 17.5 24.031 1 95.94 264 ARG B C 1
ATOM 4815 O O . ARG B 1 264 ? 3.725 17.562 22.922 1 95.94 264 ARG B O 1
ATOM 4822 N N . ARG B 1 265 ? 3.613 17.125 25.172 1 96 265 ARG B N 1
ATOM 4823 C CA . ARG B 1 265 ? 2.207 16.734 25.156 1 96 265 ARG B CA 1
ATOM 4824 C C . ARG B 1 265 ? 1.338 17.812 25.797 1 96 265 ARG B C 1
ATOM 4826 O O . ARG B 1 265 ? 1.726 18.406 26.812 1 96 265 ARG B O 1
ATOM 4833 N N . TYR B 1 266 ? 0.3 17.984 25.188 1 96.44 266 TYR B N 1
ATOM 4834 C CA . TYR B 1 266 ? -0.738 18.828 25.781 1 96.44 266 TYR B CA 1
ATOM 4835 C C . TYR B 1 266 ? -2.078 18.109 25.812 1 96.44 266 TYR B C 1
ATOM 4837 O O . TYR B 1 266 ? -2.502 17.531 24.797 1 96.44 266 TYR B O 1
ATOM 4845 N N . LYS B 1 267 ? -2.67 18.125 26.984 1 96.44 267 LYS B N 1
ATOM 4846 C CA . LYS B 1 267 ? -4.047 17.641 27.031 1 96.44 267 LYS B CA 1
ATOM 4847 C C . LYS B 1 267 ? -4.977 18.562 26.234 1 96.44 267 LYS B C 1
ATOM 4849 O O . LYS B 1 267 ? -4.789 19.781 26.219 1 96.44 267 LYS B O 1
ATOM 4854 N N . ILE B 1 268 ? -6.008 17.969 25.672 1 95.88 268 ILE B N 1
ATOM 4855 C CA . ILE B 1 268 ? -6.93 18.734 24.844 1 95.88 268 ILE B CA 1
ATOM 4856 C C . ILE B 1 268 ? -7.594 19.812 25.688 1 95.88 268 ILE B C 1
ATOM 4858 O O . ILE B 1 268 ? -7.766 20.953 25.25 1 95.88 268 ILE B O 1
ATOM 4862 N N . ILE B 1 269 ? -7.902 19.5 26.922 1 95.94 269 ILE B N 1
ATOM 4863 C CA . ILE B 1 269 ? -8.555 20.469 27.797 1 95.94 269 ILE B CA 1
ATOM 4864 C C . ILE B 1 269 ? -7.609 21.641 28.078 1 95.94 269 ILE B C 1
ATOM 4866 O O . ILE B 1 269 ? -8.055 22.781 28.219 1 95.94 269 ILE B O 1
ATOM 4870 N N . GLU B 1 270 ? -6.348 21.375 28.188 1 96.75 270 GLU B N 1
ATOM 4871 C CA . GLU B 1 270 ? -5.359 22.422 28.375 1 96.75 270 GLU B CA 1
ATOM 4872 C C . GLU B 1 270 ? -5.281 23.344 27.156 1 96.75 270 GLU B C 1
ATOM 4874 O O . GLU B 1 270 ? -5.137 24.547 27.297 1 96.75 270 GLU B O 1
ATOM 4879 N N . VAL B 1 271 ? -5.328 22.75 26.016 1 97.62 271 VAL B N 1
ATOM 4880 C CA . VAL B 1 271 ? -5.309 23.5 24.766 1 97.62 271 VAL B CA 1
ATOM 4881 C C . VAL B 1 271 ? -6.531 24.406 24.688 1 97.62 271 VAL B C 1
ATOM 4883 O O . VAL B 1 271 ? -6.414 25.578 24.328 1 97.62 271 VAL B O 1
ATOM 4886 N N . VAL B 1 272 ? -7.672 23.859 25.047 1 97.06 272 VAL B N 1
ATOM 4887 C CA . VAL B 1 272 ? -8.914 24.625 25.047 1 97.06 272 VAL B CA 1
ATOM 4888 C C . VAL B 1 272 ? -8.789 25.812 26 1 97.06 272 VAL B C 1
ATOM 4890 O O . VAL B 1 272 ? -9.188 26.938 25.672 1 97.06 272 VAL B O 1
ATOM 4893 N N . GLU B 1 273 ? -8.25 25.516 27.125 1 97.06 273 GLU B N 1
ATOM 4894 C CA . GLU B 1 273 ? -8.07 26.578 28.125 1 97.06 273 GLU B CA 1
ATOM 4895 C C . GLU B 1 273 ? -7.145 27.672 27.594 1 97.06 273 GLU B C 1
ATOM 4897 O O . GLU B 1 273 ? -7.379 28.859 27.828 1 97.06 273 GLU B O 1
ATOM 4902 N N . MET B 1 274 ? -6.082 27.297 26.906 1 97.44 274 MET B N 1
ATOM 4903 C CA . MET B 1 274 ? -5.172 28.281 26.297 1 97.44 274 MET B CA 1
ATOM 4904 C C . MET B 1 274 ? -5.898 29.125 25.266 1 97.44 274 MET B C 1
ATOM 4906 O O . MET B 1 274 ? -5.707 30.344 25.219 1 97.44 274 MET B O 1
ATOM 4910 N N . ILE B 1 275 ? -6.703 28.484 24.453 1 97.44 275 ILE B N 1
ATOM 4911 C CA . ILE B 1 275 ? -7.473 29.188 23.438 1 97.44 275 ILE B CA 1
ATOM 4912 C C . ILE B 1 275 ? -8.414 30.188 24.078 1 97.44 275 ILE B C 1
ATOM 4914 O O . ILE B 1 275 ? -8.484 31.344 23.656 1 97.44 275 ILE B O 1
ATOM 4918 N N . CYS B 1 276 ? -9.117 29.766 25.156 1 95.88 276 CYS B N 1
ATOM 4919 C CA . CYS B 1 276 ? -10.031 30.641 25.875 1 95.88 276 CYS B CA 1
ATOM 4920 C C . CYS B 1 276 ? -9.297 31.844 26.469 1 95.88 276 CYS B C 1
ATOM 4922 O O . CYS B 1 276 ? -9.789 32.969 26.391 1 95.88 276 CYS B O 1
ATOM 4924 N N . LYS B 1 277 ? -8.195 31.562 27 1 96.25 277 LYS B N 1
ATOM 4925 C CA . LYS B 1 277 ? -7.391 32.625 27.594 1 96.25 277 LYS B CA 1
ATOM 4926 C C . LYS B 1 277 ? -6.996 33.656 26.531 1 96.25 277 LYS B C 1
ATOM 4928 O O . LYS B 1 277 ? -7.105 34.875 26.766 1 96.25 277 LYS B O 1
ATOM 4933 N N . ILE B 1 278 ? -6.492 33.188 25.375 1 96.19 278 ILE B N 1
ATOM 4934 C CA . ILE B 1 278 ? -6.047 34.062 24.281 1 96.19 278 ILE B CA 1
ATOM 4935 C C . ILE B 1 278 ? -7.215 34.906 23.797 1 96.19 278 ILE B C 1
ATOM 4937 O O . ILE B 1 278 ? -7.039 36.094 23.484 1 96.19 278 ILE B O 1
ATOM 4941 N N . LEU B 1 279 ? -8.375 34.344 23.828 1 95.19 279 LEU B N 1
ATOM 4942 C CA . LEU B 1 279 ? -9.555 35.031 23.297 1 95.19 279 LEU B CA 1
ATOM 4943 C C . LEU B 1 279 ? -10.273 35.781 24.406 1 95.19 279 LEU B C 1
ATOM 4945 O O . LEU B 1 279 ? -11.273 36.469 24.141 1 95.19 279 LEU B O 1
ATOM 4949 N N . ASN B 1 280 ? -9.75 35.656 25.578 1 94.62 280 ASN B N 1
ATOM 4950 C CA . ASN B 1 280 ? -10.344 36.312 26.75 1 94.62 280 ASN B CA 1
ATOM 4951 C C . ASN B 1 280 ? -11.828 36 26.875 1 94.62 280 ASN B C 1
ATOM 4953 O O . ASN B 1 280 ? -12.664 36.906 26.969 1 94.62 280 ASN B O 1
ATOM 4957 N N . TRP B 1 281 ? -12.094 34.75 26.719 1 94 281 TRP B N 1
ATOM 4958 C CA . TRP B 1 281 ? -13.453 34.219 26.812 1 94 281 TRP B CA 1
ATOM 4959 C C . TRP B 1 281 ? -13.438 32.812 27.375 1 94 281 TRP B C 1
ATOM 4961 O O . TRP B 1 281 ? -12.531 32.031 27.078 1 94 281 TRP B O 1
ATOM 4971 N N . ARG B 1 282 ? -14.484 32.5 28.141 1 94.31 282 ARG B N 1
ATOM 4972 C CA . ARG B 1 282 ? -14.625 31.141 28.688 1 94.31 282 ARG B CA 1
ATOM 4973 C C . ARG B 1 282 ? -16.094 30.703 28.703 1 94.31 282 ARG B C 1
ATOM 4975 O O . ARG B 1 282 ? -16.969 31.5 29.047 1 94.31 282 ARG B O 1
ATOM 4982 N N . PRO B 1 283 ? -16.328 29.469 28.297 1 95.31 283 PRO B N 1
ATOM 4983 C CA . PRO B 1 283 ? -17.703 28.969 28.391 1 95.31 283 PRO B CA 1
ATOM 4984 C C . PRO B 1 283 ? -18.156 28.75 29.828 1 95.31 283 PRO B C 1
ATOM 4986 O O . PRO B 1 283 ? -17.312 28.625 30.719 1 95.31 283 PRO B O 1
ATOM 4989 N N . SER B 1 284 ? -19.516 28.75 29.891 1 96.5 284 SER B N 1
ATOM 4990 C CA . SER B 1 284 ? -20.078 28.453 31.203 1 96.5 284 SER B CA 1
ATOM 4991 C C . SER B 1 284 ? -19.828 27 31.609 1 96.5 284 SER B C 1
ATOM 4993 O O . SER B 1 284 ? -19.75 26.688 32.781 1 96.5 284 SER B O 1
ATOM 4995 N N . ARG B 1 285 ? -19.781 26.125 30.562 1 95.56 285 ARG B N 1
ATOM 4996 C CA . ARG B 1 285 ? -19.578 24.719 30.844 1 95.56 285 ARG B CA 1
ATOM 4997 C C . ARG B 1 285 ? -18.922 24.016 29.656 1 95.56 285 ARG B C 1
ATOM 4999 O O . ARG B 1 285 ? -19.203 24.344 28.5 1 95.56 285 ARG B O 1
ATOM 5006 N N . PHE B 1 286 ? -18 23.094 30 1 95.19 286 PHE B N 1
ATOM 5007 C CA . PHE B 1 286 ? -17.438 22.188 29 1 95.19 286 PHE B CA 1
ATOM 5008 C C . PHE B 1 286 ? -18.281 20.922 28.891 1 95.19 286 PHE B C 1
ATOM 5010 O O . PHE B 1 286 ? -18.734 20.375 29.906 1 95.19 286 PHE B O 1
ATOM 5017 N N . LYS B 1 287 ? -18.641 20.531 27.688 1 95.75 287 LYS B N 1
ATOM 5018 C CA . LYS B 1 287 ? -19.344 19.281 27.438 1 95.75 287 LYS B CA 1
ATOM 5019 C C . LYS B 1 287 ? -18.422 18.281 26.75 1 95.75 287 LYS B C 1
ATOM 5021 O O . LYS B 1 287 ? -17.953 18.5 25.641 1 95.75 287 LYS B O 1
ATOM 5026 N N . PHE B 1 288 ? -18.203 17.188 27.438 1 94.25 288 PHE B N 1
ATOM 5027 C CA . PHE B 1 288 ? -17.328 16.141 26.906 1 94.25 288 PHE B CA 1
ATOM 5028 C C . PHE B 1 288 ? -18.141 15.078 26.172 1 94.25 288 PHE B C 1
ATOM 5030 O O . PHE B 1 288 ? -19.062 14.484 26.734 1 94.25 288 PHE B O 1
ATOM 5037 N N . ASP B 1 289 ? -17.906 14.906 24.875 1 91.75 289 ASP B N 1
ATOM 5038 C CA . ASP B 1 289 ? -18.609 13.922 24.047 1 91.75 289 ASP B CA 1
ATOM 5039 C C . ASP B 1 289 ? -17.75 12.688 23.828 1 91.75 289 ASP B C 1
ATOM 5041 O O . ASP B 1 289 ? -16.984 12.609 22.844 1 91.75 289 ASP B O 1
ATOM 5045 N N . THR B 1 290 ? -17.969 11.648 24.531 1 89.75 290 THR B N 1
ATOM 5046 C CA . THR B 1 290 ? -17.125 10.453 24.547 1 89.75 290 THR B CA 1
ATOM 5047 C C . THR B 1 290 ? -17.562 9.477 23.453 1 89.75 290 THR B C 1
ATOM 5049 O O . THR B 1 290 ? -16.969 8.422 23.266 1 89.75 290 THR B O 1
ATOM 5052 N N . SER B 1 291 ? -18.625 9.836 22.734 1 86.44 291 SER B N 1
ATOM 5053 C CA . SER B 1 291 ? -19.125 8.969 21.672 1 86.44 291 SER B CA 1
ATOM 5054 C C . SER B 1 291 ? -18.328 9.164 20.391 1 86.44 291 SER B C 1
ATOM 5056 O O . SER B 1 291 ? -18.453 8.367 19.453 1 86.44 291 SER B O 1
ATOM 5058 N N . LYS B 1 292 ? -17.5 10.125 20.312 1 82.88 292 LYS B N 1
ATOM 5059 C CA . LYS B 1 292 ? -16.75 10.469 19.094 1 82.88 292 LYS B CA 1
ATOM 5060 C C . LYS B 1 292 ? -15.359 9.828 19.125 1 82.88 292 LYS B C 1
ATOM 5062 O O . LYS B 1 292 ? -14.805 9.562 20.188 1 82.88 292 LYS B O 1
ATOM 5067 N N . PRO B 1 293 ? -14.812 9.562 17.891 1 79.62 293 PRO B N 1
ATOM 5068 C CA . PRO B 1 293 ? -13.438 9.062 17.844 1 79.62 293 PRO B CA 1
ATOM 5069 C C . PRO B 1 293 ? -12.422 10.078 18.375 1 79.62 293 PRO B C 1
ATOM 5071 O O . PRO B 1 293 ? -12.539 11.273 18.094 1 79.62 293 PRO B O 1
ATOM 5074 N N . VAL B 1 294 ? -11.469 9.523 19.25 1 79.62 294 VAL B N 1
ATOM 5075 C CA . VAL B 1 294 ? -10.461 10.445 19.781 1 79.62 294 VAL B CA 1
ATOM 5076 C C . VAL B 1 294 ? -9.086 10.07 19.234 1 79.62 294 VAL B C 1
ATOM 5078 O O . VAL B 1 294 ? -8.117 10.812 19.406 1 79.62 294 VAL B O 1
ATOM 5081 N N . GLY B 1 295 ? -9.008 8.914 18.484 1 80.88 295 GLY B N 1
ATOM 5082 C CA . GLY B 1 295 ? -7.723 8.469 17.984 1 80.88 295 GLY B CA 1
ATOM 5083 C C . GLY B 1 295 ? -6.773 8.023 19.078 1 80.88 295 GLY B C 1
ATOM 5084 O O . GLY B 1 295 ? -7.184 7.367 20.031 1 80.88 295 GLY B O 1
ATOM 5085 N N . ALA B 1 296 ? -5.488 8.242 18.891 1 84.69 296 ALA B N 1
ATOM 5086 C CA . ALA B 1 296 ? -4.48 7.926 19.891 1 84.69 296 ALA B CA 1
ATOM 5087 C C . ALA B 1 296 ? -4.75 8.68 21.203 1 84.69 296 ALA B C 1
ATOM 5089 O O . ALA B 1 296 ? -5.152 9.844 21.172 1 84.69 296 ALA B O 1
ATOM 5090 N N . LEU B 1 297 ? -4.434 8.086 22.25 1 90 297 LEU B N 1
ATOM 5091 C CA . LEU B 1 297 ? -4.719 8.695 23.547 1 90 297 LEU B CA 1
ATOM 5092 C C . LEU B 1 297 ? -3.572 9.594 23.984 1 90 297 LEU B C 1
ATOM 5094 O O . LEU B 1 297 ? -3.791 10.586 24.688 1 90 297 LEU B O 1
ATOM 5098 N N . SER B 1 298 ? -2.404 9.203 23.609 1 93.88 298 SER B N 1
ATOM 5099 C CA . SER B 1 298 ? -1.218 9.945 24.016 1 93.88 298 SER B CA 1
ATOM 5100 C C . SER B 1 298 ? -0.108 9.828 22.969 1 93.88 298 SER B C 1
ATOM 5102 O O . SER B 1 298 ? 0.475 8.758 22.797 1 93.88 298 SER B O 1
ATOM 5104 N N . ARG B 1 299 ? 0.238 10.93 22.328 1 94.56 299 ARG B N 1
ATOM 5105 C CA . ARG B 1 299 ? 1.226 10.898 21.25 1 94.56 299 ARG B CA 1
ATOM 5106 C C . ARG B 1 299 ? 2.213 12.055 21.391 1 94.56 299 ARG B C 1
ATOM 5108 O O . ARG B 1 299 ? 1.808 13.211 21.547 1 94.56 299 ARG B O 1
ATOM 5115 N N . ALA B 1 300 ? 3.457 11.711 21.422 1 97.31 300 ALA B N 1
ATOM 5116 C CA . ALA B 1 300 ? 4.551 12.672 21.297 1 97.31 300 ALA B CA 1
ATOM 5117 C C . ALA B 1 300 ? 5.734 12.062 20.562 1 97.31 300 ALA B C 1
ATOM 5119 O O . ALA B 1 300 ? 6.062 10.883 20.766 1 97.31 300 ALA B O 1
ATOM 5120 N N . LEU B 1 301 ? 6.336 12.867 19.719 1 98.44 301 LEU B N 1
ATOM 5121 C CA . LEU B 1 301 ? 7.426 12.359 18.891 1 98.44 301 LEU B CA 1
ATOM 5122 C C . LEU B 1 301 ? 8.781 12.742 19.484 1 98.44 301 LEU B C 1
ATOM 5124 O O . LEU B 1 301 ? 8.938 13.844 20.016 1 98.44 301 LEU B O 1
ATOM 5128 N N . ASP B 1 302 ? 9.742 11.82 19.484 1 98.69 302 ASP B N 1
ATOM 5129 C CA . ASP B 1 302 ? 11.148 12.125 19.719 1 98.69 302 ASP B CA 1
ATOM 5130 C C . ASP B 1 302 ? 11.773 12.797 18.5 1 98.69 302 ASP B C 1
ATOM 5132 O O . ASP B 1 302 ? 11.742 12.242 17.391 1 98.69 302 ASP B O 1
ATOM 5136 N N . ASN B 1 303 ? 12.289 14.016 18.656 1 98.31 303 ASN B N 1
ATOM 5137 C CA . ASN B 1 303 ? 12.82 14.734 17.5 1 98.31 303 ASN B CA 1
ATOM 5138 C C . ASN B 1 303 ? 14.344 14.742 17.5 1 98.31 303 ASN B C 1
ATOM 5140 O O . ASN B 1 303 ? 14.969 15.562 16.812 1 98.31 303 ASN B O 1
ATOM 5144 N N . SER B 1 304 ? 14.992 13.875 18.266 1 98.56 304 SER B N 1
ATOM 5145 C CA . SER B 1 304 ? 16.438 13.82 18.359 1 98.56 304 SER B CA 1
ATOM 5146 C C . SER B 1 304 ? 17.078 13.547 17 1 98.56 304 SER B C 1
ATOM 5148 O O . SER B 1 304 ? 18.078 14.18 16.641 1 98.56 304 SER B O 1
ATOM 5150 N N . ARG B 1 305 ? 16.578 12.625 16.219 1 98.44 305 ARG B N 1
ATOM 5151 C CA . ARG B 1 305 ? 17.125 12.305 14.914 1 98.44 305 ARG B CA 1
ATOM 5152 C C . ARG B 1 305 ? 17.062 13.516 13.984 1 98.44 305 ARG B C 1
ATOM 5154 O O . ARG B 1 305 ? 18 13.766 13.219 1 98.44 305 ARG B O 1
ATOM 5161 N N . ALA B 1 306 ? 15.93 14.195 14.008 1 98.69 306 ALA B N 1
ATOM 5162 C CA . ALA B 1 306 ? 15.812 15.414 13.203 1 98.69 306 ALA B CA 1
ATOM 5163 C C . ALA B 1 306 ? 16.906 16.422 13.562 1 98.69 306 ALA B C 1
ATOM 5165 O O . ALA B 1 306 ? 17.5 17.047 12.68 1 98.69 306 ALA B O 1
ATOM 5166 N N . TYR B 1 307 ? 17.125 16.578 14.852 1 98.5 307 TYR B N 1
ATOM 5167 C CA . TYR B 1 307 ? 18.188 17.484 15.289 1 98.5 307 TYR B CA 1
ATOM 5168 C C . TYR B 1 307 ? 19.547 17 14.82 1 98.5 307 TYR B C 1
ATOM 5170 O O . TYR B 1 307 ? 20.344 17.781 14.289 1 98.5 307 TYR B O 1
ATOM 5178 N N . GLU B 1 308 ? 19.828 15.75 15.008 1 98.5 308 GLU B N 1
ATOM 5179 C CA . GLU B 1 308 ? 21.141 15.188 14.695 1 98.5 308 GLU B CA 1
ATOM 5180 C C . GLU B 1 308 ? 21.406 15.219 13.188 1 98.5 308 GLU B C 1
ATOM 5182 O O . GLU B 1 308 ? 22.516 15.539 12.758 1 98.5 308 GLU B O 1
ATOM 5187 N N . MET B 1 309 ? 20.438 14.938 12.359 1 98.31 309 MET B N 1
ATOM 5188 C CA . MET B 1 309 ? 20.656 14.734 10.93 1 98.31 309 MET B CA 1
ATOM 5189 C C . MET B 1 309 ? 20.531 16.047 10.164 1 98.31 309 MET B C 1
ATOM 5191 O O . MET B 1 309 ? 21.188 16.25 9.148 1 98.31 309 MET B O 1
ATOM 5195 N N . ILE B 1 310 ? 19.609 16.906 10.664 1 98.44 310 ILE B N 1
ATOM 5196 C CA . ILE B 1 310 ? 19.359 18.078 9.812 1 98.44 310 ILE B CA 1
ATOM 5197 C C . ILE B 1 310 ? 19.375 19.344 10.664 1 98.44 310 ILE B C 1
ATOM 5199 O O . ILE B 1 310 ? 19 20.422 10.188 1 98.44 310 ILE B O 1
ATOM 5203 N N . GLU B 1 311 ? 19.688 19.328 11.961 1 98.44 311 GLU B N 1
ATOM 5204 C CA . GLU B 1 311 ? 19.781 20.453 12.891 1 98.44 311 GLU B CA 1
ATOM 5205 C C . GLU B 1 311 ? 18.438 21.172 13.039 1 98.44 311 GLU B C 1
ATOM 5207 O O . GLU B 1 311 ? 18.391 22.391 13.023 1 98.44 311 GLU B O 1
ATOM 5212 N N . TRP B 1 312 ? 17.391 20.406 13.078 1 98.5 312 TRP B N 1
ATOM 5213 C CA . TRP B 1 312 ? 16.047 20.953 13.203 1 98.5 312 TRP B CA 1
ATOM 5214 C C . TRP B 1 312 ? 15.555 20.859 14.648 1 98.5 312 TRP B C 1
ATOM 5216 O O . TRP B 1 312 ? 15.719 19.828 15.305 1 98.5 312 TRP B O 1
ATOM 5226 N N . LYS B 1 313 ? 14.984 21.938 15.156 1 98 313 LYS B N 1
ATOM 5227 C CA . LYS B 1 313 ? 14.242 22.047 16.406 1 98 313 LYS B CA 1
ATOM 5228 C C . LYS B 1 313 ? 13.008 22.922 16.234 1 98 313 LYS B C 1
ATOM 5230 O O . LYS B 1 313 ? 13.047 23.922 15.523 1 98 313 LYS B O 1
ATOM 5235 N N . PRO B 1 314 ? 11.945 22.469 16.875 1 98.12 314 PRO B N 1
ATOM 5236 C CA . PRO B 1 314 ? 10.805 23.391 16.812 1 98.12 314 PRO B CA 1
ATOM 5237 C C . PRO B 1 314 ? 11.086 24.734 17.453 1 98.12 314 PRO B C 1
ATOM 5239 O O . PRO B 1 314 ? 11.773 24.812 18.484 1 98.12 314 PRO B O 1
ATOM 5242 N N . ARG B 1 315 ? 10.57 25.812 16.844 1 97.88 315 ARG B N 1
ATOM 5243 C CA . ARG B 1 315 ? 10.875 27.156 17.328 1 97.88 315 ARG B CA 1
ATOM 5244 C C . ARG B 1 315 ? 9.672 27.766 18.031 1 97.88 315 ARG B C 1
ATOM 5246 O O . ARG B 1 315 ? 9.82 28.688 18.844 1 97.88 315 ARG B O 1
ATOM 5253 N N . PHE B 1 316 ? 8.523 27.266 17.781 1 98.19 316 PHE B N 1
ATOM 5254 C CA . PHE B 1 316 ? 7.312 27.891 18.297 1 98.19 316 PHE B CA 1
ATOM 5255 C C . PHE B 1 316 ? 6.766 27.094 19.484 1 98.19 316 PHE B C 1
ATOM 5257 O O . PHE B 1 316 ? 6.727 25.859 19.438 1 98.19 316 PHE B O 1
ATOM 5264 N N . THR B 1 317 ? 6.391 27.797 20.531 1 97.5 317 THR B N 1
ATOM 5265 C CA . THR B 1 317 ? 5.582 27.188 21.578 1 97.5 317 THR B CA 1
ATOM 5266 C C . THR B 1 317 ? 4.133 27.031 21.125 1 97.5 317 THR B C 1
ATOM 5268 O O . THR B 1 317 ? 3.719 27.656 20.141 1 97.5 317 THR B O 1
ATOM 5271 N N . LEU B 1 318 ? 3.402 26.172 21.875 1 98 318 LEU B N 1
ATOM 5272 C CA . LEU B 1 318 ? 1.99 26.016 21.547 1 98 318 LEU B CA 1
ATOM 5273 C C . LEU B 1 318 ? 1.258 27.344 21.656 1 98 318 LEU B C 1
ATOM 5275 O O . LEU B 1 318 ? 0.435 27.672 20.797 1 98 318 LEU B O 1
ATOM 5279 N N . GLU B 1 319 ? 1.578 28.078 22.656 1 96.75 319 GLU B N 1
ATOM 5280 C CA . GLU B 1 319 ? 0.914 29.359 22.891 1 96.75 319 GLU B CA 1
ATOM 5281 C C . GLU B 1 319 ? 1.172 30.344 21.75 1 96.75 319 GLU B C 1
ATOM 5283 O O . GLU B 1 319 ? 0.247 31 21.266 1 96.75 319 GLU B O 1
ATOM 5288 N N . GLU B 1 320 ? 2.439 30.453 21.312 1 97.69 320 GLU B N 1
ATOM 5289 C CA . GLU B 1 320 ? 2.793 31.328 20.219 1 97.69 320 GLU B CA 1
ATOM 5290 C C . GLU B 1 320 ? 2.07 30.922 18.938 1 97.69 320 GLU B C 1
ATOM 5292 O O . GLU B 1 320 ? 1.521 31.781 18.234 1 97.69 320 GLU B O 1
ATOM 5297 N N . GLY B 1 321 ? 2.098 29.625 18.641 1 98.31 321 GLY B N 1
ATOM 5298 C CA . GLY B 1 321 ? 1.414 29.125 17.453 1 98.31 321 GLY B CA 1
ATOM 5299 C C . GLY B 1 321 ? -0.086 29.359 17.484 1 98.31 321 GLY B C 1
ATOM 5300 O O . GLY B 1 321 ? -0.691 29.719 16.484 1 98.31 321 GLY B O 1
ATOM 5301 N N . LEU B 1 322 ? -0.659 29.156 18.672 1 97.56 322 LEU B N 1
ATOM 5302 C CA . LEU B 1 322 ? -2.092 29.375 18.844 1 97.56 322 LEU B CA 1
ATOM 5303 C C . LEU B 1 322 ? -2.449 30.828 18.609 1 97.56 322 LEU B C 1
ATOM 5305 O O . LEU B 1 322 ? -3.449 31.141 17.953 1 97.56 322 LEU B O 1
ATOM 5309 N N . GLN B 1 323 ? -1.639 31.719 19.172 1 97.06 323 GLN B N 1
ATOM 5310 C CA . GLN B 1 323 ? -1.889 33.156 18.984 1 97.06 323 GLN B CA 1
ATOM 5311 C C . GLN B 1 323 ? -1.918 33.5 17.5 1 97.06 323 GLN B C 1
ATOM 5313 O O . GLN B 1 323 ? -2.846 34.188 17.031 1 97.06 323 GLN B O 1
ATOM 5318 N N . LYS B 1 324 ? -0.917 33.062 16.75 1 97.44 324 LYS B N 1
ATOM 5319 C CA . LYS B 1 324 ? -0.831 33.344 15.328 1 97.44 324 LYS B CA 1
ATOM 5320 C C . LYS B 1 324 ? -2.016 32.75 14.578 1 97.44 324 LYS B C 1
ATOM 5322 O O . LYS B 1 324 ? -2.539 33.344 13.641 1 97.44 324 LYS B O 1
ATOM 5327 N N . THR B 1 325 ? -2.4 31.547 14.977 1 97.81 325 THR B N 1
ATOM 5328 C CA . THR B 1 325 ? -3.496 30.844 14.32 1 97.81 325 THR B CA 1
ATOM 5329 C C . THR B 1 325 ? -4.828 31.531 14.594 1 97.81 325 THR B C 1
ATOM 5331 O O . THR B 1 325 ? -5.641 31.703 13.688 1 97.81 325 THR B O 1
ATOM 5334 N N . ILE B 1 326 ? -5.035 31.938 15.844 1 95.75 326 ILE B N 1
ATOM 5335 C CA . ILE B 1 326 ? -6.266 32.625 16.25 1 95.75 326 ILE B CA 1
ATOM 5336 C C . ILE B 1 326 ? -6.359 33.969 15.555 1 95.75 326 ILE B C 1
ATOM 5338 O O . ILE B 1 326 ? -7.422 34.344 15.039 1 95.75 326 ILE B O 1
ATOM 5342 N N . ASP B 1 327 ? -5.227 34.719 15.516 1 95.31 327 ASP B N 1
ATOM 5343 C CA . ASP B 1 327 ? -5.203 36 14.828 1 95.31 327 ASP B CA 1
ATOM 5344 C C . ASP B 1 327 ? -5.637 35.844 13.367 1 95.31 327 ASP B C 1
ATOM 5346 O O . ASP B 1 327 ? -6.453 36.625 12.875 1 95.31 327 ASP B O 1
ATOM 5350 N N . TRP B 1 328 ? -5.066 34.875 12.695 1 95 328 TRP B N 1
ATOM 5351 C CA . TRP B 1 328 ? -5.434 34.594 11.312 1 95 328 TRP B CA 1
ATOM 5352 C C . TRP B 1 328 ? -6.91 34.219 11.203 1 95 328 TRP B C 1
ATOM 5354 O O . TRP B 1 328 ? -7.613 34.75 10.32 1 95 328 TRP B O 1
ATOM 5364 N N . TYR B 1 329 ? -7.348 33.344 12.086 1 94.56 329 TYR B N 1
ATOM 5365 C CA . TYR B 1 329 ? -8.711 32.812 12.008 1 94.56 329 TYR B CA 1
ATOM 5366 C C . TYR B 1 329 ? -9.727 33.938 12.211 1 94.56 329 TYR B C 1
ATOM 5368 O O . TYR B 1 329 ? -10.719 34.031 11.477 1 94.56 329 TYR B O 1
ATOM 5376 N N . VAL B 1 330 ? -9.492 34.812 13.164 1 91.81 330 VAL B N 1
ATOM 5377 C CA . VAL B 1 330 ? -10.398 35.906 13.477 1 91.81 330 VAL B CA 1
ATOM 5378 C C . VAL B 1 330 ? -10.461 36.875 12.297 1 91.81 330 VAL B C 1
ATOM 5380 O O . VAL B 1 330 ? -11.523 37.438 12 1 91.81 330 VAL B O 1
ATOM 5383 N N . LYS B 1 331 ? -9.359 37.031 11.609 1 90.75 331 LYS B N 1
ATOM 5384 C CA . LYS B 1 331 ? -9.289 37.969 10.477 1 90.75 331 LYS B CA 1
ATOM 5385 C C . LYS B 1 331 ? -10.023 37.375 9.266 1 90.75 331 LYS B C 1
ATOM 5387 O O . LYS B 1 331 ? -10.594 38.125 8.469 1 90.75 331 LYS B O 1
ATOM 5392 N N . THR B 1 332 ? -10.016 36.094 9.102 1 88.19 332 THR B N 1
ATOM 5393 C CA . THR B 1 332 ? -10.484 35.5 7.863 1 88.19 332 THR B CA 1
ATOM 5394 C C . THR B 1 332 ? -11.883 34.906 8.039 1 88.19 332 THR B C 1
ATOM 5396 O O . THR B 1 332 ? -12.617 34.75 7.066 1 88.19 332 THR B O 1
ATOM 5399 N N . HIS B 1 333 ? -12.156 34.562 9.297 1 83.25 333 HIS B N 1
ATOM 5400 C CA . HIS B 1 333 ? -13.445 33.938 9.586 1 83.25 333 HIS B CA 1
ATOM 5401 C C . HIS B 1 333 ? -14.539 35 9.742 1 83.25 333 HIS B C 1
ATOM 5403 O O . HIS B 1 333 ? -14.352 36 10.461 1 83.25 333 HIS B O 1
ATOM 5409 N N . LYS B 1 334 ? -15.594 34.812 8.898 1 75.56 334 LYS B N 1
ATOM 5410 C CA . LYS B 1 334 ? -16.781 35.656 9.078 1 75.56 334 LYS B CA 1
ATOM 5411 C C . LYS B 1 334 ? -17.719 35.062 10.117 1 75.56 334 LYS B C 1
ATOM 5413 O O . LYS B 1 334 ? -18.281 33.969 9.914 1 75.56 334 LYS B O 1
ATOM 5418 N N . LYS B 1 335 ? -17.75 35.75 11.219 1 70.12 335 LYS B N 1
ATOM 5419 C CA . LYS B 1 335 ? -18.578 35.25 12.312 1 70.12 335 LYS B CA 1
ATOM 5420 C C . LYS B 1 335 ? -20.031 35.062 11.859 1 70.12 335 LYS B C 1
ATOM 5422 O O . LYS B 1 335 ? -20.609 35.969 11.227 1 70.12 335 LYS B O 1
ATOM 5427 N N . GLU B 1 336 ? -20.469 33.844 11.578 1 59.78 336 GLU B N 1
ATOM 5428 C CA . GLU B 1 336 ? -21.844 33.594 11.164 1 59.78 336 GLU B CA 1
ATOM 5429 C C . GLU B 1 336 ? -22.812 33.75 12.328 1 59.78 336 GLU B C 1
ATOM 5431 O O . GLU B 1 336 ? -24.016 33.844 12.125 1 59.78 336 GLU B O 1
ATOM 5436 N N . GLY B 1 337 ? -22.328 34.156 13.398 1 51.38 337 GLY B N 1
ATOM 5437 C CA . GLY B 1 337 ? -23.188 34.281 14.562 1 51.38 337 GLY B CA 1
ATOM 5438 C C . GLY B 1 337 ? -23.75 32.938 15.039 1 51.38 337 GLY B C 1
ATOM 5439 O O . GLY B 1 337 ? -24.328 32.875 16.125 1 51.38 337 GLY B O 1
ATOM 5440 N N . ASN B 1 338 ? -23.953 31.844 14.07 1 44.19 338 ASN B N 1
ATOM 5441 C CA . ASN B 1 338 ? -24.453 30.516 14.406 1 44.19 338 ASN B CA 1
ATOM 5442 C C . ASN B 1 338 ? -23.469 29.422 13.984 1 44.19 338 ASN B C 1
ATOM 5444 O O . ASN B 1 338 ? -22.703 29.609 13.039 1 44.19 338 ASN B O 1
ATOM 5448 N N . VAL B 1 339 ? -23.062 28.562 14.836 1 46.16 339 VAL B N 1
ATOM 5449 C CA . VAL B 1 339 ? -22.188 27.422 14.578 1 46.16 339 VAL B CA 1
ATOM 5450 C C . VAL B 1 339 ? -22.922 26.406 13.688 1 46.16 339 VAL B C 1
ATOM 5452 O O . VAL B 1 339 ? -24 25.922 14.039 1 46.16 339 VAL B O 1
ATOM 5455 N N . SER B 1 340 ? -22.766 26.422 12.406 1 44.09 340 SER B N 1
ATOM 5456 C CA . SER B 1 340 ? -23.359 25.375 11.578 1 44.09 340 SER B CA 1
ATOM 5457 C C . SER B 1 340 ? -22.969 23.984 12.07 1 44.09 340 SER B C 1
ATOM 5459 O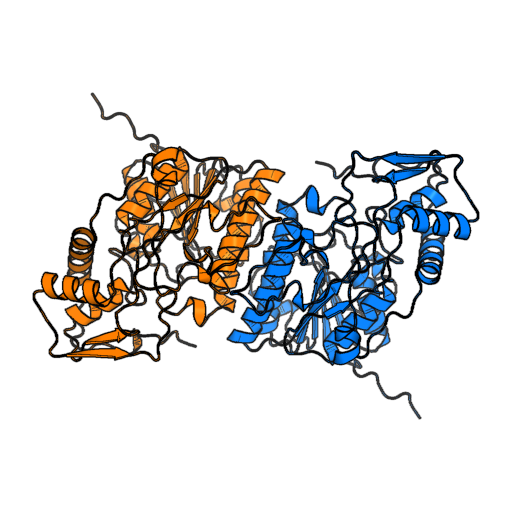 O . SER B 1 340 ? -21.797 23.719 12.328 1 44.09 340 SER B O 1
ATOM 5461 N N . SER B 1 341 ? -23.906 23.266 12.664 1 41.94 341 SER B N 1
ATOM 5462 C CA . SER B 1 341 ? -23.719 21.875 13.055 1 41.94 341 SER B CA 1
ATOM 5463 C C . SER B 1 341 ? -23 21.078 11.961 1 41.94 341 SER B C 1
ATOM 5465 O O . SER B 1 341 ? -22.578 19.938 12.18 1 41.94 341 SER B O 1
ATOM 5467 N N . LYS B 1 342 ? -23.094 21.516 10.75 1 42.59 342 LYS B N 1
ATOM 5468 C CA . LYS B 1 342 ? -22.594 20.797 9.578 1 42.59 342 LYS B CA 1
ATOM 5469 C C . LYS B 1 342 ? -21.062 20.766 9.586 1 42.59 342 LYS B C 1
ATOM 5471 O O . LYS B 1 342 ? -20.453 20 8.828 1 42.59 342 LYS B O 1
ATOM 5476 N N . LEU B 1 343 ? -20.547 21.797 9.898 1 42.53 343 LEU B N 1
ATOM 5477 C CA . LEU B 1 343 ? -19.094 21.828 9.891 1 42.53 343 LEU B CA 1
ATOM 5478 C C . LEU B 1 343 ? -18.5 20.641 10.633 1 42.53 343 LEU B C 1
ATOM 5480 O O . LEU B 1 343 ? -17.297 20.391 10.578 1 42.53 343 LEU B O 1
ATOM 5484 N N . LEU B 1 344 ? -19.359 20.219 11.562 1 36.88 344 LEU B N 1
ATOM 5485 C CA . LEU B 1 344 ? -18.859 18.984 12.148 1 36.88 344 LEU B CA 1
ATOM 5486 C C . LEU B 1 344 ? -18.828 17.859 11.109 1 36.88 344 LEU B C 1
ATOM 5488 O O . LEU B 1 344 ? -19.359 18.016 10.008 1 36.88 344 LEU B O 1
ATOM 5492 N N . LEU B 1 345 ? -18.859 16.672 11.383 1 37.75 345 LEU B N 1
ATOM 5493 C CA . LEU B 1 345 ? -18.5 15.445 10.672 1 37.75 345 LEU B CA 1
ATOM 5494 C C . LEU B 1 345 ? -19.359 15.281 9.414 1 37.75 345 LEU B C 1
ATOM 5496 O O . LEU B 1 345 ? -19.547 14.164 8.93 1 37.75 345 LEU B O 1
ATOM 5500 N N . GLU B 1 346 ? -20.062 16.391 9 1 34.69 346 GLU B N 1
ATOM 5501 C CA . GLU B 1 346 ? -20.906 15.828 7.941 1 34.69 346 GLU B CA 1
ATOM 5502 C C . GLU B 1 346 ? -20.078 15.477 6.711 1 34.69 346 GLU B C 1
ATOM 5504 O O . GLU B 1 346 ? -19.641 16.359 5.965 1 34.69 346 GLU B O 1
ATOM 5509 N N . HIS B 1 347 ? -19.078 14.859 6.824 1 32.97 347 HIS B N 1
ATOM 5510 C CA . HIS B 1 347 ? -18.625 14.383 5.523 1 32.97 347 HIS B CA 1
ATOM 5511 C C . HIS B 1 347 ? -19.797 13.93 4.66 1 32.97 347 HIS B C 1
ATOM 5513 O O . HIS B 1 347 ? -20.656 13.18 5.117 1 32.97 347 HIS B O 1
ATOM 5519 N N . LYS B 1 348 ? -20.328 14.852 3.789 1 31.36 348 LYS B N 1
ATOM 5520 C CA . LYS B 1 348 ? -21.312 14.336 2.852 1 31.36 348 LYS B CA 1
ATOM 5521 C C . LYS B 1 348 ? -21.031 12.891 2.477 1 31.36 348 LYS B C 1
ATOM 5523 O O . LYS B 1 348 ? -19.953 12.578 1.972 1 31.36 348 LYS B O 1
ATOM 5528 N N . THR B 1 349 ? -21.531 11.773 3.225 1 24.38 349 THR B N 1
ATOM 5529 C CA . THR B 1 349 ? -21.75 10.445 2.662 1 24.38 349 THR B CA 1
ATOM 5530 C C . THR B 1 349 ? -22.406 10.539 1.285 1 24.38 349 THR B C 1
ATOM 5532 O O . THR B 1 349 ? -23.297 11.367 1.069 1 24.38 349 THR B O 1
#

Secondary structure (DSSP, 8-state):
------TTTT-EEEEETTTSHHHHHHHHHHHHTT-EEEEEE--SS--GGGGTTTGGGSEEEE--SSS--HHHHHHHHTT-SEEEE------STTHHHH-HHHHTHHHHHHHHHHHHHHHHT-SEEEEEEEGGGS-GGGG--TT----B-GGGS-TT-TTS-B--SHHHHHHHHHHHHHHHHHHHHH---EEEEEE-SEE-TT--TTSHHHHHHHHHHTT-SSEEEES-S--EE--EEHHHHHHHHHHHHHH--S---EEE--S--EEHHHHHHHHHHHHT---S-EEEETTS----SB--B--HHHHHHH-------HHHHHHHHHHHHHHH----SS--GGGTT----/------TTTT-EEEEETTTSHHHHHHHHHHHHTT-EEEEEE--SS--GGGGTTTGGGSEEEE--SSS--HHHHHHHHTT-SEEEE------STTHHHH-HHHHTHHHHHHHHHHHHHHHHT-SEEEEEEEGGGS-GGGG--TT----B-GGGS-TT-TTS-B--SHHHHHHHHHHHHHHHHHHHHH---EEEEEE-SEE-TT--TTSHHHHHHHHHHTT-SSEEEES-S--EE--EEHHHHHHHHHHHHHH--S---EEE--S--EEHHHHHHHHHHHHT---S-EEEETTS----SB--B--HHHHHHH-------HHHHHHHHHHHHHHH----SS--GGGTT----

Nearest PDB structures (foldseek):
  1r66-assembly1_A-2  TM=8.990E-01  e=2.843E-25  Streptomyces venezuelae
  2hun-assembly1_B  TM=8.947E-01  e=7.074E-25  Pyrococcus horikoshii OT3
  2hun-assembly1_A  TM=8.976E-01  e=1.988E-24  Pyrococcus horikoshii OT3
  8rdi-assembly1_A  TM=8.620E-01  e=2.843E-25  Pyrococcus horikoshii
  8rdg-assembly1_A  TM=8.529E-01  e=1.290E-25  Pyrococcus horikoshii

pLDDT: mean 92.92, std 12.87, range [24.11, 98.94]

Radius of gyration: 27.52 Å; Cα contacts (8 Å, |Δi|>4): 1486; chains: 2; bounding box: 60×84×61 Å

InterPro domains:
  IPR001509 NAD-dependent epimerase/dehydratase [PF01370] (13-253)
  IPR036291 NAD(P)-binding domain superfamily [SSF51735] (8-335)

Sequence (698 aa):
MLPEPSKWADISVLVTGGASFIGSHLVDKLVQLGAKVTVIDNLSSGKLENLAHSISKIKFIKADLEYITKQEIIDMFKGHERVFHLAAVHGGRGFIATHPADVSSNLSIDHHVFEACTDAGVEKVVFASTACVYPTKLQKKIGSDYKLKEVDSNPFDLDGFMSADIEYGWGKLMSEIQMISFKKQYGLKGCPVRFVTAYGPRENETHAIIALIYKAVEKMDPYEIWGDGQQERDFTYVEDIVEGTILASERISDCTPINLGTGRRYKIIEVVEMICKILNWRPSRFKFDTSKPVGALSRALDNSRAYEMIEWKPRFTLEEGLQKTIDWYVKTHKKEGNVSSKLLLEHKTMLPEPSKWADISVLVTGGASFIGSHLVDKLVQLGAKVTVIDNLSSGKLENLAHSISKIKFIKADLEYITKQEIIDMFKGHERVFHLAAVHGGRGFIATHPADVSSNLSIDHHVFEACTDAGVEKVVFASTACVYPTKLQKKIGSDYKLKEVDSNPFDLDGFMSADIEYGWGKLMSEIQMISFKKQYGLKGCPVRFVTAYGPRENETHAIIALIYKAVEKMDPYEIWGDGQQERDFTYVEDIVEGTILASERISDCTPINLGTGRRYKIIEVVEMICKILNWRPSRFKFDTSKPVGALSRALDNSRAYEMIEWKPRFTLEEGLQKTIDWYVKTHKKEGNVSSKLLLEHKT

Solvent-accessible surface area (backbone atoms only — not comparable to full-atom values): 36204 Å² total; per-residue (Å²): 128,77,76,78,76,46,96,36,50,69,40,33,32,34,27,33,22,21,29,27,44,69,28,15,57,39,49,46,52,42,48,74,41,40,26,41,41,34,31,35,30,63,56,85,83,27,37,73,75,54,29,62,92,40,54,91,71,41,48,80,43,82,46,53,62,61,49,37,45,65,67,58,50,27,62,71,39,43,82,25,43,34,35,40,44,53,59,64,62,76,65,34,68,55,33,54,77,67,35,32,37,61,33,49,48,33,45,26,29,49,49,47,49,56,49,23,35,60,75,31,60,36,59,34,38,30,35,65,43,43,55,39,28,36,37,48,82,80,17,63,52,65,87,60,86,73,50,50,43,65,79,69,45,47,66,87,46,46,75,44,72,41,30,15,36,56,62,48,10,43,41,47,41,50,45,51,34,44,52,45,23,31,25,72,60,72,60,50,26,14,24,37,38,24,40,31,63,66,42,45,62,74,54,57,55,44,28,66,69,43,34,54,48,50,41,57,77,66,60,39,69,62,31,76,37,69,19,83,30,64,44,24,39,17,64,21,41,42,69,45,51,39,51,46,54,55,37,38,60,74,59,40,51,80,47,60,66,34,39,50,31,62,49,46,69,40,35,46,49,57,51,52,50,50,52,25,58,76,66,71,47,78,58,91,38,79,39,62,38,67,88,47,80,66,78,67,31,23,44,26,30,40,30,63,62,26,29,73,66,52,69,42,72,69,79,68,50,67,66,58,38,47,51,56,24,49,54,44,45,62,73,70,52,75,84,70,88,60,83,63,74,57,66,41,82,56,63,84,124,128,77,78,76,76,47,97,37,50,71,38,32,32,34,27,31,24,21,28,26,43,68,28,14,55,38,50,45,52,42,47,73,41,40,26,43,40,34,30,35,29,62,56,84,83,29,37,72,76,54,28,63,91,41,53,91,71,41,47,79,43,80,47,52,63,62,49,38,47,65,66,60,49,28,63,72,40,43,83,25,43,36,33,41,43,52,59,65,60,78,64,35,69,55,33,52,77,67,35,30,36,62,32,48,46,33,44,26,28,50,49,46,50,56,50,24,33,60,76,31,60,36,59,32,37,31,36,66,42,44,55,40,28,37,37,49,81,80,16,63,50,65,88,61,84,72,51,52,43,63,80,69,46,46,67,87,47,46,76,44,72,42,31,16,36,56,61,47,11,44,40,46,40,48,45,51,35,44,52,47,22,31,24,73,60,74,60,51,27,15,24,37,38,23,42,31,62,67,43,46,62,75,53,56,54,45,28,67,68,43,34,54,48,47,40,58,76,66,60,40,69,61,31,75,35,67,20,83,29,63,44,24,40,16,64,22,42,41,70,45,50,40,52,47,52,54,37,39,62,73,58,41,51,80,46,60,67,35,39,50,31,63,49,44,70,39,34,46,50,56,50,51,49,50,53,24,59,77,65,72,47,78,60,91,38,80,38,65,38,68,87,45,81,66,78,66,30,22,45,26,29,40,31,62,61,25,28,74,66,50,69,41,72,68,81,68,51,67,67,59,36,46,51,55,24,50,55,45,44,63,73,70,51,74,83,70,88,60,82,63,77,56,63,45,82,56,63,86,124